Protein AF-A0A813EE06-F1 (afdb_monomer_lite)

Sequence (735 aa):
NKPSAMQKNNIKHMKRGMKKGEGAYGGGKWKQLKKMWKKSETGKRKRLNSRLEKQHQKMLKENGAEAIEELEEELRFAEADTEGVSVFVVHESAGREYFGRQGILKEARFGGAGEPEVSLHFNPGVWSCLLKHTVEVEQVKKTRKLKGFNGVSRVMLQSWLWDCGLKLEPEDPGDDVKVSSQGGDWLLDQHLKVGWELLKFGAGLQESAVQYVPPDLLQAWMHLETEGAHPDADEEFLLRLSAVQENRRKVIVQKLDKAAVVLMPVYCSQHWTLVVVQKVGDEVLVEYRDSLQTASEASWQAAAKALKVLKGWELPRRCNTAVQPPGSALCGAFVLFWMEQVCRKLCLNEPACSMGWPNAALWSARTWTVSKMLKKEQDKQIAEAKALQLKNEAIRKKQKAVDEKNLKKQEQLEKIKGKVEASAKESWLKVPAGKPCLENLSKEGQLDVADKANTGQGSCSRCRWGDVGCLSCSGAKALEYWLKKEGFYDALLISPEDLDASSYLAIWTLVSGDAEEARSYLSKVASLNAGRAADLQDIIARVSRICHRPLAATSCSSRLGRRAIVTLGYALKADGSMTDILVGRLETTLRLAESDPEASIIVTGGIPQNGEVEATVMASWLRDRGIDGNRIFEEPYSRNTVENALFSARVLARLRAEHATVVSSASHVRRGQAVLEIACRQLGPVDISVDGVGCEMDSVNSMQVVDQDELRRIYHDALRAYGMMSLRSPPLFER

Secondary structure (DSSP, 8-state):
-PPPTHHHHHHHHHHHHTTS------HHHHHHHHHHHHHHHHHHHHHHHHHHHHHHHHHTTTS-SHHHHHHHHHHHHHHHTSTT-EEEE--GGGHHHHTT-EEEEEEEEE-TTSPEEEEEE-SS-EEEEEGGGEEE-S----------GGGS-HHHHHHHHHHTT----SS---S------TTT----HHHHHHHHHHHHHHHT--TTTEEE--HHHHHHHHTHHHH-S-TT--HHHHHHHHHHHHHHHHHHHHHHHH-SEEEEEEEETTEEEEEEEEEETTEEEEEEEE-SSS--HHHHHHHHHHHHHHH-----S------PPTT-S-HHHHHHHHHHHHHHHHHT---GGGG-S--HHHHHHHHHHHHHHHHHHHHHHHHHHHHHHHHHHHHHHHHHHHHHHHHHHHHHHTTTTTS------------SS--SSGGGS-HHHHHHHHHHHHSS----TT-TTGGG--TT--HHHHHHHHHHHTT---TTTS-S--SHHHHHHHHHHHHHT-HHHHHHHHHHHHHH-HHHHHHHHHHHHHHHHHHHSPPBSS------S-EEEEEE-----TTSPPPHHHHHHHHHHHHHHHH-TT-EEEEE---EETTEEHHHHHHHHHHTTT--GGGEEEE----SHHHHHHHHHHHHHHHT-SEEEEEEEHHHHHHHHHHHHHHHHHHS-TT-EEEEEEE-HHHHHH--SPPHHHHHHHHHHHHHHTT---TTSPSSS--

InterPro domains:
  IPR003848 Domain of unknown function DUF218 [PF02698] (564-679)
  IPR003848 Domain of unknown function DUF218 [cd06259] (564-679)
  IPR014729 Rossmann-like alpha/beta/alpha sandwich fold [G3DSA:3.40.50.620] (560-685)
  IPR038765 Papain-like cysteine peptidase superfamily [SSF54001] (184-357)
  IPR051599 Cell Envelope Integrity and Synthesis Associated Protein [PTHR30336] (552-688)

Structure (mmCIF, N/CA/C/O backbone):
data_AF-A0A813EE06-F1
#
_entry.id   AF-A0A813EE06-F1
#
loop_
_atom_site.group_PDB
_atom_site.id
_atom_site.type_symbol
_atom_site.label_atom_id
_atom_site.label_alt_id
_atom_site.label_comp_id
_atom_site.label_asym_id
_atom_site.label_entity_id
_atom_site.label_seq_id
_atom_site.pdbx_PDB_ins_code
_atom_site.Cartn_x
_atom_site.Cartn_y
_atom_site.Cartn_z
_atom_site.occupancy
_atom_site.B_iso_or_equiv
_atom_site.auth_seq_id
_atom_site.auth_comp_id
_atom_site.auth_asym_id
_atom_site.auth_atom_id
_atom_site.pdbx_PDB_model_num
ATOM 1 N N . ASN A 1 1 ? 13.717 13.230 -83.267 1.00 34.50 1 ASN A N 1
ATOM 2 C CA . ASN A 1 1 ? 14.136 14.210 -84.304 1.00 34.50 1 ASN A CA 1
ATOM 3 C C . ASN A 1 1 ? 15.328 15.019 -83.808 1.00 34.50 1 ASN A C 1
ATOM 5 O O . ASN A 1 1 ? 15.307 15.438 -82.657 1.00 34.50 1 ASN A O 1
ATOM 9 N N . LYS A 1 2 ? 16.371 15.210 -84.631 1.00 34.06 2 LYS A N 1
ATOM 10 C CA . LYS A 1 2 ? 17.535 16.061 -84.298 1.00 34.06 2 LYS A CA 1
ATOM 11 C C . LYS A 1 2 ? 17.199 17.547 -84.582 1.00 34.06 2 LYS A C 1
ATOM 13 O O . LYS A 1 2 ? 16.501 17.788 -85.565 1.00 34.06 2 LYS A O 1
ATOM 18 N N . PRO A 1 3 ? 17.660 18.533 -83.782 1.00 36.91 3 PRO A N 1
ATOM 19 C CA . PRO A 1 3 ? 17.390 19.955 -84.039 1.00 36.91 3 PRO A CA 1
ATOM 20 C C . PRO A 1 3 ? 18.075 20.501 -85.304 1.00 36.91 3 PRO A C 1
ATOM 22 O O . PRO A 1 3 ? 19.118 19.996 -85.725 1.00 36.91 3 PRO A O 1
ATOM 25 N N . SER A 1 4 ? 17.496 21.552 -85.893 1.00 39.44 4 SER A N 1
ATOM 26 C CA . SER A 1 4 ? 17.930 22.143 -87.167 1.00 39.44 4 SER A CA 1
ATOM 27 C C . SER A 1 4 ? 19.140 23.087 -87.047 1.00 39.44 4 SER A C 1
ATOM 29 O O . SER A 1 4 ? 19.539 23.521 -85.963 1.00 39.44 4 SER A O 1
ATOM 31 N N . ALA A 1 5 ? 19.751 23.413 -88.192 1.00 43.59 5 ALA A N 1
ATOM 32 C CA . ALA A 1 5 ? 21.048 24.091 -88.266 1.00 43.59 5 ALA A CA 1
ATOM 33 C C . ALA A 1 5 ? 21.096 25.498 -87.631 1.00 43.59 5 ALA A C 1
ATOM 35 O O . ALA A 1 5 ? 22.158 25.897 -87.150 1.00 43.59 5 ALA A O 1
ATOM 36 N N . MET A 1 6 ? 19.974 26.230 -87.565 1.00 39.38 6 MET A N 1
ATOM 37 C CA . MET A 1 6 ? 19.933 27.603 -87.027 1.00 39.38 6 MET A CA 1
ATOM 38 C C . MET A 1 6 ? 20.480 27.718 -85.595 1.00 39.38 6 MET A C 1
ATOM 40 O O . MET A 1 6 ? 21.168 28.689 -85.279 1.00 39.38 6 MET A O 1
ATOM 44 N N . GLN A 1 7 ? 20.261 26.714 -84.739 1.00 43.84 7 GLN A N 1
ATOM 45 C CA . GLN A 1 7 ? 20.746 26.753 -83.351 1.00 43.84 7 GLN A CA 1
ATOM 46 C C . GLN A 1 7 ? 22.281 26.697 -83.230 1.00 43.84 7 GLN A C 1
ATOM 48 O O . GLN A 1 7 ? 22.828 27.146 -82.223 1.00 43.84 7 GLN A O 1
ATOM 53 N N . LYS A 1 8 ? 23.007 26.205 -84.248 1.00 44.12 8 LYS A N 1
ATOM 54 C CA . LYS A 1 8 ? 24.479 26.113 -84.208 1.00 44.12 8 LYS A CA 1
ATOM 55 C C . LYS A 1 8 ? 25.184 27.453 -84.464 1.00 44.12 8 LYS A C 1
ATOM 57 O O . LYS A 1 8 ? 26.287 27.653 -83.955 1.00 44.12 8 LYS A O 1
ATOM 62 N N . ASN A 1 9 ? 24.563 28.385 -85.193 1.00 38.78 9 ASN A N 1
ATOM 63 C CA . ASN A 1 9 ? 25.205 29.657 -85.551 1.00 38.78 9 ASN A CA 1
ATOM 64 C C . ASN A 1 9 ? 25.290 30.642 -84.371 1.00 38.78 9 ASN A C 1
ATOM 66 O O . ASN A 1 9 ? 26.348 31.240 -84.162 1.00 38.78 9 ASN A O 1
ATOM 70 N N . ASN A 1 10 ? 24.252 30.736 -83.530 1.00 41.28 10 ASN A N 1
ATOM 71 C CA . ASN A 1 10 ? 24.277 31.606 -82.342 1.00 41.28 10 ASN A CA 1
ATOM 72 C C . ASN A 1 10 ? 25.407 31.234 -81.359 1.00 41.28 10 ASN A C 1
ATOM 74 O O . ASN A 1 10 ? 26.053 32.114 -80.790 1.00 41.28 10 ASN A O 1
ATOM 78 N N . ILE A 1 11 ? 25.718 29.940 -81.222 1.00 43.44 11 ILE A N 1
ATOM 79 C CA . ILE A 1 11 ? 26.798 29.453 -80.346 1.00 43.44 11 ILE A CA 1
ATOM 80 C C . ILE A 1 11 ? 28.184 29.878 -80.873 1.00 43.44 11 ILE A C 1
ATOM 82 O O . ILE A 1 11 ? 29.059 30.240 -80.083 1.00 43.44 11 ILE A O 1
ATOM 86 N N . LYS A 1 12 ? 28.392 29.899 -82.201 1.00 42.06 12 LYS A N 1
ATOM 87 C CA . LYS A 1 12 ? 29.642 30.405 -82.801 1.00 42.06 12 LYS A CA 1
ATOM 88 C C . LYS A 1 12 ? 29.811 31.916 -82.620 1.00 42.06 12 LYS A C 1
ATOM 90 O O . LYS A 1 12 ? 30.933 32.352 -82.367 1.00 42.06 12 LYS A O 1
ATOM 95 N N . HIS A 1 13 ? 28.734 32.703 -82.693 1.00 40.09 13 HIS A N 1
ATOM 96 C CA . HIS A 1 13 ? 28.821 34.151 -82.472 1.00 40.09 13 HIS A CA 1
ATOM 97 C C . HIS A 1 13 ? 29.160 34.501 -81.015 1.00 40.09 13 HIS A C 1
ATOM 99 O O . HIS A 1 13 ? 30.050 35.317 -80.779 1.00 40.09 13 HIS A O 1
ATOM 105 N N . MET A 1 14 ? 28.543 33.828 -80.034 1.00 40.78 14 MET A N 1
ATOM 106 C CA . MET A 1 14 ? 28.834 34.070 -78.612 1.00 40.78 14 MET A CA 1
ATOM 107 C C . MET A 1 14 ? 30.302 33.799 -78.240 1.00 40.78 14 MET A C 1
ATOM 109 O O . MET A 1 14 ? 30.892 34.577 -77.490 1.00 40.78 14 MET A O 1
ATOM 113 N N . LYS A 1 15 ? 30.937 32.758 -78.803 1.00 41.34 15 LYS A N 1
ATOM 114 C CA . LYS A 1 15 ? 32.353 32.450 -78.515 1.00 41.34 15 LYS A CA 1
ATOM 115 C C . LYS A 1 15 ? 33.353 33.503 -79.015 1.00 41.34 15 LYS A C 1
ATOM 117 O O . LYS A 1 15 ? 34.478 33.513 -78.526 1.00 41.34 15 LYS A O 1
ATOM 122 N N . ARG A 1 16 ? 32.982 34.397 -79.944 1.00 37.03 16 ARG A N 1
ATOM 123 C CA . ARG A 1 16 ? 33.863 35.491 -80.405 1.00 37.03 16 ARG A CA 1
ATOM 124 C C . ARG A 1 16 ? 33.815 36.750 -79.530 1.00 37.03 16 ARG A C 1
ATOM 126 O O . ARG A 1 16 ? 34.741 37.548 -79.613 1.00 37.03 16 ARG A O 1
ATOM 133 N N . GLY A 1 17 ? 32.802 36.915 -78.673 1.00 34.44 17 GLY A N 1
ATOM 134 C CA . GLY A 1 17 ? 32.714 38.064 -77.759 1.00 34.44 17 GLY A CA 1
ATOM 135 C C . GLY A 1 17 ? 33.639 37.967 -76.538 1.00 34.44 17 GLY A C 1
ATOM 136 O O . GLY A 1 17 ? 34.144 38.976 -76.061 1.00 34.44 17 GLY A O 1
ATOM 137 N N . MET A 1 18 ? 33.917 36.755 -76.049 1.00 39.44 18 MET A N 1
ATOM 138 C CA . MET A 1 18 ? 34.603 36.515 -74.766 1.00 39.44 18 MET A CA 1
ATOM 139 C C . MET A 1 18 ? 36.141 36.655 -74.822 1.00 39.44 18 MET A C 1
ATOM 141 O O . MET A 1 18 ? 36.851 35.864 -74.205 1.00 39.44 18 MET A O 1
ATOM 145 N N . LYS A 1 19 ? 36.680 37.616 -75.589 1.00 40.81 19 LYS A N 1
ATOM 146 C CA . LYS A 1 19 ? 38.141 37.831 -75.691 1.00 40.81 19 LYS A CA 1
ATOM 147 C C . LYS A 1 19 ? 38.621 39.292 -75.712 1.00 40.81 19 LYS A C 1
ATOM 149 O O . LYS A 1 19 ? 39.781 39.532 -76.036 1.00 40.81 19 LYS A O 1
ATOM 154 N N . LYS A 1 20 ? 37.770 40.258 -75.345 1.00 34.78 20 LYS A N 1
ATOM 155 C CA . LYS A 1 20 ? 38.167 41.645 -75.033 1.00 34.78 20 LYS A CA 1
ATOM 156 C C . LYS A 1 20 ? 37.288 42.233 -73.926 1.00 34.78 20 LYS A C 1
ATOM 158 O O . LYS A 1 20 ? 36.077 42.053 -73.975 1.00 34.78 20 LYS A O 1
ATOM 163 N N . GLY A 1 21 ? 37.908 43.009 -73.036 1.00 30.09 21 GLY A N 1
ATOM 164 C CA . GLY A 1 21 ? 37.235 43.942 -72.130 1.00 30.09 21 GLY A CA 1
ATOM 165 C C . GLY A 1 21 ? 36.715 43.335 -70.828 1.00 30.09 21 GLY A C 1
ATOM 166 O O . GLY A 1 21 ? 35.679 42.676 -70.803 1.00 30.09 21 GLY A O 1
ATOM 167 N N . GLU A 1 22 ? 37.386 43.660 -69.726 1.00 41.09 22 GLU A N 1
ATOM 168 C CA . GLU A 1 22 ? 36.709 43.787 -68.437 1.00 41.09 22 GLU A CA 1
ATOM 169 C C . GLU A 1 22 ? 35.777 45.010 -68.513 1.00 41.09 22 GLU A C 1
ATOM 171 O O . GLU A 1 22 ? 36.157 46.056 -69.038 1.00 41.09 22 GLU A O 1
ATOM 176 N N . GLY A 1 23 ? 34.532 44.879 -68.052 1.00 31.53 23 GLY A N 1
ATOM 177 C CA . GLY A 1 23 ? 33.530 45.940 -68.181 1.00 31.53 23 GLY A CA 1
ATOM 178 C C . GLY A 1 23 ? 32.157 45.482 -67.700 1.00 31.53 23 GLY A C 1
ATOM 179 O O . GLY A 1 23 ? 31.566 44.558 -68.255 1.00 31.53 23 GLY A O 1
ATOM 180 N N . ALA A 1 24 ? 31.659 46.097 -66.629 1.00 42.62 24 ALA A N 1
ATOM 181 C CA . ALA A 1 24 ? 30.498 45.619 -65.884 1.00 42.62 24 ALA A CA 1
ATOM 182 C C . ALA A 1 24 ? 29.191 45.599 -66.704 1.00 42.62 24 ALA A C 1
ATOM 184 O O . ALA A 1 24 ? 28.690 46.650 -67.092 1.00 42.62 24 ALA A O 1
ATOM 185 N N . TYR A 1 25 ? 28.572 44.419 -66.874 1.00 29.69 25 TYR A N 1
ATOM 186 C CA . TYR A 1 25 ? 27.195 44.304 -67.381 1.00 29.69 25 TYR A CA 1
ATOM 187 C C . TYR A 1 25 ? 26.417 43.089 -66.830 1.00 29.69 25 TYR A C 1
ATOM 189 O O . TYR A 1 25 ? 26.799 41.935 -67.007 1.00 29.69 25 TYR A O 1
ATOM 197 N N . GLY A 1 26 ? 25.225 43.344 -66.274 1.00 31.52 26 GLY A N 1
ATOM 198 C CA . GLY A 1 26 ? 24.073 42.448 -66.473 1.00 31.52 26 GLY A CA 1
ATOM 199 C C . GLY A 1 26 ? 23.895 41.207 -65.579 1.00 31.52 26 GLY A C 1
ATOM 200 O O . GLY A 1 26 ? 23.391 40.192 -66.067 1.00 31.52 26 GLY A O 1
ATOM 201 N N . GLY A 1 27 ? 24.175 41.274 -64.271 1.00 32.97 27 GLY A N 1
ATOM 202 C CA . GLY A 1 27 ? 23.990 40.154 -63.319 1.00 32.97 27 GLY A CA 1
ATOM 203 C C . GLY A 1 27 ? 22.576 39.528 -63.213 1.00 32.97 27 GLY A C 1
ATOM 204 O O . GLY A 1 27 ? 22.406 38.503 -62.549 1.00 32.97 27 GLY A O 1
ATOM 205 N N . GLY A 1 28 ? 21.557 40.098 -63.871 1.00 33.69 28 GLY A N 1
ATOM 206 C CA . GLY A 1 28 ? 20.190 39.564 -63.924 1.00 33.69 28 GLY A CA 1
ATOM 207 C C . GLY A 1 28 ? 20.005 38.370 -64.873 1.00 33.69 28 GLY A C 1
ATOM 208 O O . GLY A 1 28 ? 19.467 37.340 -64.460 1.00 33.69 28 GLY A O 1
ATOM 209 N N . LYS A 1 29 ? 20.479 38.459 -66.128 1.00 31.05 29 LYS A N 1
ATOM 210 C CA . LYS A 1 29 ? 20.227 37.416 -67.148 1.00 31.05 29 LYS A CA 1
ATOM 211 C C . LYS A 1 29 ? 20.912 36.087 -66.819 1.00 31.05 29 LYS A C 1
ATOM 213 O O . LYS A 1 29 ? 20.308 35.038 -67.024 1.00 31.05 29 LYS A O 1
ATOM 218 N N . TRP A 1 30 ? 22.113 36.106 -66.232 1.00 30.80 30 TRP A N 1
ATOM 219 C CA . TRP A 1 30 ? 22.770 34.876 -65.758 1.00 30.80 30 TRP A CA 1
ATOM 220 C C . TRP A 1 30 ? 21.998 34.244 -64.587 1.00 30.80 30 TRP A C 1
ATOM 222 O O . TRP A 1 30 ? 21.729 33.045 -64.610 1.00 30.80 30 TRP A O 1
ATOM 232 N N . LYS A 1 31 ? 21.543 35.032 -63.598 1.00 36.59 31 LYS A N 1
ATOM 233 C CA . LYS A 1 31 ? 20.697 34.508 -62.507 1.00 36.59 31 LYS A CA 1
ATOM 234 C C . LYS A 1 31 ? 19.397 33.890 -63.041 1.00 36.59 31 LYS A C 1
ATOM 236 O O . LYS A 1 31 ? 19.021 32.815 -62.583 1.00 36.59 31 LYS A O 1
ATOM 241 N N . GLN A 1 32 ? 18.750 34.502 -64.036 1.00 34.50 32 GLN A N 1
ATOM 242 C CA . GLN A 1 32 ? 17.575 33.921 -64.698 1.00 34.50 32 GLN A CA 1
ATOM 243 C C . GLN A 1 32 ? 17.907 32.627 -65.455 1.00 34.50 32 GLN A C 1
ATOM 245 O O . GLN A 1 32 ? 17.253 31.618 -65.210 1.00 34.50 32 GLN A O 1
ATOM 250 N N . LEU A 1 33 ? 18.941 32.610 -66.305 1.00 31.38 33 LEU A N 1
ATOM 251 C CA . LEU A 1 33 ? 19.357 31.410 -67.045 1.00 31.38 33 LEU A CA 1
ATOM 252 C C . LEU A 1 33 ? 19.697 30.246 -66.108 1.00 31.38 33 LEU A C 1
ATOM 254 O O . LEU A 1 33 ? 19.164 29.157 -66.292 1.00 31.38 33 LEU A O 1
ATOM 258 N N . LYS A 1 34 ? 20.483 30.479 -65.047 1.00 37.34 34 LYS A N 1
ATOM 259 C CA . LYS A 1 34 ? 20.838 29.447 -64.055 1.00 37.34 34 LYS A CA 1
ATOM 260 C C . LYS A 1 34 ? 19.605 28.943 -63.280 1.00 37.34 34 LYS A C 1
ATOM 262 O O . LYS A 1 34 ? 19.514 27.755 -62.979 1.00 37.34 34 LYS A O 1
ATOM 267 N N . LYS A 1 35 ? 18.613 29.812 -63.028 1.00 41.16 35 LYS A N 1
ATOM 268 C CA . LYS A 1 35 ? 17.322 29.460 -62.399 1.00 41.16 35 LYS A CA 1
ATOM 269 C C . LYS A 1 35 ? 16.385 28.697 -63.350 1.00 41.16 35 LYS A C 1
ATOM 271 O O . LYS A 1 35 ? 15.649 27.830 -62.888 1.00 41.16 35 LYS A O 1
ATOM 276 N N . MET A 1 36 ? 16.432 28.959 -64.660 1.00 35.06 36 MET A N 1
ATOM 277 C CA . MET A 1 36 ? 15.725 28.162 -65.675 1.00 35.06 36 MET A CA 1
ATOM 278 C C . MET A 1 36 ? 16.385 26.796 -65.899 1.00 35.06 36 MET A C 1
ATOM 280 O O . MET A 1 36 ? 15.671 25.803 -65.995 1.00 35.06 36 MET A O 1
ATOM 284 N N . TRP A 1 37 ? 17.721 26.725 -65.910 1.00 33.69 37 TRP A N 1
ATOM 285 C CA . TRP A 1 37 ? 18.473 25.469 -66.013 1.00 33.69 37 TRP A CA 1
ATOM 286 C C . TRP A 1 37 ? 18.128 24.539 -64.841 1.00 33.69 37 TRP A C 1
ATOM 288 O O . TRP A 1 37 ? 17.533 23.487 -65.082 1.00 33.69 37 TRP A O 1
ATOM 298 N N . LYS A 1 38 ? 18.288 25.004 -63.587 1.00 40.22 38 LYS A N 1
ATOM 299 C CA . LYS A 1 38 ? 17.882 24.235 -62.394 1.00 40.22 38 LYS A CA 1
ATOM 300 C C . LYS A 1 38 ? 16.385 23.879 -62.384 1.00 40.22 38 LYS A C 1
ATOM 302 O O . LYS A 1 38 ? 16.032 22.794 -61.928 1.00 40.22 38 LYS A O 1
ATOM 307 N N . LYS A 1 39 ? 15.485 24.720 -62.922 1.00 41.38 39 LYS A N 1
ATOM 308 C CA . LYS A 1 39 ? 14.061 24.351 -63.116 1.00 41.38 39 LYS A CA 1
ATOM 309 C C . LYS A 1 39 ? 13.865 23.238 -64.155 1.00 41.38 39 LYS A C 1
ATOM 311 O O . LYS A 1 39 ? 13.007 22.382 -63.966 1.00 41.38 39 LYS A O 1
ATOM 316 N N . SER A 1 40 ? 14.641 23.230 -65.239 1.00 34.22 40 SER A N 1
ATOM 317 C CA . SER A 1 40 ? 14.554 22.195 -66.277 1.00 34.22 40 SER A CA 1
ATOM 318 C C . SER A 1 40 ? 15.139 20.852 -65.826 1.00 34.22 40 SER A C 1
ATOM 320 O O . SER A 1 40 ? 14.618 19.804 -66.200 1.00 34.22 40 SER A O 1
ATOM 322 N N . GLU A 1 41 ? 16.166 20.880 -64.974 1.00 42.84 41 GLU A N 1
ATOM 323 C CA . GLU A 1 41 ? 16.760 19.691 -64.359 1.00 42.84 41 GLU A CA 1
ATOM 324 C C . GLU A 1 41 ? 15.862 19.132 -63.255 1.00 42.84 41 GLU A C 1
ATOM 326 O O . GLU A 1 41 ? 15.519 17.958 -63.308 1.00 42.84 41 GLU A O 1
ATOM 331 N N . THR A 1 42 ? 15.377 19.958 -62.318 1.00 46.88 42 THR A N 1
ATOM 332 C CA . THR A 1 42 ? 14.429 19.504 -61.274 1.00 46.88 42 THR A CA 1
ATOM 333 C C . THR A 1 42 ? 13.112 18.988 -61.861 1.00 46.88 42 THR A C 1
ATOM 335 O O . THR A 1 42 ? 12.566 18.010 -61.360 1.00 46.88 42 THR A O 1
ATOM 338 N N . GLY A 1 43 ? 12.629 19.565 -62.969 1.00 42.72 43 GLY A N 1
ATOM 339 C CA . GLY A 1 43 ? 11.468 19.057 -63.710 1.00 42.72 43 GLY A CA 1
ATOM 340 C C . GLY A 1 43 ? 11.694 17.709 -64.413 1.00 42.72 43 GLY A C 1
ATOM 341 O O . GLY A 1 43 ? 10.726 16.990 -64.663 1.00 42.72 43 GLY A O 1
ATOM 342 N N . LYS A 1 44 ? 12.949 17.344 -64.714 1.00 44.34 44 LYS A N 1
ATOM 343 C CA . LYS A 1 44 ? 13.328 16.006 -65.198 1.00 44.34 44 LYS A CA 1
ATOM 344 C C . LYS A 1 44 ? 13.594 15.042 -64.040 1.00 44.34 44 LYS A C 1
ATOM 346 O O . LYS A 1 44 ? 13.035 13.954 -64.064 1.00 44.34 44 LYS A O 1
ATOM 351 N N . ARG A 1 45 ? 14.349 15.458 -63.013 1.00 50.72 45 ARG A N 1
ATOM 352 C CA . ARG A 1 45 ? 14.623 14.679 -61.789 1.00 50.72 45 ARG A CA 1
ATOM 353 C C . ARG A 1 45 ? 13.324 14.247 -61.106 1.00 50.72 45 ARG A C 1
ATOM 355 O O . ARG A 1 45 ? 13.100 13.055 -60.983 1.00 50.72 45 ARG A O 1
ATOM 362 N N . LYS A 1 46 ? 12.364 15.152 -60.855 1.00 50.53 46 LYS A N 1
ATOM 363 C CA . LYS A 1 46 ? 11.050 14.760 -60.295 1.00 50.53 46 LYS A CA 1
ATOM 364 C C . LYS A 1 46 ? 10.282 13.728 -61.132 1.00 50.53 46 LYS A C 1
ATOM 366 O O . LYS A 1 46 ? 9.510 12.974 -60.563 1.00 50.53 46 LYS A O 1
ATOM 371 N N . ARG A 1 47 ? 10.480 13.677 -62.457 1.00 46.91 47 ARG A N 1
ATOM 372 C CA . ARG A 1 47 ? 9.885 12.646 -63.333 1.00 46.91 47 ARG A CA 1
ATOM 373 C C . ARG A 1 47 ? 10.671 11.330 -63.337 1.00 46.91 47 ARG A C 1
ATOM 375 O O . ARG A 1 47 ? 10.112 10.320 -63.754 1.00 46.91 47 ARG A O 1
ATOM 382 N N . LEU A 1 48 ? 11.941 11.353 -62.930 1.00 45.59 48 LEU A N 1
ATOM 383 C CA . LEU A 1 48 ? 12.784 10.174 -62.752 1.00 45.59 48 LEU A CA 1
ATOM 384 C C . LEU A 1 48 ? 12.500 9.525 -61.391 1.00 45.59 48 LEU A C 1
ATOM 386 O O . LEU A 1 48 ? 12.091 8.369 -61.381 1.00 45.59 48 LEU A O 1
ATOM 390 N N . ASN A 1 49 ? 12.577 10.276 -60.283 1.00 48.91 49 ASN A N 1
ATOM 391 C CA . ASN A 1 49 ? 12.225 9.782 -58.944 1.00 48.91 49 ASN A CA 1
ATOM 392 C C . ASN A 1 49 ? 10.782 9.240 -58.940 1.00 48.91 49 ASN A C 1
ATOM 394 O O . ASN A 1 49 ? 10.590 8.062 -58.668 1.00 48.91 49 ASN A O 1
ATOM 398 N N . SER A 1 50 ? 9.791 9.981 -59.466 1.00 50.22 50 SER A N 1
ATOM 399 C CA . SER A 1 50 ? 8.397 9.493 -59.564 1.00 50.22 50 SER A CA 1
ATOM 400 C C . SER A 1 50 ? 8.164 8.315 -60.525 1.00 50.22 50 SER A C 1
ATOM 402 O O . SER A 1 50 ? 7.020 7.897 -60.731 1.00 50.22 50 SER A O 1
ATOM 404 N N . ARG A 1 51 ? 9.207 7.847 -61.219 1.00 49.66 51 ARG A N 1
ATOM 405 C CA . ARG A 1 51 ? 9.198 6.642 -62.057 1.00 49.66 51 ARG A CA 1
ATOM 406 C C . ARG A 1 51 ? 9.900 5.489 -61.339 1.00 49.66 51 ARG A C 1
ATOM 408 O O . ARG A 1 51 ? 9.355 4.391 -61.352 1.00 49.66 51 ARG A O 1
ATOM 415 N N . LEU A 1 52 ? 11.014 5.762 -60.658 1.00 48.22 52 LEU A N 1
ATOM 416 C CA . LEU A 1 52 ? 11.687 4.828 -59.752 1.00 48.22 52 LEU A CA 1
ATOM 417 C C . LEU A 1 52 ? 10.770 4.447 -58.577 1.00 48.22 52 LEU A C 1
ATOM 419 O O . LEU A 1 52 ? 10.499 3.268 -58.406 1.00 48.22 52 LEU A O 1
ATOM 423 N N . GLU A 1 53 ? 10.145 5.413 -57.894 1.00 50.78 53 GLU A N 1
ATOM 424 C CA . GLU A 1 53 ? 9.103 5.207 -56.865 1.00 50.78 53 GLU A CA 1
ATOM 425 C C . GLU A 1 53 ? 7.989 4.245 -57.328 1.00 50.78 53 GLU A C 1
ATOM 427 O O . GLU A 1 53 ? 7.505 3.409 -56.566 1.00 50.78 53 GLU A O 1
ATOM 432 N N . LYS A 1 54 ? 7.577 4.342 -58.601 1.00 55.59 54 LYS A N 1
ATOM 433 C CA . LYS A 1 54 ? 6.520 3.499 -59.187 1.00 55.59 54 LYS A CA 1
ATOM 434 C C . LYS A 1 54 ? 7.010 2.126 -59.630 1.00 55.59 54 LYS A C 1
ATOM 436 O O . LYS A 1 54 ? 6.209 1.198 -59.681 1.00 55.59 54 LYS A O 1
ATOM 441 N N . GLN A 1 55 ? 8.295 1.989 -59.949 1.00 50.31 55 GLN A N 1
ATOM 442 C CA . GLN A 1 55 ? 8.929 0.687 -60.144 1.00 50.31 55 GLN A CA 1
ATOM 443 C C . GLN A 1 55 ? 9.118 -0.004 -58.787 1.00 50.31 55 GLN A C 1
ATOM 445 O O . GLN A 1 55 ? 8.718 -1.153 -58.650 1.00 50.31 55 GLN A O 1
ATOM 450 N N . HIS A 1 56 ? 9.562 0.724 -57.760 1.00 45.91 56 HIS A N 1
ATOM 451 C CA . HIS A 1 56 ? 9.668 0.267 -56.374 1.00 45.91 56 HIS A CA 1
ATOM 452 C C . HIS A 1 56 ? 8.317 -0.239 -55.832 1.00 45.91 56 HIS A C 1
ATOM 454 O O . HIS A 1 56 ? 8.203 -1.400 -55.452 1.00 45.91 56 HIS A O 1
ATOM 460 N N . GLN A 1 57 ? 7.239 0.555 -55.933 1.00 54.38 57 GLN A N 1
ATOM 461 C CA . GLN A 1 57 ? 5.875 0.129 -55.555 1.00 54.38 57 GLN A CA 1
ATOM 462 C C . GLN A 1 57 ? 5.306 -1.049 -56.371 1.00 54.38 57 GLN A C 1
ATOM 464 O O . GLN A 1 57 ? 4.298 -1.634 -55.962 1.00 54.38 57 GLN A O 1
ATOM 469 N N . LYS A 1 58 ? 5.902 -1.386 -57.522 1.00 51.81 58 LYS A N 1
ATOM 470 C CA . LYS A 1 58 ? 5.541 -2.572 -58.309 1.00 51.81 58 LYS A CA 1
ATOM 471 C C . LYS A 1 58 ? 6.351 -3.794 -57.858 1.00 51.81 58 LYS A C 1
ATOM 473 O O . LYS A 1 58 ? 5.750 -4.808 -57.531 1.00 51.81 58 LYS A O 1
ATOM 478 N N . MET A 1 59 ? 7.674 -3.661 -57.752 1.00 44.97 59 MET A N 1
ATOM 479 C CA . MET A 1 59 ? 8.596 -4.715 -57.300 1.00 44.97 59 MET A CA 1
ATOM 480 C C . MET A 1 59 ? 8.292 -5.176 -55.863 1.00 44.97 59 MET A C 1
ATOM 482 O O . MET A 1 59 ? 8.311 -6.375 -55.592 1.00 44.97 59 MET A O 1
ATOM 486 N N . LEU A 1 60 ? 7.881 -4.251 -54.983 1.00 50.22 60 LEU A N 1
ATOM 487 C CA . LEU A 1 60 ? 7.367 -4.521 -53.628 1.00 50.22 60 LEU A CA 1
ATOM 488 C C . LEU A 1 60 ? 6.173 -5.493 -53.581 1.00 50.22 60 LEU A C 1
ATOM 490 O O . LEU A 1 60 ? 5.868 -6.028 -52.519 1.00 50.22 60 LEU A O 1
ATOM 494 N N . LYS A 1 61 ? 5.469 -5.705 -54.701 1.00 55.84 61 LYS A N 1
ATOM 495 C CA . LYS A 1 61 ? 4.357 -6.663 -54.816 1.00 55.84 61 LYS A CA 1
ATOM 496 C C . LYS A 1 61 ? 4.748 -7.974 -55.497 1.00 55.84 61 LYS A C 1
ATOM 498 O O . LYS A 1 61 ? 3.894 -8.844 -55.629 1.00 55.84 61 LYS A O 1
ATOM 503 N N . GLU A 1 62 ? 5.982 -8.083 -55.983 1.00 48.06 62 GLU A N 1
ATOM 504 C CA . GLU A 1 62 ? 6.399 -9.138 -56.912 1.00 48.06 62 GLU A CA 1
ATOM 505 C C . GLU A 1 62 ? 7.578 -9.972 -56.375 1.00 48.06 62 GLU A C 1
ATOM 507 O O . GLU A 1 62 ? 7.520 -11.191 -56.505 1.00 48.06 62 GLU A O 1
ATOM 512 N N . ASN A 1 63 ? 8.592 -9.373 -55.721 1.00 46.59 63 ASN A N 1
ATOM 513 C CA . ASN A 1 63 ? 9.890 -10.049 -55.502 1.00 46.59 63 ASN A CA 1
ATOM 514 C C . ASN A 1 63 ? 10.391 -10.215 -54.046 1.00 46.59 63 ASN A C 1
ATOM 516 O O . ASN A 1 63 ? 11.409 -10.872 -53.848 1.00 46.59 63 ASN A O 1
ATOM 520 N N . GLY A 1 64 ? 9.722 -9.677 -53.021 1.00 52.03 64 GLY A N 1
ATOM 521 C CA . GLY A 1 64 ? 10.164 -9.843 -51.622 1.00 52.03 64 GLY A CA 1
ATOM 522 C C . GLY A 1 64 ? 11.317 -8.920 -51.187 1.00 52.03 64 GLY A C 1
ATOM 523 O O . GLY A 1 64 ? 11.571 -7.901 -51.823 1.00 52.03 64 GLY A O 1
ATOM 524 N N . ALA A 1 65 ? 11.948 -9.235 -50.047 1.00 42.47 65 ALA A N 1
ATOM 525 C CA . ALA A 1 65 ? 12.702 -8.262 -49.245 1.00 42.47 65 ALA A CA 1
ATOM 526 C C . ALA A 1 65 ? 14.122 -7.931 -49.745 1.00 42.47 65 ALA A C 1
ATOM 528 O O . ALA A 1 65 ? 14.496 -6.764 -49.739 1.00 42.47 65 ALA A O 1
ATOM 529 N N . GLU A 1 66 ? 14.902 -8.914 -50.201 1.00 42.09 66 GLU A N 1
ATOM 530 C CA . GLU A 1 66 ? 16.311 -8.702 -50.596 1.00 42.09 66 GLU A CA 1
ATOM 531 C C . GLU A 1 66 ? 16.432 -7.720 -51.778 1.00 42.09 66 GLU A C 1
ATOM 533 O O . GLU A 1 66 ? 17.287 -6.839 -51.787 1.00 42.09 66 GLU A O 1
ATOM 538 N N . ALA A 1 67 ? 15.485 -7.779 -52.720 1.00 42.53 67 ALA A N 1
ATOM 539 C CA . ALA A 1 67 ? 15.394 -6.858 -53.855 1.00 42.53 67 ALA A CA 1
ATOM 540 C C . ALA A 1 67 ? 14.993 -5.412 -53.475 1.00 42.53 67 ALA A C 1
ATOM 542 O O . ALA A 1 67 ? 14.892 -4.561 -54.360 1.00 42.53 67 ALA A O 1
ATOM 543 N N . ILE A 1 68 ? 14.722 -5.124 -52.196 1.00 46.00 68 ILE A N 1
ATOM 544 C CA . ILE A 1 68 ? 14.455 -3.767 -51.696 1.00 46.00 68 ILE A CA 1
ATOM 545 C C . ILE A 1 68 ? 15.771 -3.062 -51.350 1.00 46.00 68 ILE A C 1
ATOM 547 O O . ILE A 1 68 ? 15.905 -1.876 -51.631 1.00 46.00 68 ILE A O 1
ATOM 551 N N . GLU A 1 69 ? 16.753 -3.768 -50.782 1.00 45.81 69 GLU A N 1
ATOM 552 C CA . GLU A 1 69 ? 17.957 -3.138 -50.224 1.00 45.81 69 GLU A CA 1
ATOM 553 C C . GLU A 1 69 ? 18.888 -2.588 -51.322 1.00 45.81 69 GLU A C 1
ATOM 555 O O . GLU A 1 69 ? 19.276 -1.420 -51.260 1.00 45.81 69 GLU A O 1
ATOM 560 N N . GLU A 1 70 ? 19.123 -3.349 -52.402 1.00 47.25 70 GLU A N 1
ATOM 561 C CA . GLU A 1 70 ? 19.834 -2.853 -53.597 1.00 47.25 70 GLU A CA 1
ATOM 562 C C . GLU A 1 70 ? 19.129 -1.632 -54.225 1.00 47.25 70 GLU A C 1
ATOM 564 O O . GLU A 1 70 ? 19.774 -0.656 -54.615 1.00 47.25 70 GLU A O 1
ATOM 569 N N . LEU A 1 71 ? 17.791 -1.653 -54.297 1.00 45.59 71 LEU A N 1
ATOM 570 C CA . LEU A 1 71 ? 16.996 -0.566 -54.883 1.00 45.59 71 LEU A CA 1
ATOM 571 C C . LEU A 1 71 ? 16.922 0.677 -53.984 1.00 45.59 71 LEU A C 1
ATOM 573 O O . LEU A 1 71 ? 16.820 1.791 -54.505 1.00 45.59 71 LEU A O 1
ATOM 577 N N . GLU A 1 72 ? 16.999 0.524 -52.661 1.00 48.28 72 GLU A N 1
ATOM 578 C CA . GLU A 1 72 ? 17.178 1.648 -51.742 1.00 48.28 72 GLU A CA 1
ATOM 579 C C . GLU A 1 72 ? 18.573 2.268 -51.873 1.00 48.28 72 GLU A C 1
ATOM 581 O O . GLU A 1 72 ? 18.674 3.497 -51.868 1.00 48.28 72 GLU A O 1
ATOM 586 N N . GLU A 1 73 ? 19.640 1.479 -52.050 1.00 50.12 73 GLU A N 1
ATOM 587 C CA . GLU A 1 73 ? 20.970 2.037 -52.335 1.00 50.12 73 GLU A CA 1
ATOM 588 C C . GLU A 1 73 ? 21.013 2.761 -53.695 1.00 50.12 73 GLU A C 1
ATOM 590 O O . GLU A 1 73 ? 21.540 3.876 -53.759 1.00 50.12 73 GLU A O 1
ATOM 595 N N . GLU A 1 74 ? 20.383 2.227 -54.754 1.00 52.94 74 GLU A N 1
ATOM 596 C CA . GLU A 1 74 ? 20.238 2.940 -56.037 1.00 52.94 74 GLU A CA 1
ATOM 597 C C . GLU A 1 74 ? 19.468 4.267 -55.892 1.00 52.94 74 GLU A C 1
ATOM 599 O O . GLU A 1 74 ? 19.883 5.288 -56.457 1.00 52.94 74 GLU A O 1
ATOM 604 N N . LEU A 1 75 ? 18.361 4.290 -55.134 1.00 51.09 75 LEU A N 1
ATOM 605 C CA . LEU A 1 75 ? 17.585 5.517 -54.910 1.00 51.09 75 LEU A CA 1
ATOM 606 C C . LEU A 1 75 ? 18.397 6.555 -54.126 1.00 51.09 75 LEU A C 1
ATOM 608 O O . LEU A 1 75 ? 18.507 7.703 -54.562 1.00 51.09 75 LEU A O 1
ATOM 612 N N . ARG A 1 76 ? 19.016 6.146 -53.010 1.00 52.00 76 ARG A N 1
ATOM 613 C CA . ARG A 1 76 ? 19.859 7.022 -52.183 1.00 52.00 76 ARG A CA 1
ATOM 614 C C . ARG A 1 76 ? 21.062 7.540 -52.974 1.00 52.00 76 ARG A C 1
ATOM 616 O O . ARG A 1 76 ? 21.434 8.697 -52.804 1.00 52.00 76 ARG A O 1
ATOM 623 N N . PHE A 1 77 ? 21.641 6.749 -53.881 1.00 52.88 77 PHE A N 1
ATOM 624 C CA . PHE A 1 77 ? 22.700 7.212 -54.783 1.00 52.88 77 PHE A CA 1
ATOM 625 C C . PHE A 1 77 ? 22.189 8.273 -55.775 1.00 52.88 77 PHE A C 1
ATOM 627 O O . PHE A 1 77 ? 22.818 9.321 -55.944 1.00 52.88 77 PHE A O 1
ATOM 634 N N . ALA A 1 78 ? 21.020 8.054 -56.388 1.00 52.03 78 ALA A N 1
ATOM 635 C CA . ALA A 1 78 ? 20.397 9.013 -57.305 1.00 52.03 78 ALA A CA 1
ATOM 636 C C . ALA A 1 78 ? 19.989 10.340 -56.626 1.00 52.03 78 ALA A C 1
ATOM 638 O O . ALA A 1 78 ? 19.897 11.377 -57.293 1.00 52.03 78 ALA A O 1
ATOM 639 N N . GLU A 1 79 ? 19.763 10.323 -55.310 1.00 50.94 79 GLU A N 1
ATOM 640 C CA . GLU A 1 79 ? 19.490 11.509 -54.492 1.00 50.94 79 GLU A CA 1
ATOM 641 C C . GLU A 1 79 ? 20.784 12.161 -53.960 1.00 50.94 79 GLU A C 1
ATOM 643 O O . GLU A 1 79 ? 20.898 13.390 -53.987 1.00 50.94 79 GLU A O 1
ATOM 648 N N . ALA A 1 80 ? 21.819 11.381 -53.628 1.00 50.53 80 ALA A N 1
ATOM 649 C CA . ALA A 1 80 ? 23.149 11.876 -53.253 1.00 50.53 80 ALA A CA 1
ATOM 650 C C . ALA A 1 80 ? 23.919 12.546 -54.414 1.00 50.53 80 ALA A C 1
ATOM 652 O O . ALA A 1 80 ? 24.731 13.442 -54.177 1.00 50.53 80 ALA A O 1
ATOM 653 N N . ASP A 1 81 ? 23.609 12.207 -55.673 1.00 50.06 81 ASP A N 1
ATOM 654 C CA . ASP A 1 81 ? 24.030 12.941 -56.885 1.00 50.06 81 ASP A CA 1
ATOM 655 C C . ASP A 1 81 ? 23.396 14.360 -56.993 1.00 50.06 81 ASP A C 1
ATOM 657 O O . ASP A 1 81 ? 23.606 15.116 -57.953 1.00 50.06 81 ASP A O 1
ATOM 661 N N . THR A 1 82 ? 22.604 14.790 -56.003 1.00 52.28 82 THR A N 1
ATOM 662 C CA . THR A 1 82 ? 22.108 16.169 -55.908 1.00 52.28 82 THR A CA 1
ATOM 663 C C . THR A 1 82 ? 23.006 17.046 -55.019 1.00 52.28 82 THR A C 1
ATOM 665 O O . THR A 1 82 ? 22.903 17.061 -53.796 1.00 52.28 82 THR A O 1
ATOM 668 N N . GLU A 1 83 ? 23.875 17.851 -55.655 1.00 54.62 83 GLU A N 1
ATOM 669 C CA . GLU A 1 83 ? 24.685 18.885 -54.979 1.00 54.62 83 GLU A CA 1
ATOM 670 C C . GLU A 1 83 ? 23.861 19.699 -53.957 1.00 54.62 83 GLU A C 1
ATOM 672 O O . GLU A 1 83 ? 22.956 20.458 -54.339 1.00 54.62 83 GLU A O 1
ATOM 677 N N . GLY A 1 84 ? 24.256 19.649 -52.680 1.00 58.09 84 GLY A N 1
ATOM 678 C CA . GLY A 1 84 ? 23.755 20.555 -51.641 1.00 58.09 84 GLY A CA 1
ATOM 679 C C . GLY A 1 84 ? 22.831 19.953 -50.579 1.00 58.09 84 GLY A C 1
ATOM 680 O O . GLY A 1 84 ? 22.383 20.708 -49.716 1.00 58.09 84 GLY A O 1
ATOM 681 N N . VAL A 1 85 ? 22.564 18.645 -50.597 1.00 65.19 85 VAL A N 1
ATOM 682 C CA . VAL A 1 85 ? 21.918 17.943 -49.471 1.00 65.19 85 VAL A CA 1
ATOM 683 C C . VAL A 1 85 ? 22.845 17.950 -48.245 1.00 65.19 85 VAL A C 1
ATOM 685 O O . VAL A 1 85 ? 24.069 17.887 -48.385 1.00 65.19 85 VAL A O 1
ATOM 688 N N . SER A 1 86 ? 22.283 18.055 -47.034 1.00 68.25 86 SER A N 1
ATOM 689 C CA . SER A 1 86 ? 23.055 18.035 -45.783 1.00 68.25 86 SER A CA 1
ATOM 690 C C . SER A 1 86 ? 22.825 16.748 -44.995 1.00 68.25 86 SER A C 1
ATOM 692 O O . SER A 1 86 ? 21.699 16.487 -44.571 1.00 68.25 86 SER A O 1
ATOM 694 N N . VAL A 1 87 ? 23.894 15.999 -44.737 1.00 73.12 87 VAL A N 1
ATOM 695 C CA . VAL A 1 87 ? 23.862 14.696 -44.055 1.00 73.12 87 VAL A CA 1
ATOM 696 C C . VAL A 1 87 ? 24.720 14.698 -42.796 1.00 73.12 87 VAL A C 1
ATOM 698 O O . VAL A 1 87 ? 25.678 15.464 -42.679 1.00 73.12 87 VAL A O 1
ATOM 701 N N . PHE A 1 88 ? 24.398 13.810 -41.861 1.00 75.00 88 PHE A N 1
ATOM 702 C CA . PHE A 1 88 ? 25.215 13.512 -40.689 1.00 75.00 88 PHE A CA 1
ATOM 703 C C . PHE A 1 88 ? 26.022 12.231 -40.903 1.00 75.00 88 PHE A C 1
ATOM 705 O O . PHE A 1 88 ? 25.518 11.255 -41.454 1.00 75.00 88 PHE A O 1
ATOM 712 N N . VAL A 1 89 ? 27.269 12.224 -40.430 1.00 76.62 89 VAL A N 1
ATOM 713 C CA . VAL A 1 89 ? 28.146 11.045 -40.486 1.00 76.62 89 VAL A CA 1
ATOM 714 C C . VAL A 1 89 ? 27.856 10.107 -39.315 1.00 76.62 89 VAL A C 1
ATOM 716 O O . VAL A 1 89 ? 28.115 10.471 -38.165 1.00 76.62 89 VAL A O 1
ATOM 719 N N . VAL A 1 90 ? 27.357 8.902 -39.605 1.00 72.81 90 VAL A N 1
ATOM 720 C CA . VAL A 1 90 ? 26.865 7.944 -38.596 1.00 72.81 90 VAL A CA 1
ATOM 721 C C . VAL A 1 90 ? 27.849 6.852 -38.181 1.00 72.81 90 VAL A C 1
ATOM 723 O O . VAL A 1 90 ? 27.620 6.223 -37.151 1.00 72.81 90 VAL A O 1
ATOM 726 N N . HIS A 1 91 ? 28.931 6.618 -38.928 1.00 74.88 91 HIS A N 1
ATOM 727 C CA . HIS A 1 91 ? 29.862 5.517 -38.652 1.00 74.88 91 HIS A CA 1
ATOM 728 C C . HIS A 1 91 ? 31.160 5.991 -37.979 1.00 74.88 91 HIS A C 1
ATOM 730 O O . HIS A 1 91 ? 31.800 6.933 -38.453 1.00 74.88 91 HIS A O 1
ATOM 736 N N . GLU A 1 92 ? 31.580 5.343 -36.883 1.00 73.31 92 GLU A N 1
ATOM 737 C CA . GLU A 1 92 ? 32.723 5.816 -36.079 1.00 73.31 92 GLU A CA 1
ATOM 738 C C . GLU A 1 92 ? 34.080 5.751 -36.811 1.00 73.31 92 GLU A C 1
ATOM 740 O O . GLU A 1 92 ? 35.002 6.468 -36.426 1.00 73.31 92 GLU A O 1
ATOM 745 N N . SER A 1 93 ? 34.215 4.996 -37.912 1.00 69.50 93 SER A N 1
ATOM 746 C CA . SER A 1 93 ? 35.449 4.999 -38.730 1.00 69.50 93 SER A CA 1
ATOM 747 C C . SER A 1 93 ? 35.793 6.371 -39.331 1.00 69.50 93 SER A C 1
ATOM 749 O O . SER A 1 93 ? 36.907 6.578 -39.801 1.00 69.50 93 SER A O 1
ATOM 751 N N . ALA A 1 94 ? 34.854 7.321 -39.294 1.00 68.50 94 ALA A N 1
ATOM 752 C CA . ALA A 1 94 ? 35.071 8.731 -39.600 1.00 68.50 94 ALA A CA 1
ATOM 753 C C . ALA A 1 94 ? 35.979 9.465 -38.595 1.00 68.50 94 ALA A C 1
ATOM 755 O O . ALA A 1 94 ? 36.429 10.581 -38.855 1.00 68.50 94 ALA A O 1
ATOM 756 N N . GLY A 1 95 ? 36.217 8.870 -37.425 1.00 69.19 95 GLY A N 1
ATOM 757 C CA . GLY A 1 95 ? 36.999 9.462 -36.353 1.00 69.19 95 GLY A CA 1
ATOM 758 C C . GLY A 1 95 ? 36.353 10.699 -35.718 1.00 69.19 95 GLY A C 1
ATOM 759 O O . GLY A 1 95 ? 35.287 11.189 -36.105 1.00 69.19 95 GLY A O 1
ATOM 760 N N . ARG A 1 96 ? 37.053 11.235 -34.715 1.00 74.25 96 ARG A N 1
ATOM 761 C CA . ARG A 1 96 ? 36.607 12.360 -33.875 1.00 74.25 96 ARG A CA 1
ATOM 762 C C . ARG A 1 96 ? 36.361 13.669 -34.640 1.00 74.25 96 ARG A C 1
ATOM 764 O O . ARG A 1 96 ? 35.678 14.555 -34.124 1.00 74.25 96 ARG A O 1
ATOM 771 N N . GLU A 1 97 ? 36.926 13.814 -35.835 1.00 71.00 97 GLU A N 1
ATOM 772 C CA . GLU A 1 97 ? 36.818 15.035 -36.638 1.00 71.00 97 GLU A CA 1
ATOM 773 C C . GLU A 1 97 ? 35.530 15.122 -37.459 1.00 71.00 97 GLU A C 1
ATOM 775 O O . GLU A 1 97 ? 35.033 16.230 -37.649 1.00 71.00 97 GLU A O 1
ATOM 780 N N . TYR A 1 98 ? 34.967 13.997 -37.910 1.00 72.81 98 TYR A N 1
ATOM 781 C CA . TYR A 1 98 ? 33.843 13.995 -38.858 1.00 72.81 98 TYR A CA 1
ATOM 782 C C . TYR A 1 98 ? 32.581 13.320 -38.304 1.00 72.81 98 TYR A C 1
ATOM 784 O O . TYR A 1 98 ? 31.476 13.748 -38.640 1.00 72.81 98 TYR A O 1
ATOM 792 N N . PHE A 1 99 ? 32.712 12.338 -37.403 1.00 79.12 99 PHE A N 1
ATOM 793 C CA . PHE A 1 99 ? 31.571 11.645 -36.793 1.00 79.12 99 PHE A CA 1
ATOM 794 C C . PHE A 1 99 ? 30.587 12.613 -36.115 1.00 79.12 99 PHE A C 1
ATOM 796 O O . PHE A 1 99 ? 30.964 13.427 -35.266 1.00 79.12 99 PHE A O 1
ATOM 803 N N . GLY A 1 100 ? 29.307 12.507 -36.473 1.00 72.94 100 GLY A N 1
ATOM 804 C CA . GLY A 1 100 ? 28.238 13.339 -35.923 1.00 72.94 100 GLY A CA 1
ATOM 805 C C . GLY A 1 100 ? 28.250 14.807 -36.349 1.00 72.94 100 GLY A C 1
ATOM 806 O O . GLY A 1 100 ? 27.424 15.579 -35.862 1.00 72.94 100 GLY A O 1
ATOM 807 N N . ARG A 1 101 ? 29.139 15.219 -37.262 1.00 75.94 101 ARG A N 1
ATOM 808 C CA . ARG A 1 101 ? 29.054 16.540 -37.895 1.00 75.94 101 ARG A CA 1
ATOM 809 C C . ARG A 1 101 ? 28.103 16.504 -39.088 1.00 75.94 101 ARG A C 1
ATOM 811 O O . ARG A 1 101 ? 28.031 15.511 -39.809 1.00 75.94 101 ARG A O 1
ATOM 818 N N . GLN A 1 102 ? 27.421 17.625 -39.310 1.00 75.75 102 GLN A N 1
ATOM 819 C CA . GLN A 1 102 ? 26.647 17.878 -40.521 1.00 75.75 102 GLN A CA 1
ATOM 820 C C . GLN A 1 102 ? 27.609 18.294 -41.644 1.00 75.75 102 GLN A C 1
ATOM 822 O O . GLN A 1 102 ? 28.307 19.304 -41.524 1.00 75.75 102 GLN A O 1
ATOM 827 N N . GLY A 1 103 ? 27.668 17.502 -42.712 1.00 74.56 103 GLY A N 1
ATOM 828 C CA . GLY A 1 103 ? 28.413 17.790 -43.937 1.00 74.56 103 GLY A CA 1
ATOM 829 C C . GLY A 1 103 ? 27.466 18.088 -45.097 1.00 74.56 103 GLY A C 1
ATOM 830 O O . GLY A 1 103 ? 26.301 17.693 -45.073 1.00 74.56 103 GLY A O 1
ATOM 831 N N . ILE A 1 104 ? 27.957 18.787 -46.122 1.00 76.81 104 ILE A N 1
ATOM 832 C CA . ILE A 1 104 ? 27.207 19.020 -47.365 1.00 76.81 104 ILE A CA 1
ATOM 833 C C . ILE A 1 104 ? 27.714 18.054 -48.439 1.00 76.81 104 ILE A C 1
ATOM 835 O O . ILE A 1 104 ? 28.910 18.056 -48.743 1.00 76.81 104 ILE A O 1
ATOM 839 N N . LEU A 1 105 ? 26.811 17.268 -49.028 1.00 73.88 105 LEU A N 1
ATOM 840 C CA . LEU A 1 105 ? 27.093 16.403 -50.174 1.00 73.88 105 LEU A CA 1
ATOM 841 C C . LEU A 1 105 ? 27.486 17.243 -51.397 1.00 73.88 105 LEU A C 1
ATOM 843 O O . LEU A 1 105 ? 26.759 18.161 -51.799 1.00 73.88 105 LEU A O 1
ATOM 847 N N . LYS A 1 106 ? 28.649 16.928 -51.981 1.00 70.94 106 LYS A N 1
ATOM 848 C CA . LYS A 1 106 ? 29.136 17.540 -53.229 1.00 70.94 106 LYS A CA 1
ATOM 849 C C . LYS A 1 106 ? 29.132 16.584 -54.415 1.00 70.94 106 LYS A C 1
ATOM 851 O O . LYS A 1 106 ? 28.681 16.972 -55.483 1.00 70.94 106 LYS A O 1
ATOM 856 N N . GLU A 1 107 ? 29.662 15.379 -54.235 1.00 67.69 107 GLU A N 1
ATOM 857 C CA . GLU A 1 107 ? 29.817 14.388 -55.302 1.00 67.69 107 GLU A CA 1
ATOM 858 C C . GLU A 1 107 ? 29.572 12.983 -54.749 1.00 67.69 107 GLU A C 1
ATOM 860 O O . GLU A 1 107 ? 30.089 12.656 -53.678 1.00 67.69 107 GLU A O 1
ATOM 865 N N . ALA A 1 108 ? 28.848 12.159 -55.507 1.00 68.00 108 ALA A N 1
ATOM 866 C CA . ALA A 1 108 ? 28.741 10.717 -55.314 1.00 68.00 108 ALA A CA 1
ATOM 867 C C . ALA A 1 108 ? 29.498 9.997 -56.445 1.00 68.00 108 ALA A C 1
ATOM 869 O O . ALA A 1 108 ? 29.511 10.463 -57.587 1.00 68.00 108 ALA A O 1
ATOM 870 N N . ARG A 1 109 ? 30.177 8.891 -56.134 1.00 69.38 109 ARG A N 1
ATOM 871 C CA . ARG A 1 109 ? 30.985 8.093 -57.070 1.00 69.38 109 ARG A CA 1
ATOM 872 C C . ARG A 1 109 ? 30.942 6.630 -56.639 1.00 69.38 109 ARG A C 1
ATOM 874 O O . ARG A 1 109 ? 30.967 6.363 -55.449 1.00 69.38 109 ARG A O 1
ATOM 881 N N . PHE A 1 110 ? 30.945 5.679 -57.566 1.00 59.28 110 PHE A N 1
ATOM 882 C CA . PHE A 1 110 ? 31.179 4.281 -57.191 1.00 59.28 110 PHE A CA 1
ATOM 883 C C . PHE A 1 110 ? 32.673 4.049 -56.939 1.00 59.28 110 PHE A C 1
ATOM 885 O O . PHE A 1 110 ? 33.512 4.447 -57.753 1.00 59.28 110 PHE A O 1
ATOM 892 N N . GLY A 1 111 ? 32.990 3.448 -55.793 1.00 58.81 111 GLY A N 1
ATOM 893 C CA . GLY A 1 111 ? 34.344 3.093 -55.382 1.00 58.81 111 GLY A CA 1
ATOM 894 C C . GLY A 1 111 ? 34.893 1.889 -56.148 1.00 58.81 111 GLY A C 1
ATOM 895 O O . GLY A 1 111 ? 34.175 1.190 -56.865 1.00 58.81 111 GLY A O 1
ATOM 896 N N . GLY A 1 112 ? 36.183 1.598 -55.964 1.00 50.41 112 GLY A N 1
ATOM 897 C CA . GLY A 1 112 ? 36.877 0.515 -56.683 1.00 50.41 112 GLY A CA 1
ATOM 898 C C . GLY A 1 112 ? 36.350 -0.905 -56.416 1.00 50.41 112 GLY A C 1
ATOM 899 O O . GLY A 1 112 ? 36.702 -1.822 -57.152 1.00 50.41 112 GLY A O 1
ATOM 900 N N . ALA A 1 113 ? 35.512 -1.081 -55.389 1.00 52.91 113 ALA A N 1
ATOM 901 C CA . ALA A 1 113 ? 34.852 -2.339 -55.031 1.00 52.91 113 ALA A CA 1
ATOM 902 C C . ALA A 1 113 ? 33.361 -2.399 -55.434 1.00 52.91 113 ALA A C 1
ATOM 904 O O . ALA A 1 113 ? 32.687 -3.368 -55.108 1.00 52.91 113 ALA A O 1
ATOM 905 N N . GLY A 1 114 ? 32.833 -1.373 -56.113 1.00 56.12 114 GLY A N 1
ATOM 906 C CA . GLY A 1 114 ? 31.422 -1.286 -56.511 1.00 56.12 114 GLY A CA 1
ATOM 907 C C . GLY A 1 114 ? 30.491 -0.622 -55.490 1.00 56.12 114 GLY A C 1
ATOM 908 O O . GLY A 1 114 ? 29.386 -0.247 -55.861 1.00 56.12 114 GLY A O 1
ATOM 909 N N . GLU A 1 115 ? 30.923 -0.400 -54.245 1.00 61.34 115 GLU A N 1
ATOM 910 C CA . GLU A 1 115 ? 30.118 0.329 -53.252 1.00 61.34 115 GLU A CA 1
ATOM 911 C C . GLU A 1 115 ? 30.026 1.843 -53.562 1.00 61.34 115 GLU A C 1
ATOM 913 O O . GLU A 1 115 ? 30.996 2.432 -54.057 1.00 61.34 115 GLU A O 1
ATOM 918 N N . PRO A 1 116 ? 28.900 2.517 -53.256 1.00 67.56 116 PRO A N 1
ATOM 919 C CA . PRO A 1 116 ? 28.756 3.960 -53.447 1.00 67.56 116 PRO A CA 1
ATOM 920 C C . PRO A 1 116 ? 29.530 4.776 -52.392 1.00 67.56 116 PRO A C 1
ATOM 922 O O . PRO A 1 116 ? 29.235 4.737 -51.197 1.00 67.56 116 PRO A O 1
ATOM 925 N N . GLU A 1 117 ? 30.483 5.588 -52.846 1.00 73.62 117 GLU A N 1
ATOM 926 C CA . GLU A 1 117 ? 31.207 6.601 -52.073 1.00 73.62 117 GLU A CA 1
ATOM 927 C C . GLU A 1 117 ? 30.609 8.008 -52.276 1.00 73.62 117 GLU A C 1
ATOM 929 O O . GLU A 1 117 ? 30.126 8.370 -53.350 1.00 73.62 117 GLU A O 1
ATOM 934 N N . VAL A 1 118 ? 30.699 8.850 -51.249 1.00 74.12 118 VAL A N 1
ATOM 935 C CA . VAL A 1 118 ? 30.271 10.251 -51.241 1.00 74.12 118 VAL A CA 1
ATOM 936 C C . VAL A 1 118 ? 31.343 11.160 -50.652 1.00 74.12 118 VAL A C 1
ATOM 938 O O . VAL A 1 118 ? 32.005 10.827 -49.671 1.00 74.12 118 VAL A O 1
ATOM 941 N N . SER A 1 119 ? 31.505 12.346 -51.240 1.00 75.31 119 SER A N 1
ATOM 942 C CA . SER A 1 119 ? 32.417 13.386 -50.758 1.00 75.31 119 SER A CA 1
ATOM 943 C C . SER A 1 119 ? 31.651 14.501 -50.046 1.00 75.31 119 SER A C 1
ATOM 945 O O . SER A 1 119 ? 30.865 15.236 -50.654 1.00 75.31 119 SER A O 1
ATOM 947 N N . LEU A 1 120 ? 31.914 14.628 -48.746 1.00 76.19 120 LEU A N 1
ATOM 948 C CA . LEU A 1 120 ? 31.275 15.562 -47.827 1.00 76.19 120 LEU A CA 1
ATOM 949 C C . LEU A 1 120 ? 32.166 16.775 -47.572 1.00 76.19 120 LEU A C 1
ATOM 951 O O . LEU A 1 120 ? 33.336 16.650 -47.213 1.00 76.19 120 LEU A O 1
ATOM 955 N N . HIS A 1 121 ? 31.592 17.966 -47.709 1.00 77.88 121 HIS A N 1
ATOM 956 C CA . HIS A 1 121 ? 32.261 19.218 -47.388 1.00 77.88 121 HIS A CA 1
ATOM 957 C C . HIS A 1 121 ? 31.853 19.716 -46.000 1.00 77.88 121 HIS A C 1
ATOM 959 O O . HIS A 1 121 ? 30.679 19.993 -45.744 1.00 77.88 121 HIS A O 1
ATOM 965 N N . PHE A 1 122 ? 32.846 19.894 -45.135 1.00 75.31 122 PHE A N 1
ATOM 966 C CA . PHE A 1 122 ? 32.728 20.482 -43.804 1.00 75.31 122 PHE A CA 1
ATOM 967 C C . PHE A 1 122 ? 33.335 21.893 -43.805 1.00 75.31 122 PHE A C 1
ATOM 969 O O . PHE A 1 122 ? 33.885 22.350 -44.808 1.00 75.31 122 PHE A O 1
ATOM 976 N N . ASN A 1 123 ? 33.217 22.627 -42.699 1.00 62.38 123 ASN A N 1
ATOM 977 C CA . ASN A 1 123 ? 33.854 23.937 -42.564 1.00 62.38 123 ASN A CA 1
ATOM 978 C C . ASN A 1 123 ? 34.810 23.952 -41.356 1.00 62.38 123 ASN A C 1
ATOM 980 O O . ASN A 1 123 ? 34.324 24.093 -40.231 1.00 62.38 123 ASN A O 1
ATOM 984 N N . PRO A 1 124 ? 36.137 23.819 -41.554 1.00 55.94 124 PRO A N 1
ATOM 985 C CA . PRO A 1 124 ? 36.843 23.493 -42.803 1.00 55.94 124 PRO A CA 1
ATOM 986 C C . PRO A 1 124 ? 36.873 21.978 -43.102 1.00 55.94 124 PRO A C 1
ATOM 988 O O . PRO A 1 124 ? 36.622 21.162 -42.216 1.00 55.94 124 PRO A O 1
ATOM 991 N N . GLY A 1 125 ? 37.242 21.610 -44.335 1.00 69.62 125 GLY A N 1
ATOM 992 C CA . GLY A 1 125 ? 37.622 20.242 -44.721 1.00 69.62 125 GLY A CA 1
ATOM 993 C C . GLY A 1 125 ? 36.731 19.584 -45.782 1.00 69.62 125 GLY A C 1
ATOM 994 O O . GLY A 1 125 ? 35.576 19.958 -45.980 1.00 69.62 125 GLY A O 1
ATOM 995 N N . VAL A 1 126 ? 37.276 18.572 -46.458 1.00 76.44 126 VAL A N 1
ATOM 996 C CA . VAL A 1 126 ? 36.527 17.626 -47.300 1.00 76.44 126 VAL A CA 1
ATOM 997 C C . VAL A 1 126 ? 36.937 16.221 -46.883 1.00 76.44 126 VAL A C 1
ATOM 999 O O . VAL A 1 126 ? 38.127 15.957 -46.730 1.00 76.44 126 VAL A O 1
ATOM 1002 N N . TRP A 1 127 ? 35.960 15.341 -46.698 1.00 78.00 127 TRP A N 1
ATOM 1003 C CA . TRP A 1 127 ? 36.170 13.945 -46.326 1.00 78.00 127 TRP A CA 1
ATOM 1004 C C . TRP A 1 127 ? 35.254 13.054 -47.168 1.00 78.00 127 TRP A C 1
ATOM 1006 O O . TRP A 1 127 ? 34.104 13.419 -47.423 1.00 78.00 127 TRP A O 1
ATOM 1016 N N . SER A 1 128 ? 35.771 11.912 -47.617 1.00 76.69 128 SER A N 1
ATOM 1017 C CA . SER A 1 128 ? 35.054 10.967 -48.477 1.00 76.69 128 SER A CA 1
ATOM 1018 C C . SER A 1 128 ? 34.796 9.664 -47.727 1.00 76.69 128 SER A C 1
ATOM 1020 O O . SER A 1 128 ? 35.653 9.195 -46.976 1.00 76.69 128 SER A O 1
ATOM 1022 N N . CYS A 1 129 ? 33.604 9.098 -47.898 1.00 73.81 129 CYS A N 1
ATOM 1023 C CA . CYS A 1 129 ? 33.153 7.912 -47.178 1.00 73.81 129 CYS A CA 1
ATOM 1024 C C . CYS A 1 129 ? 32.080 7.147 -47.955 1.00 73.81 129 CYS A C 1
ATOM 1026 O O . CYS A 1 129 ? 31.561 7.639 -48.947 1.00 73.81 129 CYS A O 1
ATOM 1028 N N . LEU A 1 130 ? 31.725 5.951 -47.496 1.00 72.88 130 LEU A N 1
ATOM 1029 C CA . LEU A 1 130 ? 30.643 5.159 -48.082 1.00 72.88 130 LEU A CA 1
ATOM 1030 C C . LEU A 1 130 ? 29.278 5.794 -47.770 1.00 72.88 130 LEU A C 1
ATOM 1032 O O . LEU A 1 130 ? 29.062 6.272 -46.655 1.00 72.88 130 LEU A O 1
ATOM 1036 N N . LEU A 1 131 ? 28.344 5.770 -48.723 1.00 67.19 131 LEU A N 1
ATOM 1037 C CA . LEU A 1 131 ? 27.008 6.371 -48.606 1.00 67.19 131 LEU A CA 1
ATOM 1038 C C . LEU A 1 131 ? 26.247 5.852 -47.373 1.00 67.19 131 LEU A C 1
ATOM 1040 O O . LEU A 1 131 ? 25.665 6.645 -46.631 1.00 67.19 131 LEU A O 1
ATOM 1044 N N . LYS A 1 132 ? 26.363 4.549 -47.080 1.00 67.50 132 LYS A N 1
ATOM 1045 C CA . LYS A 1 132 ? 25.823 3.883 -45.876 1.00 67.50 132 LYS A CA 1
ATOM 1046 C C . LYS A 1 132 ? 26.366 4.414 -44.538 1.00 67.50 132 LYS A C 1
ATOM 1048 O O . LYS A 1 132 ? 25.802 4.131 -43.486 1.00 67.50 132 LYS A O 1
ATOM 1053 N N . HIS A 1 133 ? 27.430 5.221 -44.548 1.00 72.56 133 HIS A N 1
ATOM 1054 C CA . HIS A 1 133 ? 27.942 5.939 -43.373 1.00 72.56 133 HIS A CA 1
ATOM 1055 C C . HIS A 1 133 ? 27.336 7.345 -43.207 1.00 72.56 133 HIS A C 1
ATOM 1057 O O . HIS A 1 133 ? 27.793 8.108 -42.348 1.00 72.56 133 HIS A O 1
ATOM 1063 N N . THR A 1 134 ? 26.312 7.697 -43.991 1.00 71.25 134 THR A N 1
ATOM 1064 C CA . THR A 1 134 ? 25.628 8.997 -43.950 1.00 71.25 134 THR A CA 1
ATOM 1065 C C . THR A 1 134 ? 24.118 8.847 -43.764 1.00 71.25 134 THR A C 1
ATOM 1067 O O . THR A 1 134 ? 23.522 7.889 -44.245 1.00 71.25 134 THR A O 1
ATOM 1070 N N . VAL A 1 135 ? 23.497 9.785 -43.042 1.00 70.62 135 VAL A N 1
ATOM 1071 C CA . VAL A 1 135 ? 22.041 9.833 -42.814 1.00 70.62 135 VAL A CA 1
ATOM 1072 C C . VAL A 1 135 ? 21.532 11.269 -42.951 1.00 70.62 135 VAL A C 1
ATOM 1074 O O . VAL A 1 135 ? 22.105 12.198 -42.373 1.00 70.62 135 VAL A O 1
ATOM 1077 N N . GLU A 1 136 ? 20.443 11.455 -43.696 1.00 64.44 136 GLU A N 1
ATOM 1078 C CA . GLU A 1 136 ? 19.698 12.717 -43.750 1.00 64.44 136 GLU A CA 1
ATOM 1079 C C . GLU A 1 136 ? 18.864 12.930 -42.480 1.00 64.44 136 GLU A C 1
ATOM 1081 O O . GLU A 1 136 ? 18.286 11.998 -41.924 1.00 64.44 136 GLU A O 1
ATOM 1086 N N . VAL A 1 137 ? 18.805 14.177 -42.002 1.00 61.88 137 VAL A N 1
ATOM 1087 C CA . VAL A 1 137 ? 18.055 14.551 -40.794 1.00 61.88 137 VAL A CA 1
ATOM 1088 C C . VAL A 1 137 ? 17.426 15.919 -41.002 1.00 61.88 137 VAL A C 1
ATOM 1090 O O . VAL A 1 137 ? 18.141 16.911 -41.134 1.00 61.88 137 VAL A O 1
ATOM 1093 N N . GLU A 1 138 ? 16.095 15.996 -40.973 1.00 52.41 138 GLU A N 1
ATOM 1094 C CA . GLU A 1 138 ? 15.391 17.270 -41.151 1.00 52.41 138 GLU A CA 1
ATOM 1095 C C . GLU A 1 138 ? 15.646 18.243 -39.985 1.00 52.41 138 GLU A C 1
ATOM 1097 O O . GLU A 1 138 ? 15.959 19.411 -40.216 1.00 52.41 138 GLU A O 1
ATOM 1102 N N . GLN A 1 139 ? 15.529 17.781 -38.728 1.00 56.84 139 GLN A N 1
ATOM 1103 C CA . GLN A 1 139 ? 15.796 18.581 -37.521 1.00 56.84 139 GLN A CA 1
ATOM 1104 C C . GLN A 1 139 ? 16.260 17.727 -36.327 1.00 56.84 139 GLN A C 1
ATOM 1106 O O . GLN A 1 139 ? 15.654 16.707 -36.009 1.00 56.84 139 GLN A O 1
ATOM 1111 N N . VAL A 1 140 ? 17.278 18.202 -35.597 1.00 60.53 140 VAL A N 1
ATOM 1112 C CA . VAL A 1 140 ? 17.710 17.635 -34.302 1.00 60.53 140 VAL A CA 1
ATOM 1113 C C . VAL A 1 140 ? 16.858 18.213 -33.164 1.00 60.53 140 VAL A C 1
ATOM 1115 O O . VAL A 1 140 ? 16.705 19.434 -33.045 1.00 60.53 140 VAL A O 1
ATOM 1118 N N . LYS A 1 141 ? 16.317 17.353 -32.296 1.00 63.56 141 LYS A N 1
ATOM 1119 C CA . LYS A 1 141 ? 15.419 17.725 -31.197 1.00 63.56 141 LYS A CA 1
ATOM 1120 C C . LYS A 1 141 ? 16.230 18.094 -29.949 1.00 63.56 141 LYS A C 1
ATOM 1122 O O . LYS A 1 141 ? 17.202 17.448 -29.557 1.00 63.56 141 LYS A O 1
ATOM 1127 N N . LYS A 1 142 ? 15.827 19.171 -29.271 1.00 59.69 142 LYS A N 1
ATOM 1128 C CA . LYS A 1 142 ? 16.502 19.637 -28.048 1.00 59.69 142 LYS A CA 1
ATOM 1129 C C . LYS A 1 142 ? 16.000 18.840 -26.841 1.00 59.69 142 LYS A C 1
ATOM 1131 O O . LYS A 1 142 ? 14.866 19.035 -26.411 1.00 59.69 142 LYS A O 1
ATOM 1136 N N . THR A 1 143 ? 16.853 17.984 -26.278 1.00 64.19 143 THR A N 1
ATOM 1137 C CA . THR A 1 143 ? 16.565 17.249 -25.034 1.00 64.19 143 THR A CA 1
ATOM 1138 C C . THR A 1 143 ? 16.337 18.186 -23.845 1.00 64.19 143 THR A C 1
ATOM 1140 O O . THR A 1 143 ? 16.862 19.306 -23.783 1.00 64.19 143 THR A O 1
ATOM 1143 N N . ARG A 1 144 ? 15.540 17.726 -22.874 1.00 67.56 144 ARG A N 1
ATOM 1144 C CA . ARG A 1 144 ? 15.199 18.500 -21.674 1.00 67.56 144 ARG A CA 1
ATOM 1145 C C . ARG A 1 144 ? 16.426 18.622 -20.769 1.00 67.56 144 ARG A C 1
ATOM 1147 O O . ARG A 1 144 ? 16.906 17.638 -20.217 1.00 67.56 144 ARG A O 1
ATOM 1154 N N . LYS A 1 145 ? 16.939 19.845 -20.594 1.00 68.06 145 LYS A N 1
ATOM 1155 C CA . LYS A 1 145 ? 18.048 20.123 -19.666 1.00 68.06 145 LYS A CA 1
ATOM 1156 C C . LYS A 1 145 ? 17.520 20.311 -18.244 1.00 68.06 145 LYS A C 1
ATOM 1158 O O . LYS A 1 145 ? 16.804 21.278 -17.984 1.00 68.06 145 LYS A O 1
ATOM 1163 N N . LEU A 1 146 ? 17.932 19.440 -17.324 1.00 68.94 146 LEU A N 1
ATOM 1164 C CA . LEU A 1 146 ? 17.717 19.628 -15.890 1.00 68.94 146 LEU A CA 1
ATOM 1165 C C . LEU A 1 146 ? 18.486 20.878 -15.419 1.00 68.94 146 LEU A C 1
ATOM 1167 O O . LEU A 1 146 ? 19.713 20.903 -15.449 1.00 68.94 146 LEU A O 1
ATOM 1171 N N . LYS A 1 147 ? 17.762 21.929 -15.015 1.00 62.09 147 LYS A N 1
ATOM 1172 C CA . LYS A 1 147 ? 18.339 23.174 -14.458 1.00 62.09 147 LYS A CA 1
ATOM 1173 C C . LYS A 1 147 ? 18.393 23.189 -12.920 1.00 62.09 147 LYS A C 1
ATOM 1175 O O . LYS A 1 147 ? 18.890 24.148 -12.341 1.00 62.09 147 LYS A O 1
ATOM 1180 N N . GLY A 1 148 ? 17.856 22.154 -12.277 1.00 64.19 148 GLY A N 1
ATOM 1181 C CA . GLY A 1 148 ? 17.677 22.028 -10.830 1.00 64.19 148 GLY A CA 1
ATOM 1182 C C . GLY A 1 148 ? 16.352 21.331 -10.505 1.00 64.19 148 GLY A C 1
ATOM 1183 O O . GLY A 1 148 ? 15.469 21.249 -11.362 1.00 64.19 148 GLY A O 1
ATOM 1184 N N . PHE A 1 149 ? 16.201 20.834 -9.276 1.00 67.25 149 PHE A N 1
ATOM 1185 C CA . PHE A 1 149 ? 15.042 20.019 -8.884 1.00 67.25 149 PHE A CA 1
ATOM 1186 C C . PHE A 1 149 ? 13.713 20.781 -8.753 1.00 67.25 149 PHE A C 1
ATOM 1188 O O . PHE A 1 149 ? 12.675 20.146 -8.644 1.00 67.25 149 PHE A O 1
ATOM 1195 N N . ASN A 1 150 ? 13.692 22.114 -8.871 1.00 60.53 150 ASN A N 1
ATOM 1196 C CA . ASN A 1 150 ? 12.453 22.910 -8.852 1.00 60.53 150 ASN A CA 1
ATOM 1197 C C . ASN A 1 150 ? 11.455 22.540 -9.976 1.00 60.53 150 ASN A C 1
ATOM 1199 O O . ASN A 1 150 ? 10.293 22.925 -9.902 1.00 60.53 150 ASN A O 1
ATOM 1203 N N . GLY A 1 151 ? 11.906 21.837 -11.025 1.00 58.91 151 GLY A N 1
ATOM 1204 C CA . GLY A 1 151 ? 11.066 21.290 -12.101 1.00 58.91 151 GLY A CA 1
ATOM 1205 C C . GLY A 1 151 ? 10.890 19.765 -12.061 1.00 58.91 151 GLY A C 1
ATOM 1206 O O . GLY A 1 151 ? 10.452 19.188 -13.052 1.00 58.91 151 GLY A O 1
ATOM 1207 N N . VAL A 1 152 ? 11.275 19.110 -10.962 1.00 67.56 152 VAL A N 1
ATOM 1208 C CA . VAL A 1 152 ? 11.142 17.663 -10.730 1.00 67.56 152 VAL A CA 1
ATOM 1209 C C . VAL A 1 152 ? 10.149 17.470 -9.583 1.00 67.56 152 VAL A C 1
ATOM 1211 O O . VAL A 1 152 ? 10.238 18.154 -8.565 1.00 67.56 152 VAL A O 1
ATOM 1214 N N . SER A 1 153 ? 9.171 16.572 -9.734 1.00 69.06 153 SER A N 1
ATOM 1215 C CA . SER A 1 153 ? 8.190 16.343 -8.666 1.00 69.06 153 SER A CA 1
ATOM 1216 C C . SER A 1 153 ? 8.865 15.725 -7.437 1.00 69.06 153 SER A C 1
ATOM 1218 O O . SER A 1 153 ? 9.835 14.976 -7.563 1.00 69.06 153 SER A O 1
ATOM 1220 N N . ARG A 1 154 ? 8.339 15.998 -6.232 1.00 68.44 154 ARG A N 1
ATOM 1221 C CA . ARG A 1 154 ? 8.888 15.417 -4.992 1.00 68.44 154 ARG A CA 1
ATOM 1222 C C . ARG A 1 154 ? 8.906 13.884 -5.049 1.00 68.44 154 ARG A C 1
ATOM 1224 O O . ARG A 1 154 ? 9.865 13.291 -4.579 1.00 68.44 154 ARG A O 1
ATOM 1231 N N . VAL A 1 155 ? 7.901 13.274 -5.685 1.00 70.00 155 VAL A N 1
ATOM 1232 C CA . VAL A 1 155 ? 7.827 11.824 -5.933 1.00 70.00 155 VAL A CA 1
ATOM 1233 C C . VAL A 1 155 ? 8.951 11.361 -6.866 1.00 70.00 155 VAL A C 1
ATOM 1235 O O . VAL A 1 155 ? 9.676 10.444 -6.507 1.00 70.00 155 VAL A O 1
ATOM 1238 N N . MET A 1 156 ? 9.164 12.017 -8.014 1.00 69.25 156 MET A N 1
ATOM 1239 C CA . MET A 1 156 ? 10.224 11.641 -8.964 1.00 69.25 156 MET A CA 1
ATOM 1240 C C . MET A 1 156 ? 11.620 11.772 -8.342 1.00 69.25 156 MET A C 1
ATOM 1242 O O . MET A 1 156 ? 12.419 10.847 -8.433 1.00 69.25 156 MET A O 1
ATOM 1246 N N . LEU A 1 157 ? 11.891 12.873 -7.636 1.00 72.62 157 LEU A N 1
ATOM 1247 C CA . LEU A 1 157 ? 13.137 13.065 -6.887 1.00 72.62 157 LEU A CA 1
ATOM 1248 C C . LEU A 1 157 ? 13.333 11.987 -5.808 1.00 72.62 157 LEU A C 1
ATOM 1250 O O . LEU A 1 157 ? 14.453 11.553 -5.555 1.00 72.62 157 LEU A O 1
ATOM 1254 N N . GLN A 1 158 ? 12.250 11.546 -5.170 1.00 70.00 158 GLN A N 1
ATOM 1255 C CA . GLN A 1 158 ? 12.302 10.557 -4.100 1.00 70.00 158 GLN A CA 1
ATOM 1256 C C . GLN A 1 158 ? 12.365 9.108 -4.614 1.00 70.00 158 GLN A C 1
ATOM 1258 O O . GLN A 1 158 ? 12.936 8.274 -3.910 1.00 70.00 158 GLN A O 1
ATOM 1263 N N . SER A 1 159 ? 11.886 8.846 -5.839 1.00 69.88 159 SER A N 1
ATOM 1264 C CA . SER A 1 159 ? 12.229 7.658 -6.634 1.00 69.88 159 SER A CA 1
ATOM 1265 C C . SER A 1 159 ? 13.718 7.676 -6.946 1.00 69.88 159 SER A C 1
ATOM 1267 O O . SER A 1 159 ? 14.422 6.790 -6.499 1.00 69.88 159 SER A O 1
ATOM 1269 N N . TRP A 1 160 ? 14.249 8.745 -7.555 1.00 72.88 160 TRP A N 1
ATOM 1270 C CA . TRP A 1 160 ? 15.672 8.829 -7.915 1.00 72.88 160 TRP A CA 1
ATOM 1271 C C . TRP A 1 160 ? 16.607 8.593 -6.727 1.00 72.88 160 TRP A C 1
ATOM 1273 O O . TRP A 1 160 ? 17.616 7.910 -6.873 1.00 72.88 160 TRP A O 1
ATOM 1283 N N . LEU A 1 161 ? 16.267 9.111 -5.542 1.00 69.62 161 LEU A N 1
ATOM 1284 C CA . LEU A 1 161 ? 17.005 8.805 -4.315 1.00 69.62 161 LEU A CA 1
ATOM 1285 C C . LEU A 1 161 ? 16.929 7.304 -3.964 1.00 69.62 161 LEU A C 1
ATOM 1287 O O . LEU A 1 161 ? 17.960 6.680 -3.733 1.00 69.62 161 LEU A O 1
ATOM 1291 N N . TRP A 1 162 ? 15.730 6.716 -3.977 1.00 68.38 162 TRP A N 1
ATOM 1292 C CA . TRP A 1 162 ? 15.502 5.293 -3.692 1.00 68.38 162 TRP A CA 1
ATOM 1293 C C . TRP A 1 162 ? 16.198 4.358 -4.695 1.00 68.38 162 TRP A C 1
ATOM 1295 O O . TRP A 1 162 ? 16.934 3.460 -4.293 1.00 68.38 162 TRP A O 1
ATOM 1305 N N . ASP A 1 163 ? 16.022 4.610 -5.991 1.00 63.97 163 ASP A N 1
ATOM 1306 C CA . ASP A 1 163 ? 16.583 3.838 -7.100 1.00 63.97 163 ASP A CA 1
ATOM 1307 C C . ASP A 1 163 ? 18.119 3.874 -7.090 1.00 63.97 163 ASP A C 1
ATOM 1309 O O . ASP A 1 163 ? 18.772 2.892 -7.433 1.00 63.97 163 ASP A O 1
ATOM 1313 N N . CYS A 1 164 ? 18.719 4.971 -6.613 1.00 62.97 164 CYS A N 1
ATOM 1314 C CA . CYS A 1 164 ? 20.166 5.089 -6.417 1.00 62.97 164 CYS A CA 1
ATOM 1315 C C . CYS A 1 164 ? 20.676 4.488 -5.089 1.00 62.97 164 CYS A C 1
ATOM 1317 O O . CYS A 1 164 ? 21.854 4.646 -4.777 1.00 62.97 164 CYS A O 1
ATOM 1319 N N . GLY A 1 165 ? 19.827 3.793 -4.320 1.00 58.38 165 GLY A N 1
ATOM 1320 C CA . GLY A 1 165 ? 20.185 3.110 -3.066 1.00 58.38 165 GLY A CA 1
ATOM 1321 C C . GLY A 1 165 ? 20.180 3.992 -1.811 1.00 58.38 165 GLY A C 1
ATOM 1322 O O . GLY A 1 165 ? 20.601 3.551 -0.743 1.00 58.38 165 GLY A O 1
ATOM 1323 N N . LEU A 1 166 ? 19.707 5.236 -1.915 1.00 59.56 166 LEU A N 1
ATOM 1324 C CA . LEU A 1 166 ? 19.878 6.263 -0.889 1.00 59.56 166 LEU A CA 1
ATOM 1325 C C . LEU A 1 166 ? 18.710 6.216 0.102 1.00 59.56 166 LEU A C 1
ATOM 1327 O O . LEU A 1 166 ? 17.609 6.735 -0.144 1.00 59.56 166 LEU A O 1
ATOM 1331 N N . LYS A 1 167 ? 18.952 5.580 1.252 1.00 53.75 167 LYS A N 1
ATOM 1332 C CA . LYS A 1 167 ? 18.023 5.619 2.384 1.00 53.75 167 LYS A CA 1
ATOM 1333 C C . LYS A 1 167 ? 18.002 7.027 2.995 1.00 53.75 167 LYS A C 1
ATOM 1335 O O . LYS A 1 167 ? 18.805 7.906 2.682 1.00 53.75 167 LYS A O 1
ATOM 1340 N N . LEU A 1 168 ? 16.993 7.260 3.829 1.00 53.00 168 LEU A N 1
ATOM 1341 C CA . LEU A 1 168 ? 16.756 8.530 4.524 1.00 53.00 168 LEU A CA 1
ATOM 1342 C C . LEU A 1 168 ? 16.302 8.276 5.968 1.00 53.00 168 LEU A C 1
ATOM 1344 O O . LEU A 1 168 ? 15.528 9.051 6.529 1.00 53.00 168 LEU A O 1
ATOM 1348 N N . GLU A 1 169 ? 16.749 7.165 6.552 1.00 50.41 169 GLU A N 1
ATOM 1349 C CA . GLU A 1 169 ? 16.481 6.842 7.949 1.00 50.41 169 GLU A CA 1
ATOM 1350 C C . GLU A 1 169 ? 17.650 7.360 8.804 1.00 50.41 169 GLU A C 1
ATOM 1352 O O . GLU A 1 169 ? 18.806 7.291 8.385 1.00 50.41 169 GLU A O 1
ATOM 1357 N N . PRO A 1 170 ? 17.388 7.969 9.970 1.00 49.34 170 PRO A N 1
ATOM 1358 C CA . PRO A 1 170 ? 18.439 8.578 10.785 1.00 49.34 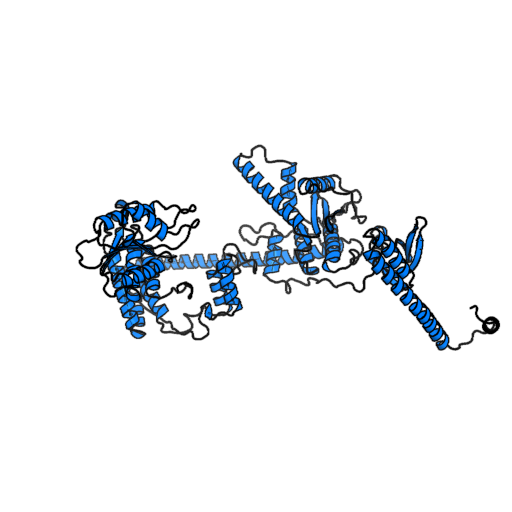170 PRO A CA 1
ATOM 1359 C C . PRO A 1 170 ? 19.292 7.553 11.550 1.00 49.34 170 PRO A C 1
ATOM 1361 O O . PRO A 1 170 ? 20.412 7.899 11.931 1.00 49.34 170 PRO A O 1
ATOM 1364 N N . GLU A 1 171 ? 18.790 6.326 11.740 1.00 46.91 171 GLU A N 1
ATOM 1365 C CA . GLU A 1 171 ? 19.545 5.180 12.268 1.00 46.91 171 GLU A CA 1
ATOM 1366 C C . GLU A 1 171 ? 20.358 4.444 11.181 1.00 46.91 171 GLU A C 1
ATOM 1368 O O . GLU A 1 171 ? 21.473 4.007 11.454 1.00 46.91 171 GLU A O 1
ATOM 1373 N N . ASP A 1 172 ? 19.838 4.353 9.950 1.00 48.78 172 ASP A N 1
ATOM 1374 C CA . ASP A 1 172 ? 20.526 3.801 8.772 1.00 48.78 172 ASP A CA 1
ATOM 1375 C C . ASP A 1 172 ? 20.326 4.725 7.547 1.00 48.78 172 ASP A C 1
ATOM 1377 O O . ASP A 1 172 ? 19.329 4.610 6.819 1.00 48.78 172 ASP A O 1
ATOM 1381 N N . PRO A 1 173 ? 21.266 5.654 7.281 1.00 48.97 173 PRO A N 1
ATOM 1382 C CA . PRO A 1 173 ? 21.187 6.551 6.129 1.00 48.97 173 PRO A CA 1
ATOM 1383 C C . PRO A 1 173 ? 21.460 5.842 4.791 1.00 48.97 173 PRO A C 1
ATOM 1385 O O . PRO A 1 173 ? 21.359 6.482 3.744 1.00 48.97 173 PRO A O 1
ATOM 1388 N N . GLY A 1 174 ? 21.762 4.537 4.799 1.00 54.84 174 GLY A N 1
ATOM 1389 C CA . GLY A 1 174 ? 22.226 3.791 3.636 1.00 54.84 174 GLY A CA 1
ATOM 1390 C C . GLY A 1 174 ? 23.631 4.217 3.214 1.00 54.84 174 GLY A C 1
ATOM 1391 O O . GLY A 1 174 ? 24.365 4.855 3.972 1.00 54.84 174 GLY A O 1
ATOM 1392 N N . ASP A 1 175 ? 24.002 3.882 1.980 1.00 56.44 175 ASP A N 1
ATOM 1393 C CA . ASP A 1 175 ? 25.217 4.426 1.383 1.00 56.44 175 ASP A CA 1
ATOM 1394 C C . ASP A 1 175 ? 25.095 5.947 1.205 1.00 56.44 175 ASP A C 1
ATOM 1396 O O . ASP A 1 175 ? 24.105 6.460 0.674 1.00 56.44 175 ASP A O 1
ATOM 1400 N N . ASP A 1 176 ? 26.133 6.678 1.612 1.00 59.25 176 ASP A N 1
ATOM 1401 C CA . ASP A 1 176 ? 26.220 8.113 1.347 1.00 59.25 176 ASP A CA 1
ATOM 1402 C C . ASP A 1 176 ? 26.403 8.377 -0.161 1.00 59.25 176 ASP A C 1
ATOM 1404 O O . ASP A 1 176 ? 27.107 7.623 -0.845 1.00 59.25 176 ASP A O 1
ATOM 1408 N N . VAL A 1 177 ? 25.822 9.467 -0.682 1.00 63.47 177 VAL A N 1
ATOM 1409 C CA . VAL A 1 177 ? 26.034 9.900 -2.072 1.00 63.47 177 VAL A CA 1
ATOM 1410 C C . VAL A 1 177 ? 27.503 10.256 -2.268 1.00 63.47 177 VAL A C 1
ATOM 1412 O O . VAL A 1 177 ? 27.947 11.380 -2.015 1.00 63.47 177 VAL A O 1
ATOM 1415 N N . LYS A 1 178 ? 28.261 9.297 -2.795 1.00 68.62 178 LYS A N 1
ATOM 1416 C CA . LYS A 1 178 ? 29.628 9.511 -3.263 1.00 68.62 178 LYS A CA 1
ATOM 1417 C C . LYS A 1 178 ? 29.562 10.453 -4.462 1.00 68.62 178 LYS A C 1
ATOM 1419 O O . LYS A 1 178 ? 29.089 10.086 -5.531 1.00 68.62 178 LYS A O 1
ATOM 1424 N N . VAL A 1 179 ? 29.997 11.694 -4.269 1.00 64.75 179 VAL A N 1
ATOM 1425 C CA . VAL A 1 179 ? 30.098 12.694 -5.337 1.00 64.75 179 VAL A CA 1
ATOM 1426 C C . VAL A 1 179 ? 31.444 12.499 -6.032 1.00 64.75 179 VAL A C 1
ATOM 1428 O O . VAL A 1 179 ? 32.479 12.721 -5.408 1.00 64.75 179 VAL A O 1
ATOM 1431 N N . SER A 1 180 ? 31.439 12.094 -7.306 1.00 64.94 180 SER A N 1
ATOM 1432 C CA . SER A 1 180 ? 32.656 12.017 -8.133 1.00 64.94 180 SER A CA 1
ATOM 1433 C C . SER A 1 180 ? 33.398 13.361 -8.197 1.00 64.94 180 SER A C 1
ATOM 1435 O O . SER A 1 180 ? 32.828 14.415 -7.919 1.00 64.94 180 SER A O 1
ATOM 1437 N N . SER A 1 181 ? 34.644 13.394 -8.659 1.00 61.62 181 SER A N 1
ATOM 1438 C CA . SER A 1 181 ? 35.264 14.651 -9.078 1.00 61.62 181 SER A CA 1
ATOM 1439 C C . SER A 1 181 ? 34.587 15.223 -10.329 1.00 61.62 181 SER A C 1
ATOM 1441 O O . SER A 1 181 ? 33.958 14.516 -11.124 1.00 61.62 181 SER A O 1
ATOM 1443 N N . GLN A 1 182 ? 34.765 16.530 -10.530 1.00 56.16 182 GLN A N 1
ATOM 1444 C CA . GLN A 1 182 ? 34.371 17.226 -11.756 1.00 56.16 182 GLN A CA 1
ATOM 1445 C C . GLN A 1 182 ? 35.299 16.884 -12.946 1.00 56.16 182 GLN A C 1
ATOM 1447 O O . GLN A 1 182 ? 34.934 17.132 -14.095 1.00 56.16 182 GLN A O 1
ATOM 1452 N N . GLY A 1 183 ? 36.489 16.323 -12.680 1.00 55.78 183 GLY A N 1
ATOM 1453 C CA . GLY A 1 183 ? 37.475 15.916 -13.691 1.00 55.78 183 GLY A CA 1
ATOM 1454 C C . GLY A 1 183 ? 37.238 14.516 -14.270 1.00 55.78 183 GLY A C 1
ATOM 1455 O O . GLY A 1 183 ? 37.611 14.267 -15.414 1.00 55.78 183 GLY A O 1
ATOM 1456 N N . GLY A 1 184 ? 36.567 13.638 -13.517 1.00 64.12 184 GLY A N 1
ATOM 1457 C CA . GLY A 1 184 ? 36.202 12.286 -13.939 1.00 64.12 184 GLY A CA 1
ATOM 1458 C C . GLY A 1 184 ? 36.871 11.201 -13.100 1.00 64.12 184 GLY A C 1
ATOM 1459 O O . GLY A 1 184 ? 37.885 10.639 -13.508 1.00 64.12 184 GLY A O 1
ATOM 1460 N N . ASP A 1 185 ? 36.255 10.886 -11.962 1.00 69.31 185 ASP A N 1
ATOM 1461 C CA . ASP A 1 185 ? 36.596 9.709 -11.156 1.00 69.31 185 ASP A CA 1
ATOM 1462 C C . ASP A 1 185 ? 35.842 8.464 -11.643 1.00 69.31 185 ASP A C 1
ATOM 1464 O O . ASP A 1 185 ? 34.918 8.548 -12.457 1.00 69.31 185 ASP A O 1
ATOM 1468 N N . TRP A 1 186 ? 36.195 7.315 -11.062 1.00 79.69 186 TRP A N 1
ATOM 1469 C CA . TRP A 1 186 ? 35.464 6.059 -11.194 1.00 79.69 186 TRP A CA 1
ATOM 1470 C C . TRP A 1 186 ? 33.979 6.238 -10.861 1.00 79.69 186 TRP A C 1
ATOM 1472 O O . TRP A 1 186 ? 33.599 6.432 -9.705 1.00 79.69 186 TRP A O 1
ATOM 1482 N N . LEU A 1 187 ? 33.125 6.137 -11.881 1.00 83.94 187 LEU A N 1
ATOM 1483 C CA . LEU A 1 187 ? 31.682 6.077 -11.673 1.00 83.94 187 LEU A CA 1
ATOM 1484 C C . LEU A 1 187 ? 31.307 4.725 -11.052 1.00 83.94 187 LEU A C 1
ATOM 1486 O O . LEU A 1 187 ? 31.721 3.671 -11.532 1.00 83.94 187 LEU A O 1
ATOM 1490 N N . LEU A 1 188 ? 30.507 4.772 -9.989 1.00 83.88 188 LEU A N 1
ATOM 1491 C CA . LEU A 1 188 ? 29.931 3.594 -9.331 1.00 83.88 188 LEU A CA 1
ATOM 1492 C C . LEU A 1 188 ? 28.592 3.201 -9.980 1.00 83.88 188 LEU A C 1
ATOM 1494 O O . LEU A 1 188 ? 28.035 3.966 -10.771 1.00 83.88 188 LEU A O 1
ATOM 1498 N N . ASP A 1 189 ? 28.028 2.057 -9.591 1.00 81.62 189 ASP A N 1
ATOM 1499 C CA . ASP A 1 189 ? 26.685 1.620 -10.002 1.00 81.62 189 ASP A CA 1
ATOM 1500 C C . ASP A 1 189 ? 25.627 2.714 -9.744 1.00 81.62 189 ASP A C 1
ATOM 1502 O O . ASP A 1 189 ? 24.831 3.030 -10.628 1.00 81.62 189 ASP A O 1
ATOM 1506 N N . GLN A 1 190 ? 25.696 3.379 -8.583 1.00 79.12 190 GLN A N 1
ATOM 1507 C CA . GLN A 1 190 ? 24.843 4.508 -8.208 1.00 79.12 190 GLN A CA 1
ATOM 1508 C C . GLN A 1 190 ? 24.877 5.622 -9.266 1.00 79.12 190 GLN A C 1
ATOM 1510 O O . GLN A 1 190 ? 23.840 6.167 -9.635 1.00 79.12 190 GLN A O 1
ATOM 1515 N N . HIS A 1 191 ? 26.055 5.937 -9.816 1.00 84.62 191 HIS A N 1
ATOM 1516 C CA . HIS A 1 191 ? 26.213 6.985 -10.830 1.00 84.62 191 HIS A CA 1
ATOM 1517 C C . HIS A 1 191 ? 25.611 6.579 -12.182 1.00 84.62 191 HIS A C 1
ATOM 1519 O O . HIS A 1 191 ? 25.091 7.432 -12.903 1.00 84.62 191 HIS A O 1
ATOM 1525 N N . LEU A 1 192 ? 25.654 5.287 -12.524 1.00 86.31 192 LEU A N 1
ATOM 1526 C CA . LEU A 1 192 ? 24.993 4.745 -13.713 1.00 86.31 192 LEU A CA 1
ATOM 1527 C C . LEU A 1 192 ? 23.466 4.773 -13.564 1.00 86.31 192 LEU A C 1
ATOM 1529 O O . LEU A 1 192 ? 22.778 5.168 -14.505 1.00 86.31 192 LEU A O 1
ATOM 1533 N N . LYS A 1 193 ? 22.939 4.470 -12.369 1.00 84.81 193 LYS A N 1
ATOM 1534 C CA . LYS A 1 193 ? 21.508 4.609 -12.040 1.00 84.81 193 LYS A CA 1
ATOM 1535 C C . LYS A 1 193 ? 21.047 6.077 -12.111 1.00 84.81 193 LYS A C 1
ATOM 1537 O O . LYS A 1 193 ? 20.093 6.365 -12.830 1.00 84.81 193 LYS A O 1
ATOM 1542 N N . VAL A 1 194 ? 21.786 7.024 -11.510 1.00 83.25 194 VAL A N 1
ATOM 1543 C CA . VAL A 1 194 ? 21.551 8.481 -11.678 1.00 83.25 194 VAL A CA 1
ATOM 1544 C C . VAL A 1 194 ? 21.551 8.879 -13.161 1.00 83.25 194 VAL A C 1
ATOM 1546 O O . VAL A 1 194 ? 20.718 9.673 -13.602 1.00 83.25 194 VAL A O 1
ATOM 1549 N N . GLY A 1 195 ? 22.483 8.335 -13.948 1.00 86.81 195 GLY A N 1
ATOM 1550 C CA . GLY A 1 195 ? 22.575 8.601 -15.380 1.00 86.81 195 GLY A CA 1
ATOM 1551 C C . GLY A 1 195 ? 21.380 8.071 -16.177 1.00 86.81 195 GLY A C 1
ATOM 1552 O O . GLY A 1 195 ? 20.864 8.788 -17.035 1.00 86.81 195 GLY A O 1
ATOM 1553 N N . TRP A 1 196 ? 20.892 6.868 -15.862 1.00 87.94 196 TRP A N 1
ATOM 1554 C CA . TRP A 1 196 ? 19.677 6.291 -16.448 1.00 87.94 196 TRP A CA 1
ATOM 1555 C C . TRP A 1 196 ? 18.423 7.119 -16.133 1.00 87.94 196 TRP A C 1
ATOM 1557 O O . TRP A 1 196 ? 17.644 7.431 -17.035 1.00 87.94 196 TRP A O 1
ATOM 1567 N N . GLU A 1 197 ? 18.260 7.570 -14.889 1.00 84.62 197 GLU A N 1
ATOM 1568 C CA . GLU A 1 197 ? 17.154 8.455 -14.512 1.00 84.62 197 GLU A CA 1
ATOM 1569 C C . GLU A 1 197 ? 17.205 9.806 -15.250 1.00 84.62 197 GLU A C 1
ATOM 1571 O O . GLU A 1 197 ? 16.189 10.292 -15.766 1.00 84.62 197 GLU A O 1
ATOM 1576 N N . LEU A 1 198 ? 18.405 10.378 -15.416 1.00 84.12 198 LEU A N 1
ATOM 1577 C CA . LEU A 1 198 ? 18.599 11.589 -16.217 1.00 84.12 198 LEU A CA 1
ATOM 1578 C C . LEU A 1 198 ? 18.301 11.360 -17.713 1.00 84.12 198 LEU A C 1
ATOM 1580 O O . LEU A 1 198 ? 17.815 12.280 -18.376 1.00 84.12 198 LEU A O 1
ATOM 1584 N N . LEU A 1 199 ? 18.544 10.157 -18.248 1.00 84.88 199 LEU A N 1
ATOM 1585 C CA . LEU A 1 199 ? 18.156 9.776 -19.613 1.00 84.88 199 LEU A CA 1
ATOM 1586 C C . LEU A 1 199 ? 16.634 9.684 -19.767 1.00 84.88 199 LEU A C 1
ATOM 1588 O O . LEU A 1 199 ? 16.095 10.299 -20.693 1.00 84.88 199 LEU A O 1
ATOM 1592 N N . LYS A 1 200 ? 15.934 9.008 -18.841 1.00 82.06 200 LYS A N 1
ATOM 1593 C CA . LYS A 1 200 ? 14.460 8.942 -18.838 1.00 82.06 200 LYS A CA 1
ATOM 1594 C C . LYS A 1 200 ? 13.842 10.343 -18.856 1.00 82.06 200 LYS A C 1
ATOM 1596 O O . LYS A 1 200 ? 13.010 10.628 -19.717 1.00 82.06 200 LYS A O 1
ATOM 1601 N N . PHE A 1 201 ? 14.315 11.252 -18.001 1.00 79.56 201 PHE A N 1
ATOM 1602 C CA . PHE A 1 201 ? 13.851 12.647 -17.959 1.00 79.56 201 PHE A CA 1
ATOM 1603 C C . PHE A 1 201 ? 14.248 13.479 -19.191 1.00 79.56 201 PHE A C 1
ATOM 1605 O O . PHE A 1 201 ? 13.449 14.271 -19.699 1.00 79.56 201 PHE A O 1
ATOM 1612 N N . GLY A 1 202 ? 15.488 13.329 -19.665 1.00 74.75 202 GLY A N 1
ATOM 1613 C CA . GLY A 1 202 ? 16.058 14.145 -20.739 1.00 74.75 202 GLY A CA 1
ATOM 1614 C C . GLY A 1 202 ? 15.487 13.836 -22.124 1.00 74.75 202 GLY A C 1
ATOM 1615 O O . GLY A 1 202 ? 15.285 14.765 -22.915 1.00 74.75 202 GLY A O 1
ATOM 1616 N N . ALA A 1 203 ? 15.220 12.555 -22.400 1.00 69.88 203 ALA A N 1
ATOM 1617 C CA . ALA A 1 203 ? 14.678 12.060 -23.668 1.00 69.88 203 ALA A CA 1
ATOM 1618 C C . ALA A 1 203 ? 13.164 11.767 -23.631 1.00 69.88 203 ALA A C 1
ATOM 1620 O O . ALA A 1 203 ? 12.551 11.690 -24.691 1.00 69.88 203 ALA A O 1
ATOM 1621 N N . GLY A 1 204 ? 12.548 11.644 -22.447 1.00 68.12 204 GLY A N 1
ATOM 1622 C CA . GLY A 1 204 ? 11.123 11.313 -22.307 1.00 68.12 204 GLY A CA 1
ATOM 1623 C C . GLY A 1 204 ? 10.816 9.837 -22.579 1.00 68.12 204 GLY A C 1
ATOM 1624 O O . GLY A 1 204 ? 9.819 9.530 -23.229 1.00 68.12 204 GLY A O 1
ATOM 1625 N N . LEU A 1 205 ? 11.697 8.937 -22.128 1.00 69.75 205 LEU A N 1
ATOM 1626 C CA . LEU A 1 205 ? 11.617 7.501 -22.415 1.00 69.75 205 LEU A CA 1
ATOM 1627 C C . LEU A 1 205 ? 10.328 6.874 -21.864 1.00 69.75 205 LEU A C 1
ATOM 1629 O O . LEU A 1 205 ? 9.998 7.041 -20.691 1.00 69.75 205 LEU A O 1
ATOM 1633 N N . GLN A 1 206 ? 9.654 6.088 -22.703 1.00 65.31 206 GLN A N 1
ATOM 1634 C CA . GLN A 1 206 ? 8.618 5.145 -22.284 1.00 65.31 206 GLN A CA 1
ATOM 1635 C C . GLN A 1 206 ? 9.280 3.798 -21.967 1.00 65.31 206 GLN A C 1
ATOM 1637 O O . GLN A 1 206 ? 10.029 3.270 -22.791 1.00 65.31 206 GLN A O 1
ATOM 1642 N N . GLU A 1 207 ? 8.994 3.214 -20.801 1.00 62.03 207 GLU A N 1
ATOM 1643 C CA . GLU A 1 207 ? 9.655 1.978 -20.338 1.00 62.03 207 GLU A CA 1
ATOM 1644 C C . GLU A 1 207 ? 9.298 0.718 -21.153 1.00 62.03 207 GLU A C 1
ATOM 1646 O O . GLU A 1 207 ? 9.891 -0.344 -20.952 1.00 62.03 207 GLU A O 1
ATOM 1651 N N . SER A 1 208 ? 8.338 0.814 -22.075 1.00 66.81 208 SER A N 1
ATOM 1652 C CA . SER A 1 208 ? 8.033 -0.212 -23.078 1.00 66.81 208 SER A CA 1
ATOM 1653 C C . SER A 1 208 ? 9.042 -0.250 -24.234 1.00 66.81 208 SER A C 1
ATOM 1655 O O . SER A 1 208 ? 9.238 -1.305 -24.830 1.00 66.81 208 SER A O 1
ATOM 1657 N N . ALA A 1 209 ? 9.692 0.874 -24.556 1.00 74.62 209 ALA A N 1
ATOM 1658 C CA . ALA A 1 209 ? 10.601 0.974 -25.699 1.00 74.62 209 ALA A CA 1
ATOM 1659 C C . ALA A 1 209 ? 12.043 0.572 -25.348 1.00 74.62 209 ALA A C 1
ATOM 1661 O O . ALA A 1 209 ? 12.683 -0.158 -26.107 1.00 74.62 209 ALA A O 1
ATOM 1662 N N . VAL A 1 210 ? 12.543 1.037 -24.197 1.00 85.38 210 VAL A N 1
ATOM 1663 C CA . VAL A 1 210 ? 13.916 0.787 -23.731 1.00 85.38 210 VAL A CA 1
ATOM 1664 C C . VAL A 1 210 ? 13.897 0.314 -22.281 1.00 85.38 210 VAL A C 1
ATOM 1666 O O . VAL A 1 210 ? 13.388 1.014 -21.405 1.00 85.38 210 VAL A O 1
ATOM 1669 N N . GLN A 1 211 ? 14.488 -0.852 -22.017 1.00 87.88 211 GLN A N 1
ATOM 1670 C CA . GLN A 1 211 ? 14.719 -1.360 -20.663 1.00 87.88 211 GLN A CA 1
ATOM 1671 C C . GLN A 1 211 ? 16.185 -1.220 -20.246 1.00 87.88 211 GLN A C 1
ATOM 1673 O O . GLN A 1 211 ? 17.102 -1.310 -21.058 1.00 87.88 211 GLN A O 1
ATOM 1678 N N . TYR A 1 212 ? 16.389 -1.041 -18.944 1.00 89.19 212 TYR A N 1
ATOM 1679 C CA . TYR A 1 212 ? 17.694 -1.024 -18.290 1.00 89.19 212 TYR A CA 1
ATOM 1680 C C . TYR A 1 212 ? 17.777 -2.192 -17.307 1.00 89.19 212 TYR A C 1
ATOM 1682 O O . TYR A 1 212 ? 16.862 -2.385 -16.494 1.00 89.19 212 TYR A O 1
ATOM 1690 N N . VAL A 1 213 ? 18.854 -2.971 -17.386 1.00 89.06 213 VAL A N 1
ATOM 1691 C CA . VAL A 1 213 ? 19.199 -4.006 -16.403 1.00 89.06 213 VAL A CA 1
ATOM 1692 C C . VAL A 1 213 ? 20.128 -3.367 -15.364 1.00 89.06 213 VAL A C 1
ATOM 1694 O O . VAL A 1 213 ? 21.222 -2.943 -15.737 1.00 89.06 213 VAL A O 1
ATOM 1697 N N . PRO A 1 214 ? 19.727 -3.262 -14.082 1.00 85.38 214 PRO A N 1
ATOM 1698 C CA . PRO A 1 214 ? 20.590 -2.700 -13.048 1.00 85.38 214 PRO A CA 1
ATOM 1699 C C . PRO A 1 214 ? 21.867 -3.545 -12.878 1.00 85.38 214 PRO A C 1
ATOM 1701 O O . PRO A 1 214 ? 21.769 -4.773 -12.776 1.00 85.38 214 PRO A O 1
ATOM 1704 N N . PRO A 1 215 ? 23.065 -2.933 -12.863 1.00 85.56 215 PRO A N 1
ATOM 1705 C CA . PRO A 1 215 ? 24.323 -3.678 -12.851 1.00 85.56 215 PRO A CA 1
ATOM 1706 C C . PRO A 1 215 ? 24.574 -4.401 -11.525 1.00 85.56 215 PRO A C 1
ATOM 1708 O O . PRO A 1 215 ? 25.202 -5.449 -11.514 1.00 85.56 215 PRO A O 1
ATOM 1711 N N . ASP A 1 216 ? 24.030 -3.890 -10.424 1.00 82.75 216 ASP A N 1
ATOM 1712 C CA . ASP A 1 216 ? 23.983 -4.526 -9.108 1.00 82.75 216 ASP A CA 1
ATOM 1713 C C . ASP A 1 216 ? 23.124 -5.799 -9.103 1.00 82.75 216 ASP A C 1
ATOM 1715 O O . ASP A 1 216 ? 23.549 -6.821 -8.565 1.00 82.75 216 ASP A O 1
ATOM 1719 N N . LEU A 1 217 ? 21.957 -5.781 -9.760 1.00 84.31 217 LEU A N 1
ATOM 1720 C CA . LEU A 1 217 ? 21.124 -6.977 -9.939 1.00 84.31 217 LEU A CA 1
ATOM 1721 C C . LEU A 1 217 ? 21.860 -8.040 -10.767 1.00 84.31 217 LEU A C 1
ATOM 1723 O O . LEU A 1 217 ? 21.847 -9.219 -10.410 1.00 84.31 217 LEU A O 1
ATOM 1727 N N . LEU A 1 218 ? 22.510 -7.618 -11.855 1.00 84.81 218 LEU A N 1
ATOM 1728 C CA . LEU A 1 218 ? 23.284 -8.505 -12.719 1.00 84.81 218 LEU A CA 1
ATOM 1729 C C . LEU A 1 218 ? 24.502 -9.084 -11.984 1.00 84.81 218 LEU A C 1
ATOM 1731 O O . LEU A 1 218 ? 24.696 -10.296 -11.993 1.00 84.81 218 LEU A O 1
ATOM 1735 N N . GLN A 1 219 ? 25.288 -8.247 -11.302 1.00 82.94 219 GLN A N 1
ATOM 1736 C CA . GLN A 1 219 ? 26.489 -8.661 -10.576 1.00 82.94 219 GLN A CA 1
ATOM 1737 C C . GLN A 1 219 ? 26.154 -9.579 -9.391 1.00 82.94 219 GLN A C 1
ATOM 1739 O O . GLN A 1 219 ? 26.829 -10.586 -9.206 1.00 82.94 219 GLN A O 1
ATOM 1744 N N . ALA A 1 220 ? 25.090 -9.300 -8.628 1.00 80.81 220 ALA A N 1
ATOM 1745 C CA . ALA A 1 220 ? 24.660 -10.152 -7.514 1.00 80.81 220 ALA A CA 1
ATOM 1746 C C . ALA A 1 220 ? 24.092 -11.515 -7.963 1.00 80.81 220 ALA A C 1
ATOM 1748 O O . ALA A 1 220 ? 24.072 -12.468 -7.176 1.00 80.81 220 ALA A O 1
ATOM 1749 N N . TRP A 1 221 ? 23.635 -11.629 -9.213 1.00 83.44 221 TRP A N 1
ATOM 1750 C CA . TRP A 1 221 ? 23.354 -12.920 -9.841 1.00 83.44 221 TRP A CA 1
ATOM 1751 C C . TRP A 1 221 ? 24.656 -13.596 -10.306 1.00 83.44 221 TRP A C 1
ATOM 1753 O O . TRP A 1 221 ? 24.991 -14.675 -9.821 1.00 83.44 221 TRP A O 1
ATOM 1763 N N . MET A 1 222 ? 25.455 -12.917 -11.136 1.00 80.06 222 MET A N 1
ATOM 1764 C CA . MET A 1 222 ? 26.682 -13.465 -11.733 1.00 80.06 222 MET A CA 1
ATOM 1765 C C . MET A 1 222 ? 27.737 -13.933 -10.721 1.00 80.06 222 MET A C 1
ATOM 1767 O O . MET A 1 222 ? 28.331 -14.980 -10.940 1.00 80.06 222 MET A O 1
ATOM 1771 N N . HIS A 1 223 ? 27.970 -13.187 -9.638 1.00 75.19 223 HIS A N 1
ATOM 1772 C CA . HIS A 1 223 ? 28.998 -13.476 -8.625 1.00 75.19 223 HIS A CA 1
ATOM 1773 C C . HIS A 1 223 ? 28.774 -14.840 -7.949 1.00 75.19 223 HIS A C 1
ATOM 1775 O O . HIS A 1 223 ? 29.693 -15.644 -7.828 1.00 75.19 223 HIS A O 1
ATOM 1781 N N . LEU A 1 224 ? 27.524 -15.157 -7.604 1.00 68.56 224 LEU A N 1
ATOM 1782 C CA . LEU A 1 224 ? 27.154 -16.446 -7.007 1.00 68.56 224 LEU A CA 1
ATOM 1783 C C . LEU A 1 224 ? 27.065 -17.573 -8.060 1.00 68.56 224 LEU A C 1
ATOM 1785 O O . LEU A 1 224 ? 27.306 -18.729 -7.732 1.00 68.56 224 LEU A O 1
ATOM 1789 N N . GLU A 1 225 ? 26.828 -17.238 -9.334 1.00 68.31 225 GLU A N 1
ATOM 1790 C CA . GLU A 1 225 ? 26.986 -18.143 -10.490 1.00 68.31 225 GLU A CA 1
ATOM 1791 C C . GLU A 1 225 ? 28.464 -18.393 -10.878 1.00 68.31 225 GLU A C 1
ATOM 1793 O O . GLU A 1 225 ? 28.738 -19.230 -11.744 1.00 68.31 225 GLU A O 1
ATOM 1798 N N . THR A 1 226 ? 29.437 -17.662 -10.313 1.00 65.44 226 THR A N 1
ATOM 1799 C CA . THR A 1 226 ? 30.884 -17.854 -10.563 1.00 65.44 226 THR A CA 1
ATOM 1800 C C . THR A 1 226 ? 31.659 -18.393 -9.370 1.00 65.44 226 THR A C 1
ATOM 1802 O O . THR A 1 226 ? 32.574 -19.183 -9.579 1.00 65.44 226 THR A O 1
ATOM 1805 N N . GLU A 1 227 ? 31.318 -17.981 -8.151 1.00 63.00 227 GLU A N 1
ATOM 1806 C CA . GLU A 1 227 ? 32.069 -18.310 -6.929 1.00 63.00 227 GLU A CA 1
ATOM 1807 C C . GLU A 1 227 ? 31.326 -19.306 -6.021 1.00 63.00 227 GLU A C 1
ATOM 1809 O O . GLU A 1 227 ? 31.934 -19.890 -5.128 1.00 63.00 227 GLU A O 1
ATOM 1814 N N . GLY A 1 228 ? 30.042 -19.573 -6.294 1.00 61.69 228 GLY A N 1
ATOM 1815 C CA . GLY A 1 228 ? 29.216 -20.495 -5.514 1.00 61.69 228 GLY A CA 1
ATOM 1816 C C . GLY A 1 228 ? 28.752 -19.914 -4.175 1.00 61.69 228 GLY A C 1
ATOM 1817 O O . GLY A 1 228 ? 28.969 -18.745 -3.865 1.00 61.69 228 GLY A O 1
ATOM 1818 N N . ALA A 1 229 ? 28.066 -20.734 -3.377 1.00 63.25 229 ALA A N 1
ATOM 1819 C CA . ALA A 1 229 ? 27.719 -20.385 -2.001 1.00 63.25 229 ALA A CA 1
ATOM 1820 C C . ALA A 1 229 ? 28.899 -20.647 -1.046 1.00 63.25 229 ALA A C 1
ATOM 1822 O O . ALA A 1 229 ? 29.790 -21.440 -1.349 1.00 63.25 229 ALA A O 1
ATOM 1823 N N . HIS A 1 230 ? 28.891 -19.997 0.122 1.00 64.88 230 HIS A N 1
ATOM 1824 C CA . HIS A 1 230 ? 29.910 -20.206 1.155 1.00 64.88 230 HIS A CA 1
ATOM 1825 C C . HIS A 1 230 ? 29.931 -21.682 1.612 1.00 64.88 230 HIS A C 1
ATOM 1827 O O . HIS A 1 230 ? 28.851 -22.243 1.802 1.00 64.88 230 HIS A O 1
ATOM 1833 N N . PRO A 1 231 ? 31.102 -22.318 1.818 1.00 63.47 231 PRO A N 1
ATOM 1834 C CA . PRO A 1 231 ? 31.179 -23.749 2.138 1.00 63.47 231 PRO A CA 1
ATOM 1835 C C . PRO A 1 231 ? 30.477 -24.133 3.449 1.00 63.47 231 PRO A C 1
ATOM 1837 O O . PRO A 1 231 ? 29.935 -25.228 3.542 1.00 63.47 231 PRO A O 1
ATOM 1840 N N . ASP A 1 232 ? 30.431 -23.224 4.427 1.00 65.06 232 ASP A N 1
ATOM 1841 C CA . ASP A 1 232 ? 29.749 -23.425 5.718 1.00 65.06 232 ASP A CA 1
ATOM 1842 C C . ASP A 1 232 ? 28.251 -23.034 5.706 1.00 65.06 232 ASP A C 1
ATOM 1844 O O . ASP A 1 232 ? 27.658 -22.811 6.761 1.00 65.06 232 ASP A O 1
ATOM 1848 N N . ALA A 1 233 ? 27.634 -22.865 4.530 1.00 65.94 233 ALA A N 1
ATOM 1849 C CA . ALA A 1 233 ? 26.222 -22.500 4.418 1.00 65.94 233 ALA A CA 1
ATOM 1850 C C . ALA A 1 233 ? 25.292 -23.682 4.745 1.00 65.94 233 ALA A C 1
ATOM 1852 O O . ALA A 1 233 ? 25.432 -24.766 4.179 1.00 65.94 233 ALA A O 1
ATOM 1853 N N . ASP A 1 234 ? 24.300 -23.455 5.611 1.00 75.56 234 ASP A N 1
ATOM 1854 C CA . ASP A 1 234 ? 23.295 -24.466 5.938 1.00 75.56 234 ASP A CA 1
ATOM 1855 C C . ASP A 1 234 ? 22.324 -24.745 4.772 1.00 75.56 234 ASP A C 1
ATOM 1857 O O . ASP A 1 234 ? 22.139 -23.937 3.858 1.00 75.56 234 ASP A O 1
ATOM 1861 N N . GLU A 1 235 ? 21.698 -25.924 4.795 1.00 74.00 235 GLU A N 1
ATOM 1862 C CA . GLU A 1 235 ? 20.843 -26.412 3.707 1.00 74.00 235 GLU A CA 1
ATOM 1863 C C . GLU A 1 235 ? 19.593 -25.534 3.492 1.00 74.00 235 GLU A C 1
ATOM 1865 O O . GLU A 1 235 ? 19.143 -25.359 2.356 1.00 74.00 235 GLU A O 1
ATOM 1870 N N . GLU A 1 236 ? 19.075 -24.893 4.549 1.00 72.44 236 GLU A N 1
ATOM 1871 C CA . GLU A 1 236 ? 17.954 -23.958 4.430 1.00 72.44 236 GLU A CA 1
ATOM 1872 C C . GLU A 1 236 ? 18.395 -22.646 3.761 1.00 72.44 236 GLU A C 1
ATOM 1874 O O . GLU A 1 236 ? 17.701 -22.126 2.883 1.00 72.44 236 GLU A O 1
ATOM 1879 N N . PHE A 1 237 ? 19.568 -22.121 4.119 1.00 70.81 237 PHE A N 1
ATOM 1880 C CA . PHE A 1 237 ? 20.181 -20.959 3.486 1.00 70.81 237 PHE A CA 1
ATOM 1881 C C . PHE A 1 237 ? 20.491 -21.224 2.011 1.00 70.81 237 PHE A C 1
ATOM 1883 O O . PHE A 1 237 ? 20.183 -20.374 1.176 1.00 70.81 237 PHE A O 1
ATOM 1890 N N . LEU A 1 238 ? 21.028 -22.397 1.662 1.00 73.62 238 LEU A N 1
ATOM 1891 C CA . LEU A 1 238 ? 21.259 -22.801 0.270 1.00 73.62 238 LEU A CA 1
ATOM 1892 C C . LEU A 1 238 ? 19.947 -22.850 -0.528 1.00 73.62 238 LEU A C 1
ATOM 1894 O O . LEU A 1 238 ? 19.869 -22.292 -1.629 1.00 73.62 238 LEU A O 1
ATOM 1898 N N . LEU A 1 239 ? 18.887 -23.432 0.041 1.00 74.25 239 LEU A N 1
ATOM 1899 C CA . LEU A 1 239 ? 17.576 -23.501 -0.603 1.00 74.25 239 LEU A CA 1
ATOM 1900 C C . LEU A 1 239 ? 16.963 -22.097 -0.777 1.00 74.25 239 LEU A C 1
ATOM 1902 O O . LEU A 1 239 ? 16.569 -21.728 -1.887 1.00 74.25 239 LEU A O 1
ATOM 1906 N N . ARG A 1 240 ? 16.987 -21.256 0.267 1.00 71.81 240 ARG A N 1
ATOM 1907 C CA . ARG A 1 240 ? 16.573 -19.839 0.211 1.00 71.81 240 ARG A CA 1
ATOM 1908 C C . ARG A 1 240 ? 17.385 -19.041 -0.823 1.00 71.81 240 ARG A C 1
ATOM 1910 O O . ARG A 1 240 ? 16.810 -18.256 -1.578 1.00 71.81 240 ARG A O 1
ATOM 1917 N N . LEU A 1 241 ? 18.702 -19.249 -0.902 1.00 72.25 241 LEU A N 1
ATOM 1918 C CA . LEU A 1 241 ? 19.599 -18.560 -1.835 1.00 72.25 241 LEU A CA 1
ATOM 1919 C C . LEU A 1 241 ? 19.332 -18.975 -3.287 1.00 72.25 241 LEU A C 1
ATOM 1921 O O . LEU A 1 241 ? 19.277 -18.104 -4.155 1.00 72.25 241 LEU A O 1
ATOM 1925 N N . SER A 1 242 ? 19.082 -20.260 -3.558 1.00 74.06 242 SER A N 1
ATOM 1926 C CA . SER A 1 242 ? 18.693 -20.724 -4.899 1.00 74.06 242 SER A CA 1
ATOM 1927 C C . SER A 1 242 ? 17.362 -20.113 -5.364 1.00 74.06 242 SER A C 1
ATOM 1929 O O . SER A 1 242 ? 17.266 -19.633 -6.495 1.00 74.06 242 SER A O 1
ATOM 1931 N N . ALA A 1 243 ? 16.367 -20.007 -4.473 1.00 72.88 243 ALA A N 1
ATOM 1932 C CA . ALA A 1 243 ? 15.104 -19.327 -4.758 1.00 72.88 243 ALA A CA 1
ATOM 1933 C C . ALA A 1 243 ? 15.301 -17.822 -5.035 1.00 72.88 243 ALA A C 1
ATOM 1935 O O . ALA A 1 243 ? 14.698 -17.273 -5.961 1.00 72.88 243 ALA A O 1
ATOM 1936 N N . VAL A 1 244 ? 16.185 -17.149 -4.287 1.00 74.56 244 VAL A N 1
ATOM 1937 C CA . VAL A 1 244 ? 16.576 -15.754 -4.560 1.00 74.56 244 VAL A CA 1
ATOM 1938 C C . VAL A 1 244 ? 17.268 -15.624 -5.920 1.00 74.56 244 VAL A C 1
ATOM 1940 O O . VAL A 1 244 ? 16.979 -14.670 -6.645 1.00 74.56 244 VAL A O 1
ATOM 1943 N N . GLN A 1 245 ? 18.132 -16.568 -6.307 1.00 77.94 245 GLN A N 1
ATOM 1944 C CA . GLN A 1 245 ? 18.813 -16.512 -7.601 1.00 77.94 245 GLN A CA 1
ATOM 1945 C C . GLN A 1 245 ? 17.882 -16.740 -8.785 1.00 77.94 245 GLN A C 1
ATOM 1947 O O . GLN A 1 245 ? 17.914 -15.955 -9.732 1.00 77.94 245 GLN A O 1
ATOM 1952 N N . GLU A 1 246 ? 16.986 -17.723 -8.719 1.00 81.06 246 GLU A N 1
ATOM 1953 C CA . GLU A 1 246 ? 16.003 -17.921 -9.786 1.00 81.06 246 GLU A CA 1
ATOM 1954 C C . GLU A 1 246 ? 15.029 -16.731 -9.886 1.00 81.06 246 GLU A C 1
ATOM 1956 O O . GLU A 1 246 ? 14.624 -16.350 -10.984 1.00 81.06 246 GLU A O 1
ATOM 1961 N N . ASN A 1 247 ? 14.711 -16.057 -8.775 1.00 78.94 247 ASN A N 1
ATOM 1962 C CA . ASN A 1 247 ? 13.944 -14.809 -8.809 1.00 78.94 247 ASN A CA 1
ATOM 1963 C C . ASN A 1 247 ? 14.724 -13.650 -9.463 1.00 78.94 247 ASN A C 1
ATOM 1965 O O . ASN A 1 247 ? 14.154 -12.924 -10.280 1.00 78.94 247 ASN A O 1
ATOM 1969 N N . ARG A 1 248 ? 16.030 -13.495 -9.187 1.00 83.25 248 ARG A N 1
ATOM 1970 C CA . ARG A 1 248 ? 16.894 -12.518 -9.888 1.00 83.25 248 ARG A CA 1
ATOM 1971 C C . ARG A 1 248 ? 16.953 -12.813 -11.388 1.00 83.25 248 ARG A C 1
ATOM 1973 O O . ARG A 1 248 ? 16.702 -11.917 -12.195 1.00 83.25 248 ARG A O 1
ATOM 1980 N N . ARG A 1 249 ? 17.196 -14.075 -11.756 1.00 85.12 249 ARG A N 1
ATOM 1981 C CA . ARG A 1 249 ? 17.210 -14.566 -13.140 1.00 85.12 249 ARG A CA 1
ATOM 1982 C C . ARG A 1 249 ? 15.891 -14.268 -13.857 1.00 85.12 249 ARG A C 1
ATOM 1984 O O . ARG A 1 249 ? 15.925 -13.670 -14.930 1.00 85.12 249 ARG A O 1
ATOM 1991 N N . LYS A 1 250 ? 14.738 -14.574 -13.248 1.00 84.25 250 LYS A N 1
ATOM 1992 C CA . LYS A 1 250 ? 13.401 -14.241 -13.780 1.00 84.25 250 LYS A CA 1
ATOM 1993 C C . LYS A 1 250 ? 13.226 -12.746 -14.057 1.00 84.25 250 LYS A C 1
ATOM 1995 O O . LYS A 1 250 ? 12.747 -12.395 -15.132 1.00 84.25 250 LYS A O 1
ATOM 2000 N N . VAL A 1 251 ? 13.645 -11.861 -13.147 1.00 84.00 251 VAL A N 1
ATOM 2001 C CA . VAL A 1 251 ? 13.545 -10.399 -13.344 1.00 84.00 251 VAL A CA 1
ATOM 2002 C C . VAL A 1 251 ? 14.445 -9.912 -14.486 1.00 84.00 251 VAL A C 1
ATOM 2004 O O . VAL A 1 251 ? 14.018 -9.077 -15.287 1.00 84.00 251 VAL A O 1
ATOM 2007 N N . ILE A 1 252 ? 15.668 -10.441 -14.610 1.00 85.44 252 ILE A N 1
ATOM 2008 C CA . ILE A 1 252 ? 16.573 -10.104 -15.722 1.00 85.44 252 ILE A CA 1
ATOM 2009 C C . ILE A 1 252 ? 15.993 -10.612 -17.053 1.00 85.44 252 ILE A C 1
ATOM 2011 O O . ILE A 1 252 ? 15.909 -9.849 -18.014 1.00 85.44 252 ILE A O 1
ATOM 2015 N N . VAL A 1 253 ? 15.517 -11.861 -17.102 1.00 87.69 253 VAL A N 1
ATOM 2016 C CA . VAL A 1 253 ? 14.863 -12.465 -18.276 1.00 87.69 253 VAL A CA 1
ATOM 2017 C C . VAL A 1 253 ? 13.623 -11.668 -18.697 1.00 87.69 253 VAL A C 1
ATOM 2019 O O . VAL A 1 253 ? 13.507 -11.306 -19.864 1.00 87.69 253 VAL A O 1
ATOM 2022 N N . GLN A 1 254 ? 12.754 -11.285 -17.758 1.00 86.69 254 GLN A N 1
ATOM 2023 C CA . GLN A 1 254 ? 11.571 -10.466 -18.038 1.00 86.69 254 GLN A CA 1
ATOM 2024 C C . GLN A 1 254 ? 11.940 -9.088 -18.619 1.00 86.69 254 GLN A C 1
ATOM 2026 O O . GLN A 1 254 ? 11.263 -8.599 -19.524 1.00 86.69 254 GLN A O 1
ATOM 2031 N N . LYS A 1 255 ? 13.031 -8.467 -18.146 1.00 85.25 255 LYS A N 1
ATOM 2032 C CA . LYS A 1 255 ? 13.571 -7.221 -18.721 1.00 85.25 255 LYS A CA 1
ATOM 2033 C C . LYS A 1 255 ? 14.155 -7.420 -20.121 1.00 85.25 255 LYS A C 1
ATOM 2035 O O . LYS A 1 255 ? 13.976 -6.541 -20.961 1.00 85.25 255 LYS A O 1
ATOM 2040 N N . LEU A 1 256 ? 14.800 -8.561 -20.376 1.00 85.62 256 LEU A N 1
ATOM 2041 C CA . LEU A 1 256 ? 15.282 -8.958 -21.704 1.00 85.62 256 LEU A CA 1
ATOM 2042 C C . LEU A 1 256 ? 14.133 -9.263 -22.679 1.00 85.62 256 LEU A C 1
ATOM 2044 O O . LEU A 1 256 ? 14.293 -9.091 -23.885 1.00 85.62 256 LEU A O 1
ATOM 2048 N N . ASP A 1 257 ? 12.968 -9.684 -22.183 1.00 84.25 257 ASP A N 1
ATOM 2049 C CA . ASP A 1 257 ? 11.796 -9.977 -23.011 1.00 84.25 257 ASP A CA 1
ATOM 2050 C C . ASP A 1 257 ? 10.947 -8.743 -23.334 1.00 84.25 257 ASP A C 1
ATOM 2052 O O . ASP A 1 257 ? 10.618 -8.536 -24.502 1.00 84.25 257 ASP A O 1
ATOM 2056 N N . LYS A 1 258 ? 10.647 -7.905 -22.332 1.00 80.00 258 LYS A N 1
ATOM 2057 C CA . LYS A 1 258 ? 9.608 -6.857 -22.381 1.00 80.00 258 LYS A CA 1
ATOM 2058 C C . LYS A 1 258 ? 9.817 -5.731 -23.408 1.00 80.00 258 LYS A C 1
ATOM 2060 O O . LYS A 1 258 ? 8.832 -5.095 -23.774 1.00 80.00 258 LYS A O 1
ATOM 2065 N N . ALA A 1 259 ? 11.048 -5.436 -23.826 1.00 74.88 259 ALA A N 1
ATOM 2066 C CA . ALA A 1 259 ? 11.354 -4.262 -24.651 1.00 74.88 259 ALA A CA 1
ATOM 2067 C C . ALA A 1 259 ? 12.032 -4.603 -25.983 1.00 74.88 259 ALA A C 1
ATOM 2069 O O . ALA A 1 259 ? 12.734 -5.607 -26.110 1.00 74.88 259 ALA A O 1
ATOM 2070 N N . ALA A 1 260 ? 11.853 -3.702 -26.954 1.00 81.94 260 ALA A N 1
ATOM 2071 C CA . ALA A 1 260 ? 12.540 -3.751 -28.241 1.00 81.94 260 ALA A CA 1
ATOM 2072 C C . ALA A 1 260 ? 14.052 -3.524 -28.095 1.00 81.94 260 ALA A C 1
ATOM 2074 O O . ALA A 1 260 ? 14.828 -4.116 -28.840 1.00 81.94 260 ALA A O 1
ATOM 2075 N N . VAL A 1 261 ? 14.487 -2.700 -27.130 1.00 88.25 261 VAL A N 1
ATOM 2076 C CA . VAL A 1 261 ? 15.912 -2.495 -26.835 1.00 88.25 261 VAL A CA 1
ATOM 2077 C C . VAL A 1 261 ? 16.202 -2.591 -25.344 1.00 88.25 261 VAL A C 1
ATOM 2079 O O . VAL A 1 261 ? 15.447 -2.088 -24.509 1.00 88.25 261 VAL A O 1
ATOM 2082 N N . VAL A 1 262 ? 17.326 -3.223 -25.007 1.00 90.81 262 VAL A N 1
ATOM 2083 C CA . VAL A 1 262 ? 17.770 -3.439 -23.629 1.00 90.81 262 VAL A CA 1
ATOM 2084 C C . VAL A 1 262 ? 19.215 -2.983 -23.465 1.00 90.81 262 VAL A C 1
ATOM 2086 O O . VAL A 1 262 ? 20.097 -3.363 -24.234 1.00 90.81 262 VAL A O 1
ATOM 2089 N N . LEU A 1 263 ? 19.444 -2.159 -22.445 1.00 92.88 263 LEU A N 1
ATOM 2090 C CA . LEU A 1 263 ? 20.746 -1.648 -22.035 1.00 92.88 263 LEU A CA 1
ATOM 2091 C C . LEU A 1 263 ? 21.205 -2.414 -20.791 1.00 92.88 263 LEU A C 1
ATOM 2093 O O . LEU A 1 263 ? 20.540 -2.371 -19.752 1.00 92.88 263 LEU A O 1
ATOM 2097 N N . MET A 1 264 ? 22.339 -3.104 -20.896 1.00 93.56 264 MET A N 1
ATOM 2098 C CA . MET A 1 264 ? 22.903 -3.921 -19.823 1.00 93.56 264 MET A CA 1
ATOM 2099 C C . MET A 1 264 ? 24.373 -3.534 -19.592 1.00 93.56 264 MET A C 1
ATOM 2101 O O . MET A 1 264 ? 25.261 -4.036 -20.286 1.00 93.56 264 MET A O 1
ATOM 2105 N N . PRO A 1 265 ? 24.657 -2.617 -18.647 1.00 93.81 265 PRO A N 1
ATOM 2106 C CA . PRO A 1 265 ? 26.018 -2.350 -18.202 1.00 93.81 265 PRO A CA 1
ATOM 2107 C C . PRO A 1 265 ? 26.577 -3.570 -17.466 1.00 93.81 265 PRO A C 1
ATOM 2109 O O . PRO A 1 265 ? 25.911 -4.126 -16.593 1.00 93.81 265 PRO A O 1
ATOM 2112 N N . VAL A 1 266 ? 27.810 -3.960 -17.783 1.00 90.94 266 VAL A N 1
ATOM 2113 C CA . VAL A 1 266 ? 28.506 -5.079 -17.136 1.00 90.94 266 VAL A CA 1
ATOM 2114 C C . VAL A 1 266 ? 29.775 -4.554 -16.471 1.00 90.94 266 VAL A C 1
ATOM 2116 O O . VAL A 1 266 ? 30.623 -3.944 -17.131 1.00 90.94 266 VAL A O 1
ATOM 2119 N N . TYR A 1 267 ? 29.892 -4.795 -15.163 1.00 90.12 267 TYR A N 1
ATOM 2120 C CA . TYR A 1 267 ? 31.080 -4.496 -14.366 1.00 90.12 267 TYR A CA 1
ATOM 2121 C C . TYR A 1 267 ? 31.894 -5.767 -14.139 1.00 90.12 267 TYR A C 1
ATOM 2123 O O . TYR A 1 267 ? 31.369 -6.768 -13.654 1.00 90.12 267 TYR A O 1
ATOM 2131 N N . CYS A 1 268 ? 33.178 -5.737 -14.486 1.00 85.69 268 CYS A N 1
ATOM 2132 C CA . CYS A 1 268 ? 34.105 -6.840 -14.239 1.00 85.69 268 CYS A CA 1
ATOM 2133 C C . CYS A 1 268 ? 35.542 -6.306 -14.209 1.00 85.69 268 CYS A C 1
ATOM 2135 O O . CYS A 1 268 ? 35.872 -5.418 -14.994 1.00 85.69 268 CYS A O 1
ATOM 2137 N N . SER A 1 269 ? 36.384 -6.827 -13.309 1.00 83.75 269 SER A N 1
ATOM 2138 C CA . SER A 1 269 ? 37.806 -6.462 -13.160 1.00 83.75 269 SER A CA 1
ATOM 2139 C C . SER A 1 269 ? 38.085 -4.949 -13.152 1.00 83.75 269 SER A C 1
ATOM 2141 O O . SER A 1 269 ? 38.945 -4.462 -13.879 1.00 83.75 269 SER A O 1
ATOM 2143 N N . GLN A 1 270 ? 37.344 -4.207 -12.319 1.00 83.94 270 GLN A N 1
ATOM 2144 C CA . GLN A 1 270 ? 37.421 -2.739 -12.202 1.00 83.94 270 GLN A CA 1
ATOM 2145 C C . GLN A 1 270 ? 37.158 -1.987 -13.519 1.00 83.94 270 GLN A C 1
ATOM 2147 O O . GLN A 1 270 ? 37.705 -0.914 -13.750 1.00 83.94 270 GLN A O 1
ATOM 2152 N N . HIS A 1 271 ? 36.305 -2.524 -14.395 1.00 89.44 271 HIS A N 1
ATOM 2153 C CA . HIS A 1 271 ? 35.970 -1.895 -15.670 1.00 89.44 271 HIS A CA 1
ATOM 2154 C C . HIS A 1 271 ? 34.476 -1.976 -15.994 1.00 89.44 271 HIS A C 1
ATOM 2156 O O . HIS A 1 271 ? 33.815 -2.970 -15.690 1.00 89.44 271 HIS A O 1
ATOM 2162 N N . TRP A 1 272 ? 33.961 -0.920 -16.628 1.00 91.56 272 TRP A N 1
ATOM 2163 C CA . TRP A 1 272 ? 32.576 -0.795 -17.080 1.00 91.56 272 TRP A CA 1
ATOM 2164 C C . TRP A 1 272 ? 32.473 -0.964 -18.592 1.00 91.56 272 TRP A C 1
ATOM 2166 O O . TRP A 1 272 ? 33.074 -0.217 -19.364 1.00 91.56 272 TRP A O 1
ATOM 2176 N N . THR A 1 273 ? 31.631 -1.904 -19.004 1.00 93.25 273 THR A N 1
ATOM 2177 C CA . THR A 1 273 ? 31.318 -2.202 -20.407 1.00 93.25 273 THR A CA 1
ATOM 2178 C C . THR A 1 273 ? 29.807 -2.145 -20.620 1.00 93.25 273 THR A C 1
ATOM 2180 O O . THR A 1 273 ? 29.043 -2.152 -19.651 1.00 93.25 273 THR A O 1
ATOM 2183 N N . LEU A 1 274 ? 29.353 -2.046 -21.869 1.00 94.69 274 LEU A N 1
ATOM 2184 C CA . LEU A 1 274 ? 27.930 -1.985 -22.203 1.00 94.69 274 LEU A CA 1
ATOM 2185 C C . LEU A 1 274 ? 27.576 -3.050 -23.237 1.00 94.69 274 LEU A C 1
ATOM 2187 O O . LEU A 1 274 ? 28.103 -3.043 -24.348 1.00 94.69 274 LEU A O 1
ATOM 2191 N N . VAL A 1 275 ? 26.621 -3.906 -22.886 1.00 94.06 275 VAL A N 1
ATOM 2192 C CA . VAL A 1 275 ? 25.875 -4.715 -23.848 1.00 94.06 275 VAL A CA 1
ATOM 2193 C C . VAL A 1 275 ? 24.610 -3.952 -24.244 1.00 94.06 275 VAL A C 1
ATOM 2195 O O . VAL A 1 275 ? 23.881 -3.448 -23.383 1.00 94.06 275 VAL A O 1
ATOM 2198 N N . VAL A 1 276 ? 24.336 -3.884 -25.547 1.00 92.56 276 VAL A N 1
ATOM 2199 C CA . VAL A 1 276 ? 23.068 -3.387 -26.099 1.00 92.56 276 VAL A CA 1
ATOM 2200 C C . VAL A 1 276 ? 22.411 -4.521 -26.872 1.00 92.56 276 VAL A C 1
ATOM 2202 O O . VAL A 1 276 ? 23.004 -5.043 -27.809 1.00 92.56 276 VAL A O 1
ATOM 2205 N N . VAL A 1 277 ? 21.185 -4.887 -26.509 1.00 91.00 277 VAL A N 1
ATOM 2206 C CA . VAL A 1 277 ? 20.370 -5.856 -27.257 1.00 91.00 277 VAL A CA 1
ATOM 2207 C C . VAL A 1 277 ? 19.282 -5.082 -27.995 1.00 91.00 277 VAL A C 1
ATOM 2209 O O . VAL A 1 277 ? 18.550 -4.327 -27.361 1.00 91.00 277 VAL A O 1
ATOM 2212 N N . GLN A 1 278 ? 19.166 -5.260 -29.309 1.00 89.44 278 GLN A N 1
ATOM 2213 C CA . GLN A 1 278 ? 18.131 -4.692 -30.178 1.00 89.44 278 GLN A CA 1
ATOM 2214 C C . GLN A 1 278 ? 17.348 -5.840 -30.833 1.00 89.44 278 GLN A C 1
ATOM 2216 O O . GLN A 1 278 ? 17.947 -6.703 -31.465 1.00 89.44 278 GLN A O 1
ATOM 2221 N N . LYS A 1 279 ? 16.020 -5.848 -30.700 1.00 85.25 279 LYS A N 1
ATOM 2222 C CA . LYS A 1 279 ? 15.124 -6.800 -31.371 1.00 85.25 279 LYS A CA 1
ATOM 2223 C C . LYS A 1 279 ? 14.498 -6.150 -32.597 1.00 85.25 279 LYS A C 1
ATOM 2225 O O . LYS A 1 279 ? 13.953 -5.049 -32.487 1.00 85.25 279 LYS A O 1
ATOM 2230 N N . VAL A 1 280 ? 14.555 -6.824 -33.740 1.00 79.69 280 VAL A N 1
ATOM 2231 C CA . VAL A 1 280 ? 14.013 -6.341 -35.015 1.00 79.69 280 VAL A CA 1
ATOM 2232 C C . VAL A 1 280 ? 13.236 -7.486 -35.660 1.00 79.69 280 VAL A C 1
ATOM 2234 O O . VAL A 1 280 ? 13.814 -8.382 -36.264 1.00 79.69 280 VAL A O 1
ATOM 2237 N N . GLY A 1 281 ? 11.913 -7.490 -35.473 1.00 77.81 281 GLY A N 1
ATOM 2238 C CA . GLY A 1 281 ? 11.102 -8.672 -35.772 1.00 77.81 281 GLY A CA 1
ATOM 2239 C C . GLY A 1 281 ? 11.518 -9.846 -34.883 1.00 77.81 281 GLY A C 1
ATOM 2240 O O . GLY A 1 281 ? 11.611 -9.684 -33.664 1.00 77.81 281 GLY A O 1
ATOM 2241 N N . ASP A 1 282 ? 11.795 -10.991 -35.503 1.00 73.62 282 ASP A N 1
ATOM 2242 C CA . ASP A 1 282 ? 12.276 -12.201 -34.827 1.00 73.62 282 ASP A CA 1
ATOM 2243 C C . ASP A 1 282 ? 13.805 -12.210 -34.601 1.00 73.62 282 ASP A C 1
ATOM 2245 O O . ASP A 1 282 ? 14.315 -13.042 -33.847 1.00 73.62 282 ASP A O 1
ATOM 2249 N N . GLU A 1 283 ? 14.555 -11.280 -35.209 1.00 82.00 283 GLU A N 1
ATOM 2250 C CA . GLU A 1 283 ? 16.013 -11.203 -35.066 1.00 82.00 283 GLU A CA 1
ATOM 2251 C C . GLU A 1 283 ? 16.456 -10.413 -33.825 1.00 82.00 283 GLU A C 1
ATOM 2253 O O . GLU A 1 283 ? 15.841 -9.420 -33.418 1.00 82.00 283 GLU A O 1
ATOM 2258 N N . VAL A 1 284 ? 17.579 -10.838 -33.234 1.00 85.94 284 VAL A N 1
ATOM 2259 C CA . VAL A 1 284 ? 18.172 -10.229 -32.035 1.00 85.94 284 VAL A CA 1
ATOM 2260 C C . VAL A 1 284 ? 19.614 -9.808 -32.318 1.00 85.94 284 VAL A C 1
ATOM 2262 O O . VAL A 1 284 ? 20.538 -10.618 -32.283 1.00 85.94 284 VAL A O 1
ATOM 2265 N N . LEU A 1 285 ? 19.813 -8.513 -32.553 1.00 88.69 285 LEU A N 1
ATOM 2266 C CA . LEU A 1 285 ? 21.126 -7.895 -32.707 1.00 88.69 285 LEU A CA 1
ATOM 2267 C C . LEU A 1 285 ? 21.724 -7.576 -31.329 1.00 88.69 285 LEU A C 1
ATOM 2269 O O . LEU A 1 285 ? 21.131 -6.838 -30.539 1.00 88.69 285 LEU A O 1
ATOM 2273 N N . VAL A 1 286 ? 22.927 -8.078 -31.055 1.00 90.69 286 VAL A N 1
ATOM 2274 C CA . VAL A 1 286 ? 23.676 -7.800 -29.820 1.00 90.69 286 VAL A CA 1
ATOM 2275 C C . VAL A 1 286 ? 24.927 -6.986 -30.153 1.00 90.69 286 VAL A C 1
ATOM 2277 O O . VAL A 1 286 ? 25.740 -7.408 -30.965 1.00 90.69 286 VAL A O 1
ATOM 2280 N N . GLU A 1 287 ? 25.117 -5.837 -29.504 1.00 91.62 287 GLU A N 1
ATOM 2281 C CA . GLU A 1 287 ? 26.351 -5.043 -29.569 1.00 91.62 287 GLU A CA 1
ATOM 2282 C C . GLU A 1 287 ? 27.132 -5.150 -28.247 1.00 91.62 287 GLU A C 1
ATOM 2284 O O . GLU A 1 287 ? 26.553 -4.990 -27.169 1.00 91.62 287 GLU A O 1
ATOM 2289 N N . TYR A 1 288 ? 28.456 -5.326 -28.319 1.00 93.88 288 TYR A N 1
ATOM 2290 C CA . TYR A 1 288 ? 29.373 -5.205 -27.177 1.00 93.88 288 TYR A CA 1
ATOM 2291 C C . TYR A 1 288 ? 30.218 -3.934 -27.299 1.00 93.88 288 TYR A C 1
ATOM 2293 O O . TYR A 1 288 ? 30.940 -3.761 -28.285 1.00 93.88 288 TYR A O 1
ATOM 2301 N N . ARG A 1 289 ? 30.167 -3.052 -26.294 1.00 92.38 289 ARG A N 1
ATOM 2302 C CA . ARG A 1 289 ? 30.930 -1.796 -26.268 1.00 92.38 289 ARG A CA 1
ATOM 2303 C C . ARG A 1 289 ? 31.873 -1.724 -25.064 1.00 92.38 289 ARG A C 1
ATOM 2305 O O . ARG A 1 289 ? 31.456 -1.881 -23.916 1.00 92.38 289 ARG A O 1
ATOM 2312 N N . ASP A 1 290 ? 33.143 -1.448 -25.343 1.00 92.94 290 ASP A N 1
ATOM 2313 C CA . ASP A 1 290 ? 34.258 -1.435 -24.390 1.00 92.94 290 ASP A CA 1
ATOM 2314 C C . ASP A 1 290 ? 35.174 -0.235 -24.685 1.00 92.94 290 ASP A C 1
ATOM 2316 O O . ASP A 1 290 ? 35.659 -0.073 -25.806 1.00 92.94 290 ASP A O 1
ATOM 2320 N N . SER A 1 291 ? 35.386 0.642 -23.702 1.00 90.19 291 SER A N 1
ATOM 2321 C CA . SER A 1 291 ? 36.143 1.887 -23.881 1.00 90.19 291 SER A CA 1
ATOM 2322 C C . SER A 1 291 ? 37.660 1.735 -23.732 1.00 90.19 291 SER A C 1
ATOM 2324 O O . SER A 1 291 ? 38.375 2.708 -23.970 1.00 90.19 291 SER A O 1
ATOM 2326 N N . LEU A 1 292 ? 38.187 0.567 -23.353 1.00 89.12 292 LEU A N 1
ATOM 2327 C CA . LEU A 1 292 ? 39.636 0.357 -23.262 1.00 89.12 292 LEU A CA 1
ATOM 2328 C C . LEU A 1 292 ? 40.284 0.251 -24.650 1.00 89.12 292 LEU A C 1
ATOM 2330 O O . LEU A 1 292 ? 39.677 -0.225 -25.609 1.00 89.12 292 LEU A O 1
ATOM 2334 N N . GLN A 1 293 ? 41.552 0.668 -24.750 1.00 85.50 293 GLN A N 1
ATOM 2335 C CA . GLN A 1 293 ? 42.345 0.566 -25.985 1.00 85.50 293 GLN A CA 1
ATOM 2336 C C . GLN A 1 293 ? 42.487 -0.900 -26.427 1.00 85.50 293 GLN A C 1
ATOM 2338 O O . GLN A 1 293 ? 42.072 -1.263 -27.532 1.00 85.50 293 GLN A O 1
ATOM 2343 N N . THR A 1 294 ? 42.969 -1.748 -25.518 1.00 85.69 294 THR A N 1
ATOM 2344 C CA . THR A 1 294 ? 42.869 -3.211 -25.593 1.00 85.69 294 THR A CA 1
ATOM 2345 C C . THR A 1 294 ? 41.594 -3.629 -24.870 1.00 85.69 294 THR A C 1
ATOM 2347 O O . THR A 1 294 ? 41.439 -3.297 -23.698 1.00 85.69 294 THR A O 1
ATOM 2350 N N . ALA A 1 295 ? 40.677 -4.323 -25.549 1.00 85.50 295 ALA A N 1
ATOM 2351 C CA . ALA A 1 295 ? 39.423 -4.763 -24.936 1.00 85.50 295 ALA A CA 1
ATOM 2352 C C . ALA A 1 295 ? 39.676 -5.749 -23.779 1.00 85.50 295 ALA A C 1
ATOM 2354 O O . ALA A 1 295 ? 40.589 -6.575 -23.846 1.00 85.50 295 ALA A O 1
ATOM 2355 N N . SER A 1 296 ? 38.861 -5.671 -22.728 1.00 87.94 296 SER A N 1
ATOM 2356 C CA . SER A 1 296 ? 38.973 -6.546 -21.560 1.00 87.94 296 SER A CA 1
ATOM 2357 C C . SER A 1 296 ? 38.381 -7.922 -21.862 1.00 87.94 296 SER A C 1
ATOM 2359 O O . SER A 1 296 ? 37.161 -8.086 -21.933 1.00 87.94 296 SER A O 1
ATOM 2361 N N . GLU A 1 297 ? 39.246 -8.929 -22.005 1.00 88.19 297 GLU A N 1
ATOM 2362 C CA . GLU A 1 297 ? 38.822 -10.319 -22.214 1.00 88.19 297 GLU A CA 1
ATOM 2363 C C . GLU A 1 297 ? 37.976 -10.829 -21.037 1.00 88.19 297 GLU A C 1
ATOM 2365 O O . GLU A 1 297 ? 36.950 -11.462 -21.258 1.00 88.19 297 GLU A O 1
ATOM 2370 N N . ALA A 1 298 ? 38.335 -10.480 -19.795 1.00 86.94 298 ALA A N 1
ATOM 2371 C CA . ALA A 1 298 ? 37.563 -10.844 -18.606 1.00 86.94 298 ALA A CA 1
ATOM 2372 C C . ALA A 1 298 ? 36.150 -10.231 -18.622 1.00 86.94 298 ALA A C 1
ATOM 2374 O O . ALA A 1 298 ? 35.169 -10.930 -18.371 1.00 86.94 298 ALA A O 1
ATOM 2375 N N . SER A 1 299 ? 36.025 -8.947 -18.981 1.00 87.88 299 SER A N 1
ATOM 2376 C CA . SER A 1 299 ? 34.721 -8.273 -19.066 1.00 87.88 299 SER A CA 1
ATOM 2377 C C . SER A 1 299 ? 33.868 -8.822 -20.216 1.00 87.88 299 SER A C 1
ATOM 2379 O O . SER A 1 299 ? 32.662 -9.001 -20.044 1.00 87.88 299 SER A O 1
ATOM 2381 N N . TRP A 1 300 ? 34.486 -9.168 -21.352 1.00 92.19 300 TRP A N 1
ATOM 2382 C CA . TRP A 1 300 ? 33.798 -9.817 -22.471 1.00 92.19 300 TRP A CA 1
ATOM 2383 C C . TRP A 1 300 ? 33.332 -11.236 -22.113 1.00 92.19 300 TRP A C 1
ATOM 2385 O O . TRP A 1 300 ? 32.171 -11.563 -22.343 1.00 92.19 300 TRP A O 1
ATOM 2395 N N . GLN A 1 301 ? 34.181 -12.059 -21.487 1.00 89.19 301 GLN A N 1
ATOM 2396 C CA . GLN A 1 301 ? 33.822 -13.414 -21.046 1.00 89.19 301 GLN A CA 1
ATOM 2397 C C . GLN A 1 301 ? 32.708 -13.399 -19.992 1.00 89.19 301 GLN A C 1
ATOM 2399 O O . GLN A 1 301 ? 31.782 -14.208 -20.067 1.00 89.19 301 GLN A O 1
ATOM 2404 N N . ALA A 1 302 ? 32.745 -12.447 -19.055 1.00 87.88 302 ALA A N 1
ATOM 2405 C CA . ALA A 1 302 ? 31.685 -12.239 -18.074 1.00 87.88 302 ALA A CA 1
ATOM 2406 C C . ALA A 1 302 ? 30.343 -11.905 -18.759 1.00 87.88 302 ALA A C 1
ATOM 2408 O O . ALA A 1 302 ? 29.335 -12.574 -18.514 1.00 87.88 302 ALA A O 1
ATOM 2409 N N . ALA A 1 303 ? 30.334 -10.929 -19.673 1.00 89.44 303 ALA A N 1
ATOM 2410 C CA . ALA A 1 303 ? 29.145 -10.549 -20.435 1.00 89.44 303 ALA A CA 1
ATOM 2411 C C . ALA A 1 303 ? 28.620 -11.691 -21.334 1.00 89.44 303 ALA A C 1
ATOM 2413 O O . ALA A 1 303 ? 27.409 -11.913 -21.412 1.00 89.44 303 ALA A O 1
ATOM 2414 N N . ALA A 1 304 ? 29.517 -12.458 -21.965 1.00 90.62 304 ALA A N 1
ATOM 2415 C CA . ALA A 1 304 ? 29.173 -13.603 -22.805 1.00 90.62 304 ALA A CA 1
ATOM 2416 C C . ALA A 1 304 ? 28.559 -14.754 -21.989 1.00 90.62 304 ALA A C 1
ATOM 2418 O O . ALA A 1 304 ? 27.531 -15.302 -22.391 1.00 90.62 304 ALA A O 1
ATOM 2419 N N . LYS A 1 305 ? 29.124 -15.088 -20.814 1.00 88.75 305 LYS A N 1
ATOM 2420 C CA . LYS A 1 305 ? 28.536 -16.081 -19.894 1.00 88.75 305 LYS A CA 1
ATOM 2421 C C . LYS A 1 305 ? 27.126 -15.658 -19.476 1.00 88.75 305 LYS A C 1
ATOM 2423 O O . LYS A 1 305 ? 26.216 -16.482 -19.524 1.00 88.75 305 LYS A O 1
ATOM 2428 N N . ALA A 1 306 ? 26.936 -14.387 -19.114 1.00 88.38 306 ALA A N 1
ATOM 2429 C CA . ALA A 1 306 ? 25.635 -13.869 -18.700 1.00 88.38 306 ALA A CA 1
ATOM 2430 C C . ALA A 1 306 ? 24.567 -14.051 -19.792 1.00 88.38 306 ALA A C 1
ATOM 2432 O O . ALA A 1 306 ? 23.543 -14.684 -19.540 1.00 88.38 306 ALA A O 1
ATOM 2433 N N . LEU A 1 307 ? 24.813 -13.575 -21.019 1.00 89.62 307 LEU A N 1
ATOM 2434 C CA . LEU A 1 307 ? 23.857 -13.724 -22.127 1.00 89.62 307 LEU A CA 1
ATOM 2435 C C . LEU A 1 307 ? 23.577 -15.191 -22.477 1.00 89.62 307 LEU A C 1
ATOM 2437 O O . LEU A 1 307 ? 22.416 -15.567 -22.664 1.00 89.62 307 LEU A O 1
ATOM 2441 N N . LYS A 1 308 ? 24.618 -16.032 -22.502 1.00 89.06 308 LYS A N 1
ATOM 2442 C CA . LYS A 1 308 ? 24.489 -17.453 -22.835 1.00 89.06 308 LYS A CA 1
ATOM 2443 C C . LYS A 1 308 ? 23.644 -18.220 -21.813 1.00 89.06 308 LYS A C 1
ATOM 2445 O O . LYS A 1 308 ? 22.840 -19.053 -22.215 1.00 89.06 308 LYS A O 1
ATOM 2450 N N . VAL A 1 309 ? 23.755 -17.909 -20.519 1.00 87.19 309 VAL A N 1
ATOM 2451 C CA . VAL A 1 309 ? 22.936 -18.540 -19.461 1.00 87.19 309 VAL A CA 1
ATOM 2452 C C . VAL A 1 309 ? 21.522 -17.937 -19.365 1.00 87.19 309 VAL A C 1
ATOM 2454 O O . VAL A 1 309 ? 20.567 -18.654 -19.064 1.00 87.19 309 VAL A O 1
ATOM 2457 N N . LEU A 1 310 ? 21.350 -16.640 -19.650 1.00 87.62 310 LEU A N 1
ATOM 2458 C CA . LEU A 1 310 ? 20.042 -15.970 -19.577 1.00 87.62 310 LEU A CA 1
ATOM 2459 C C . LEU A 1 310 ? 19.136 -16.272 -20.781 1.00 87.62 310 LEU A C 1
ATOM 2461 O O . LEU A 1 310 ? 17.924 -16.416 -20.607 1.00 87.62 310 LEU A O 1
ATOM 2465 N N . LYS A 1 311 ? 19.700 -16.324 -21.996 1.00 86.44 311 LYS A N 1
ATOM 2466 C CA . LYS A 1 311 ? 18.944 -16.429 -23.261 1.00 86.44 311 LYS A CA 1
ATOM 2467 C C . LYS A 1 311 ? 19.575 -17.319 -24.339 1.00 86.44 311 LYS A C 1
ATOM 2469 O O . LYS A 1 311 ? 18.963 -17.495 -25.386 1.00 86.44 311 LYS A O 1
ATOM 2474 N N . GLY A 1 312 ? 20.770 -17.869 -24.120 1.00 85.19 312 GLY A N 1
ATOM 2475 C CA . GLY A 1 312 ? 21.491 -18.646 -25.138 1.00 85.19 312 GLY A CA 1
ATOM 2476 C C . GLY A 1 312 ? 22.127 -17.806 -26.253 1.00 85.19 312 GLY A C 1
ATOM 2477 O O . GLY A 1 312 ? 22.707 -18.376 -27.171 1.00 85.19 312 GLY A O 1
ATOM 2478 N N . TRP A 1 313 ? 22.041 -16.473 -26.183 1.00 89.25 313 TRP A N 1
ATOM 2479 C CA . TRP A 1 313 ? 22.584 -15.571 -27.202 1.00 89.25 313 TRP A CA 1
ATOM 2480 C C . TRP A 1 313 ? 24.111 -15.482 -27.140 1.00 89.25 313 TRP A C 1
ATOM 2482 O O . TRP A 1 313 ? 24.703 -15.463 -26.057 1.00 89.25 313 TRP A O 1
ATOM 2492 N N . GLU A 1 314 ? 24.742 -15.377 -28.308 1.00 88.94 314 GLU A N 1
ATOM 2493 C CA . GLU A 1 314 ? 26.182 -15.149 -28.429 1.00 88.94 314 GLU A CA 1
ATOM 2494 C C . GLU A 1 314 ? 26.521 -13.650 -28.388 1.00 88.94 314 GLU A C 1
ATOM 2496 O O . GLU A 1 314 ? 25.713 -12.797 -28.758 1.00 88.94 314 GLU A O 1
ATOM 2501 N N . LEU A 1 315 ? 27.727 -13.323 -27.917 1.00 91.38 315 LEU A N 1
ATOM 2502 C CA . LEU A 1 315 ? 28.210 -11.949 -27.783 1.00 91.38 315 LEU A CA 1
ATOM 2503 C C . LEU A 1 315 ? 29.334 -11.691 -28.798 1.00 91.38 315 LEU A C 1
ATOM 2505 O O . LEU A 1 315 ? 30.406 -12.286 -28.652 1.00 91.38 315 LEU A O 1
ATOM 2509 N N . PRO A 1 316 ? 29.165 -10.801 -29.794 1.00 91.00 316 PRO A N 1
ATOM 2510 C CA . PRO A 1 316 ? 30.258 -10.452 -30.696 1.00 91.00 316 PRO A CA 1
ATOM 2511 C C . PRO A 1 316 ? 31.417 -9.752 -29.971 1.00 91.00 316 PRO A C 1
ATOM 2513 O O . PRO A 1 316 ? 31.326 -9.332 -28.813 1.00 91.00 316 PRO A O 1
ATOM 2516 N N . ARG A 1 317 ? 32.550 -9.623 -30.668 1.00 89.50 317 ARG A N 1
ATOM 2517 C CA . ARG A 1 317 ? 33.695 -8.820 -30.209 1.00 89.50 317 ARG A CA 1
ATOM 2518 C C . ARG A 1 317 ? 33.400 -7.313 -30.342 1.00 89.50 317 ARG A C 1
ATOM 2520 O O . ARG A 1 317 ? 32.411 -6.921 -30.953 1.00 89.50 317 ARG A O 1
ATOM 2527 N N . ARG A 1 318 ? 34.248 -6.475 -29.726 1.00 88.88 318 ARG A N 1
ATOM 2528 C CA . ARG A 1 318 ? 34.051 -5.018 -29.540 1.00 88.88 318 ARG A CA 1
ATOM 2529 C C . ARG A 1 318 ? 33.562 -4.302 -30.809 1.00 88.88 318 ARG A C 1
ATOM 2531 O O . ARG A 1 318 ? 34.296 -4.218 -31.789 1.00 88.88 318 ARG A O 1
ATOM 2538 N N . CYS A 1 319 ? 32.365 -3.720 -30.736 1.00 85.25 319 CYS A N 1
ATOM 2539 C CA . CYS A 1 319 ? 31.685 -3.052 -31.849 1.00 85.25 319 CYS A CA 1
ATOM 2540 C C . CYS A 1 319 ? 32.005 -1.546 -31.972 1.00 85.25 319 CYS A C 1
ATOM 2542 O O . CYS A 1 319 ? 31.608 -0.920 -32.950 1.00 85.25 319 CYS A O 1
ATOM 2544 N N . ASN A 1 320 ? 32.690 -0.944 -30.992 1.00 86.44 320 ASN A N 1
ATOM 2545 C CA . ASN A 1 320 ? 33.085 0.471 -31.002 1.00 86.44 320 ASN A CA 1
ATOM 2546 C C . ASN A 1 320 ? 34.572 0.676 -31.342 1.00 86.44 320 ASN A C 1
ATOM 2548 O O . ASN A 1 320 ? 35.435 -0.158 -31.056 1.00 86.44 320 ASN A O 1
ATOM 2552 N N . THR A 1 321 ? 34.864 1.859 -31.879 1.00 83.50 321 THR A N 1
ATOM 2553 C CA . THR A 1 321 ? 36.215 2.387 -32.126 1.00 83.50 321 THR A CA 1
ATOM 2554 C C . THR A 1 321 ? 36.587 3.497 -31.138 1.00 83.50 321 THR A C 1
ATOM 2556 O O . THR A 1 321 ? 37.767 3.712 -30.862 1.00 83.50 321 THR A O 1
ATOM 2559 N N . ALA A 1 322 ? 35.595 4.196 -30.574 1.00 84.00 322 ALA A N 1
ATOM 2560 C CA . ALA A 1 322 ? 35.819 5.246 -29.594 1.00 84.00 322 ALA A CA 1
ATOM 2561 C C . ALA A 1 322 ? 36.340 4.668 -28.267 1.00 84.00 322 ALA A C 1
ATOM 2563 O O . ALA A 1 322 ? 35.626 3.939 -27.577 1.00 84.00 322 ALA A O 1
ATOM 2564 N N . VAL A 1 323 ? 37.577 5.024 -27.909 1.00 87.12 323 VAL A N 1
ATOM 2565 C CA . VAL A 1 323 ? 38.281 4.572 -26.697 1.00 87.12 323 VAL A CA 1
ATOM 2566 C C . VAL A 1 323 ? 38.633 5.736 -25.768 1.00 87.12 323 VAL A C 1
ATOM 2568 O O . VAL A 1 323 ? 38.761 6.887 -26.193 1.00 87.12 323 VAL A O 1
ATOM 2571 N N . GLN A 1 324 ? 38.801 5.429 -24.484 1.00 86.06 324 GLN A N 1
ATOM 2572 C CA . GLN A 1 324 ? 39.204 6.373 -23.446 1.00 86.06 324 GLN A CA 1
ATOM 2573 C C . GLN A 1 324 ? 40.732 6.580 -23.420 1.00 86.06 324 GLN A C 1
ATOM 2575 O O . GLN A 1 324 ? 41.484 5.709 -23.869 1.00 86.06 324 GLN A O 1
ATOM 2580 N N . PRO A 1 325 ? 41.226 7.703 -22.862 1.00 84.38 325 PRO A N 1
ATOM 2581 C CA . PRO A 1 325 ? 42.649 7.878 -22.579 1.00 84.38 325 PRO A CA 1
ATOM 2582 C C . PRO A 1 325 ? 43.196 6.751 -21.679 1.00 84.38 325 PRO A C 1
ATOM 2584 O O . PRO A 1 325 ? 42.506 6.345 -20.734 1.00 84.38 325 PRO A O 1
ATOM 2587 N N . PRO A 1 326 ? 44.419 6.247 -21.922 1.00 81.38 326 PRO A N 1
ATOM 2588 C CA . PRO A 1 326 ? 44.992 5.165 -21.127 1.00 81.38 326 PRO A CA 1
ATOM 2589 C C . PRO A 1 326 ? 45.155 5.602 -19.664 1.00 81.38 326 PRO A C 1
ATOM 2591 O O . PRO A 1 326 ? 45.500 6.748 -19.386 1.00 81.38 326 PRO A O 1
ATOM 2594 N N . GLY A 1 327 ? 44.853 4.700 -18.726 1.00 76.94 327 GLY A N 1
ATOM 2595 C CA . GLY A 1 327 ? 44.883 4.983 -17.285 1.00 76.94 327 GLY A CA 1
ATOM 2596 C C . GLY A 1 327 ? 43.760 5.890 -16.754 1.00 76.94 327 GLY A C 1
ATOM 2597 O O . GLY A 1 327 ? 43.752 6.189 -15.564 1.00 76.94 327 GLY A O 1
ATOM 2598 N N . SER A 1 328 ? 42.806 6.333 -17.586 1.00 82.44 328 SER A N 1
ATOM 2599 C CA . SER A 1 328 ? 41.691 7.181 -17.130 1.00 82.44 328 SER A CA 1
ATOM 2600 C C . SER A 1 328 ? 40.500 6.376 -16.588 1.00 82.44 328 SER A C 1
ATOM 2602 O O . SER A 1 328 ? 40.116 5.355 -17.154 1.00 82.44 328 SER A O 1
ATOM 2604 N N . ALA A 1 329 ? 39.861 6.878 -15.528 1.00 82.75 329 ALA A N 1
ATOM 2605 C CA . ALA A 1 329 ? 38.720 6.252 -14.845 1.00 82.75 329 ALA A CA 1
ATOM 2606 C C . ALA A 1 329 ? 37.356 6.469 -15.552 1.00 82.75 329 ALA A C 1
ATOM 2608 O O . ALA A 1 329 ? 36.295 6.450 -14.929 1.00 82.75 329 ALA A O 1
ATOM 2609 N N . LEU A 1 330 ? 37.367 6.732 -16.864 1.00 86.94 330 LEU A N 1
ATOM 2610 C CA . LEU A 1 330 ? 36.243 7.342 -17.591 1.00 86.94 330 LEU A CA 1
ATOM 2611 C C . LEU A 1 330 ? 35.233 6.345 -18.192 1.00 86.94 330 LEU A C 1
ATOM 2613 O O . LEU A 1 330 ? 34.254 6.775 -18.804 1.00 86.94 330 LEU A O 1
ATOM 2617 N N . CYS A 1 331 ? 35.431 5.037 -18.018 1.00 87.75 331 CYS A N 1
ATOM 2618 C CA . CYS A 1 331 ? 34.643 3.977 -18.663 1.00 87.75 331 CYS A CA 1
ATOM 2619 C C . CYS A 1 331 ? 33.127 4.104 -18.431 1.00 87.75 331 CYS A C 1
ATOM 2621 O O . CYS A 1 331 ? 32.356 4.120 -19.391 1.00 87.75 331 CYS A O 1
ATOM 2623 N N . GLY A 1 332 ? 32.686 4.329 -17.189 1.00 86.81 332 GLY A N 1
ATOM 2624 C CA . GLY A 1 332 ? 31.266 4.544 -16.882 1.00 86.81 332 GLY A CA 1
ATOM 2625 C C . GLY A 1 332 ? 30.659 5.776 -17.577 1.00 86.81 332 GLY A C 1
ATOM 2626 O O . GLY A 1 332 ? 29.477 5.778 -17.917 1.00 86.81 332 GLY A O 1
ATOM 2627 N N . ALA A 1 333 ? 31.456 6.813 -17.857 1.00 88.19 333 ALA A N 1
ATOM 2628 C CA . ALA A 1 333 ? 30.999 7.995 -18.591 1.00 88.19 333 ALA A CA 1
ATOM 2629 C C . ALA A 1 333 ? 30.911 7.748 -20.112 1.00 88.19 333 ALA A C 1
ATOM 2631 O O . ALA A 1 333 ? 30.058 8.345 -20.771 1.00 88.19 333 ALA A O 1
ATOM 2632 N N . PHE A 1 334 ? 31.727 6.840 -20.668 1.00 90.12 334 PHE A N 1
ATOM 2633 C CA . PHE A 1 334 ? 31.536 6.314 -22.028 1.00 90.12 334 PHE A CA 1
ATOM 2634 C C . PHE A 1 334 ? 30.267 5.455 -22.120 1.00 90.12 334 PHE A C 1
ATOM 2636 O O . PHE A 1 334 ? 29.468 5.662 -23.033 1.00 90.12 334 PHE A O 1
ATOM 2643 N N . VAL A 1 335 ? 30.021 4.578 -21.137 1.00 91.31 335 VAL A N 1
ATOM 2644 C CA . VAL A 1 335 ? 28.783 3.782 -21.039 1.00 91.31 335 VAL A CA 1
ATOM 2645 C C . VAL A 1 335 ? 27.542 4.683 -21.036 1.00 91.31 335 VAL A C 1
ATOM 2647 O O . VAL A 1 335 ? 26.664 4.499 -21.878 1.00 91.31 335 VAL A O 1
ATOM 2650 N N . LEU A 1 336 ? 27.495 5.723 -20.192 1.00 90.25 336 LEU A N 1
ATOM 2651 C CA . LEU A 1 336 ? 26.383 6.689 -20.190 1.00 90.25 336 LEU A CA 1
ATOM 2652 C C . LEU A 1 336 ? 26.243 7.468 -21.509 1.00 90.25 336 LEU A C 1
ATOM 2654 O O . LEU A 1 336 ? 25.122 7.759 -21.932 1.00 90.25 336 LEU A O 1
ATOM 2658 N N . PHE A 1 337 ? 27.349 7.779 -22.194 1.00 90.19 337 PHE A N 1
ATOM 2659 C CA . PHE A 1 337 ? 27.298 8.424 -23.509 1.00 90.19 337 PHE A CA 1
ATOM 2660 C C . PHE A 1 337 ? 26.671 7.501 -24.563 1.00 90.19 337 PHE A C 1
ATOM 2662 O O . PHE A 1 337 ? 25.777 7.930 -25.293 1.00 90.19 337 PHE A O 1
ATOM 2669 N N . TRP A 1 338 ? 27.083 6.232 -24.625 1.00 90.75 338 TRP A N 1
ATOM 2670 C CA . TRP A 1 338 ? 26.499 5.243 -25.536 1.00 90.75 338 TRP A CA 1
ATOM 2671 C C . TRP A 1 338 ? 25.026 4.956 -25.215 1.00 90.75 338 TRP A C 1
ATOM 2673 O O . TRP A 1 338 ? 24.213 4.863 -26.134 1.00 90.75 338 TRP A O 1
ATOM 2683 N N . MET A 1 339 ? 24.648 4.919 -23.933 1.00 90.69 339 MET A N 1
ATOM 2684 C CA . MET A 1 339 ? 23.241 4.849 -23.525 1.00 90.69 339 MET A CA 1
ATOM 2685 C C . MET A 1 339 ? 22.440 6.066 -24.030 1.00 90.69 339 MET A C 1
ATOM 2687 O O . MET A 1 339 ? 21.334 5.877 -24.537 1.00 90.69 339 MET A O 1
ATOM 2691 N N . GLU A 1 340 ? 22.987 7.295 -23.991 1.00 87.56 340 GLU A N 1
ATOM 2692 C CA . GLU A 1 340 ? 22.327 8.470 -24.599 1.00 87.56 340 GLU A CA 1
ATOM 2693 C C . GLU A 1 340 ? 22.145 8.305 -26.115 1.00 87.56 340 GLU A C 1
ATOM 2695 O O . GLU A 1 340 ? 21.059 8.580 -26.625 1.00 87.56 340 GLU A O 1
ATOM 2700 N N . GLN A 1 341 ? 23.168 7.832 -26.835 1.00 86.25 341 GLN A N 1
ATOM 2701 C CA . GLN A 1 341 ? 23.087 7.611 -28.285 1.00 86.25 341 GLN A CA 1
ATOM 2702 C C . GLN A 1 341 ? 21.975 6.622 -28.667 1.00 86.25 341 GLN A C 1
ATOM 2704 O O . GLN A 1 341 ? 21.184 6.905 -29.569 1.00 86.25 341 GLN A O 1
ATOM 2709 N N . VAL A 1 342 ? 21.884 5.483 -27.970 1.00 86.56 342 VAL A N 1
ATOM 2710 C CA . VAL A 1 342 ? 20.852 4.460 -28.219 1.00 86.56 342 VAL A CA 1
ATOM 2711 C C . VAL A 1 342 ? 19.457 5.004 -27.889 1.00 86.56 342 VAL A C 1
ATOM 2713 O O . VAL A 1 342 ? 18.538 4.879 -28.696 1.00 86.56 342 VAL A O 1
ATOM 2716 N N . CYS A 1 343 ? 19.301 5.698 -26.758 1.00 83.56 343 CYS A N 1
ATOM 2717 C CA . CYS A 1 343 ? 18.034 6.331 -26.378 1.00 83.56 343 CYS A CA 1
ATOM 2718 C C . CYS A 1 343 ? 17.563 7.381 -27.405 1.00 83.56 343 CYS A C 1
ATOM 2720 O O . CYS A 1 343 ? 16.370 7.469 -27.702 1.00 83.56 343 CYS A O 1
ATOM 2722 N N . ARG A 1 344 ? 18.488 8.158 -27.987 1.00 79.25 344 ARG A N 1
ATOM 2723 C CA . ARG A 1 344 ? 18.188 9.133 -29.053 1.00 79.25 344 ARG A CA 1
ATOM 2724 C C . ARG A 1 344 ? 17.757 8.467 -30.358 1.00 79.25 344 ARG A C 1
ATOM 2726 O O . ARG A 1 344 ? 16.757 8.905 -30.930 1.00 79.25 344 ARG A O 1
ATOM 2733 N N . LYS A 1 345 ? 18.459 7.399 -30.770 1.00 78.88 345 LYS A N 1
ATOM 2734 C CA . LYS A 1 345 ? 18.126 6.583 -31.955 1.00 78.88 345 LYS A CA 1
ATOM 2735 C C . LYS A 1 345 ? 16.659 6.166 -31.943 1.00 78.88 345 LYS A C 1
ATOM 2737 O O . LYS A 1 345 ? 15.949 6.369 -32.919 1.00 78.88 345 LYS A O 1
ATOM 2742 N N . LEU A 1 346 ? 16.202 5.650 -30.806 1.00 73.94 346 LEU A N 1
ATOM 2743 C CA . LEU A 1 346 ? 14.897 5.006 -30.682 1.00 73.94 346 LEU A CA 1
ATOM 2744 C C . LEU A 1 346 ? 13.761 5.990 -30.385 1.00 73.94 346 LEU A C 1
ATOM 2746 O O . LEU A 1 346 ? 12.683 5.874 -30.956 1.00 73.94 346 LEU A O 1
ATOM 2750 N N . CYS A 1 347 ? 13.979 6.956 -29.487 1.00 68.69 347 CYS A N 1
ATOM 2751 C CA . CYS A 1 347 ? 12.882 7.764 -28.940 1.00 68.69 347 CYS A CA 1
ATOM 2752 C C . CYS A 1 347 ? 12.796 9.185 -29.513 1.00 68.69 347 CYS A C 1
ATOM 2754 O O . CYS A 1 347 ? 11.743 9.814 -29.416 1.00 68.69 347 CYS A O 1
ATOM 2756 N N . LEU A 1 348 ? 13.864 9.699 -30.135 1.00 67.56 348 LEU A N 1
ATOM 2757 C CA . LEU A 1 348 ? 13.822 10.976 -30.859 1.00 67.56 348 LEU A CA 1
ATOM 2758 C C . LEU A 1 348 ? 13.766 10.795 -32.383 1.00 67.56 348 LEU A C 1
ATOM 2760 O O . LEU A 1 348 ? 13.434 11.760 -33.074 1.00 67.56 348 LEU A O 1
ATOM 2764 N N . ASN A 1 349 ? 14.028 9.584 -32.890 1.00 68.69 349 ASN A N 1
ATOM 2765 C CA . ASN A 1 349 ? 14.291 9.293 -34.304 1.00 68.69 349 ASN A CA 1
ATOM 2766 C C . ASN A 1 349 ? 15.436 10.163 -34.868 1.00 68.69 349 ASN A C 1
ATOM 2768 O O . ASN A 1 349 ? 15.340 10.732 -35.953 1.00 68.69 349 ASN A O 1
ATOM 2772 N N . GLU A 1 350 ? 16.497 10.329 -34.072 1.00 71.50 350 GLU A N 1
ATOM 2773 C CA . GLU A 1 350 ? 17.753 10.981 -34.463 1.00 71.50 350 GLU A CA 1
ATOM 2774 C C . GLU A 1 350 ? 18.808 9.916 -34.779 1.00 71.50 350 GLU A C 1
ATOM 2776 O O . GLU A 1 350 ? 18.841 8.900 -34.090 1.00 71.50 350 GLU A O 1
ATOM 2781 N N . PRO A 1 351 ? 19.754 10.125 -35.708 1.00 66.31 351 PRO A N 1
ATOM 2782 C CA . PRO A 1 351 ? 20.898 9.229 -35.797 1.00 66.31 351 PRO A CA 1
ATOM 2783 C C . PRO A 1 351 ? 21.704 9.255 -34.490 1.00 66.31 351 PRO A C 1
ATOM 2785 O O . PRO A 1 351 ? 21.913 10.312 -33.891 1.00 66.31 351 PRO A O 1
ATOM 2788 N N . ALA A 1 352 ? 22.230 8.097 -34.083 1.00 64.06 352 ALA A N 1
ATOM 2789 C CA . ALA A 1 352 ? 23.028 7.925 -32.861 1.00 64.06 352 ALA A CA 1
ATOM 2790 C C . ALA A 1 352 ? 24.231 8.892 -32.759 1.00 64.06 352 ALA A C 1
ATOM 2792 O O . ALA A 1 352 ? 24.708 9.201 -31.667 1.00 64.06 352 ALA A O 1
ATOM 2793 N N . CYS A 1 353 ? 24.708 9.412 -33.891 1.00 62.94 353 CYS A N 1
ATOM 2794 C CA . CYS A 1 353 ? 25.782 10.392 -33.969 1.00 62.94 353 CYS A CA 1
ATOM 2795 C C . CYS A 1 353 ? 25.362 11.844 -33.648 1.00 62.94 353 CYS A C 1
ATOM 2797 O O . CYS A 1 353 ? 26.228 12.713 -33.664 1.00 62.94 353 CYS A O 1
ATOM 2799 N N . SER A 1 354 ? 24.087 12.156 -33.358 1.00 65.94 354 SER A N 1
ATOM 2800 C CA . SER A 1 354 ? 23.608 13.545 -33.152 1.00 65.94 354 SER A CA 1
ATOM 2801 C C . SER A 1 354 ? 24.299 14.297 -31.999 1.00 65.94 354 SER A C 1
ATOM 2803 O O . SER A 1 354 ? 24.259 15.526 -31.935 1.00 65.94 354 SER A O 1
ATOM 2805 N N . MET A 1 355 ? 24.979 13.563 -31.113 1.00 70.62 355 MET A N 1
ATOM 2806 C CA . MET A 1 355 ? 25.793 14.077 -30.004 1.00 70.62 355 MET A CA 1
ATOM 2807 C C . MET A 1 355 ? 27.281 14.288 -30.339 1.00 70.62 355 MET A C 1
ATOM 2809 O O . MET A 1 355 ? 28.030 14.763 -29.483 1.00 70.62 355 MET A O 1
ATOM 2813 N N . GLY A 1 356 ? 27.725 13.952 -31.554 1.00 73.50 356 GLY A N 1
ATOM 2814 C CA . GLY A 1 356 ? 29.142 13.921 -31.919 1.00 73.50 356 GLY A CA 1
ATOM 2815 C C . GLY A 1 356 ? 29.904 12.751 -31.287 1.00 73.50 356 GLY A C 1
ATOM 2816 O O . GLY A 1 356 ? 29.314 11.820 -30.733 1.00 73.50 356 GLY A O 1
ATOM 2817 N N . TRP A 1 357 ? 31.235 12.794 -31.396 1.00 78.38 357 TRP A N 1
ATOM 2818 C CA . TRP A 1 357 ? 32.137 11.753 -30.885 1.00 78.38 357 TRP A CA 1
ATOM 2819 C C . TRP A 1 357 ? 31.979 11.534 -29.368 1.00 78.38 357 TRP A C 1
ATOM 2821 O O . TRP A 1 357 ? 31.890 12.530 -28.640 1.00 78.38 357 TRP A O 1
ATOM 2831 N N . PRO A 1 358 ? 32.012 10.278 -28.871 1.00 81.44 358 PRO A N 1
ATOM 2832 C CA . PRO A 1 358 ? 31.914 9.972 -27.446 1.00 81.44 358 PRO A CA 1
ATOM 2833 C C . PRO A 1 358 ? 32.835 10.821 -26.565 1.00 81.44 358 PRO A C 1
ATOM 2835 O O . PRO A 1 358 ? 34.059 10.836 -26.714 1.00 81.44 358 PRO A O 1
ATOM 2838 N N . ASN A 1 359 ? 32.215 11.569 -25.652 1.00 81.19 359 ASN A N 1
ATOM 2839 C CA . ASN A 1 359 ? 32.873 12.575 -24.827 1.00 81.19 359 ASN A CA 1
ATOM 2840 C C . ASN A 1 359 ? 32.498 12.391 -23.352 1.00 81.19 359 ASN A C 1
ATOM 2842 O O . ASN A 1 359 ? 31.481 12.911 -22.885 1.00 81.19 359 ASN A O 1
ATOM 2846 N N . ALA A 1 360 ? 33.357 11.683 -22.618 1.00 80.69 360 ALA A N 1
ATOM 2847 C CA . ALA A 1 360 ? 33.183 11.410 -21.194 1.00 80.69 360 ALA A CA 1
ATOM 2848 C C . ALA A 1 360 ? 32.976 12.680 -20.351 1.00 80.69 360 ALA A C 1
ATOM 2850 O O . ALA A 1 360 ? 32.113 12.684 -19.478 1.00 80.69 360 ALA A O 1
ATOM 2851 N N . ALA A 1 361 ? 33.680 13.783 -20.644 1.00 81.31 361 ALA A N 1
ATOM 2852 C CA . ALA A 1 361 ? 33.602 15.015 -19.851 1.00 81.31 361 ALA A CA 1
ATOM 2853 C C . ALA A 1 361 ? 32.183 15.614 -19.799 1.00 81.31 361 ALA A C 1
ATOM 2855 O O . ALA A 1 361 ? 31.809 16.238 -18.806 1.00 81.31 361 ALA A O 1
ATOM 2856 N N . LEU A 1 362 ? 31.363 15.382 -20.833 1.00 82.62 362 LEU A N 1
ATOM 2857 C CA . LEU A 1 362 ? 29.955 15.777 -20.834 1.00 82.62 362 LEU A CA 1
ATOM 2858 C C . LEU A 1 362 ? 29.151 15.020 -19.769 1.00 82.62 362 LEU A C 1
ATOM 2860 O O . LEU A 1 362 ? 28.321 15.625 -19.092 1.00 82.62 362 LEU A O 1
ATOM 2864 N N . TRP A 1 363 ? 29.384 13.715 -19.628 1.00 85.38 363 TRP A N 1
ATOM 2865 C CA . TRP A 1 363 ? 28.679 12.885 -18.656 1.00 85.38 363 TRP A CA 1
ATOM 2866 C C . TRP A 1 363 ? 29.273 12.996 -17.254 1.00 85.38 363 TRP A C 1
ATOM 2868 O O . TRP A 1 363 ? 28.489 13.173 -16.329 1.00 85.38 363 TRP A O 1
ATOM 2878 N N . SER A 1 364 ? 30.599 13.062 -17.093 1.00 83.06 364 SER A N 1
ATOM 2879 C CA . SER A 1 364 ? 31.245 13.341 -15.800 1.00 83.06 364 SER A CA 1
ATOM 2880 C C . SER A 1 364 ? 30.772 14.668 -15.191 1.00 83.06 364 SER A C 1
ATOM 2882 O O . SER A 1 364 ? 30.452 14.730 -14.008 1.00 83.06 364 SER A O 1
ATOM 2884 N N . ALA A 1 365 ? 30.636 15.733 -15.993 1.00 83.12 365 ALA A N 1
ATOM 2885 C CA . ALA A 1 365 ? 30.111 17.010 -15.502 1.00 83.12 365 ALA A CA 1
ATOM 2886 C C . ALA A 1 365 ? 28.612 16.947 -15.140 1.00 83.12 365 ALA A C 1
ATOM 2888 O O . ALA A 1 365 ? 28.177 17.613 -14.195 1.00 83.12 365 ALA A O 1
ATOM 2889 N N . ARG A 1 366 ? 27.811 16.148 -15.865 1.00 84.06 366 ARG A N 1
ATOM 2890 C CA . ARG A 1 366 ? 26.386 15.924 -15.557 1.00 84.06 366 ARG A CA 1
ATOM 2891 C C . ARG A 1 366 ? 26.213 15.117 -14.272 1.00 84.06 366 ARG A C 1
ATOM 2893 O O . ARG A 1 366 ? 25.500 15.584 -13.387 1.00 84.06 366 ARG A O 1
ATOM 2900 N N . THR A 1 367 ? 26.860 13.954 -14.152 1.00 82.19 367 THR A N 1
ATOM 2901 C CA . THR A 1 367 ? 26.782 13.108 -12.951 1.00 82.19 367 THR A CA 1
ATOM 2902 C C . THR A 1 367 ? 27.294 13.866 -11.736 1.00 82.19 367 THR A C 1
ATOM 2904 O O . THR A 1 367 ? 26.575 13.929 -10.749 1.00 82.19 367 THR A O 1
ATOM 2907 N N . TRP A 1 368 ? 28.433 14.562 -11.834 1.00 81.88 368 TRP A N 1
ATOM 2908 C CA . TRP A 1 368 ? 28.934 15.423 -10.760 1.00 81.88 368 TRP A CA 1
ATOM 2909 C C . TRP A 1 368 ? 27.896 16.438 -10.274 1.00 81.88 368 TRP A C 1
ATOM 2911 O O . TRP A 1 368 ? 27.625 16.548 -9.076 1.00 81.88 368 TRP A O 1
ATOM 2921 N N . THR A 1 369 ? 27.293 17.173 -11.214 1.00 83.06 369 THR A N 1
ATOM 2922 C CA . THR A 1 369 ? 26.298 18.205 -10.902 1.00 83.06 369 THR A CA 1
ATOM 2923 C C . THR A 1 369 ? 25.080 17.597 -10.206 1.00 83.06 369 THR A C 1
ATOM 2925 O O . THR A 1 369 ? 24.618 18.145 -9.206 1.00 83.06 369 THR A O 1
ATOM 2928 N N . VAL A 1 370 ? 24.578 16.458 -10.696 1.00 80.56 370 VAL A N 1
ATOM 2929 C CA . VAL A 1 370 ? 23.399 15.792 -10.124 1.00 80.56 370 VAL A CA 1
ATOM 2930 C C . VAL A 1 370 ? 23.721 15.140 -8.779 1.00 80.56 370 VAL A C 1
ATOM 2932 O O . VAL A 1 370 ? 23.010 15.423 -7.821 1.00 80.56 370 VAL A O 1
ATOM 2935 N N . SER A 1 371 ? 24.813 14.379 -8.640 1.00 80.38 371 SER A N 1
ATOM 2936 C CA . SER A 1 371 ? 25.246 13.798 -7.357 1.00 80.38 371 SER A CA 1
ATOM 2937 C C . SER A 1 371 ? 25.450 14.877 -6.289 1.00 80.38 371 SER A C 1
ATOM 2939 O O . SER A 1 371 ? 24.989 14.721 -5.163 1.00 80.38 371 SER A O 1
ATOM 2941 N N . LYS A 1 372 ? 26.043 16.029 -6.635 1.00 82.19 372 LYS A N 1
ATOM 2942 C CA . LYS A 1 372 ? 26.195 17.162 -5.706 1.00 82.19 372 LYS A CA 1
ATOM 2943 C C . LYS A 1 372 ? 24.855 17.788 -5.291 1.00 82.19 372 LYS A C 1
ATOM 2945 O O . LYS A 1 372 ? 24.722 18.242 -4.155 1.00 82.19 372 LYS A O 1
ATOM 2950 N N . MET A 1 373 ? 23.860 17.820 -6.183 1.00 80.25 373 MET A N 1
ATOM 2951 C CA . MET A 1 373 ? 22.500 18.259 -5.843 1.00 80.25 373 MET A CA 1
ATOM 2952 C C . MET A 1 373 ? 21.757 17.220 -4.987 1.00 80.25 373 MET A C 1
ATOM 2954 O O . MET A 1 373 ? 21.094 17.609 -4.028 1.00 80.25 373 MET A O 1
ATOM 2958 N N . LEU A 1 374 ? 21.889 15.924 -5.296 1.00 78.12 374 LEU A N 1
ATOM 2959 C CA . LEU A 1 374 ? 21.291 14.820 -4.535 1.00 78.12 374 LEU A CA 1
ATOM 2960 C C . LEU A 1 374 ? 21.861 14.754 -3.115 1.00 78.12 374 LEU A C 1
ATOM 2962 O O . LEU A 1 374 ? 21.082 14.760 -2.169 1.00 78.12 374 LEU A O 1
ATOM 2966 N N . LYS A 1 375 ? 23.191 14.803 -2.955 1.00 79.62 375 LYS A N 1
ATOM 2967 C CA . LYS A 1 375 ? 23.869 14.844 -1.648 1.00 79.62 375 LYS A CA 1
ATOM 2968 C C . LYS A 1 375 ? 23.352 15.994 -0.781 1.00 79.62 375 LYS A C 1
ATOM 2970 O O . LYS A 1 375 ? 22.913 15.769 0.340 1.00 79.62 375 LYS A O 1
ATOM 2975 N N . LYS A 1 376 ? 23.289 17.214 -1.331 1.00 82.69 376 LYS A N 1
ATOM 2976 C CA . LYS A 1 376 ? 22.767 18.390 -0.611 1.00 82.69 376 LYS A CA 1
ATOM 2977 C C . LYS A 1 376 ? 21.311 18.215 -0.150 1.00 82.69 376 LYS A C 1
ATOM 2979 O O . LYS A 1 376 ? 20.941 18.734 0.902 1.00 82.69 376 LYS A O 1
ATOM 2984 N N . GLU A 1 377 ? 20.480 17.525 -0.928 1.00 77.88 377 GLU A N 1
ATOM 2985 C CA . GLU A 1 377 ? 19.086 17.253 -0.562 1.00 77.88 377 GLU A CA 1
ATOM 2986 C C . GLU A 1 377 ? 18.956 16.075 0.425 1.00 77.88 377 GLU A C 1
ATOM 2988 O O . GLU A 1 377 ? 18.111 16.136 1.316 1.00 77.88 377 GLU A O 1
ATOM 2993 N N . GLN A 1 378 ? 19.826 15.060 0.340 1.00 77.25 378 GLN A N 1
ATOM 2994 C CA . GLN A 1 378 ? 19.951 13.981 1.330 1.00 77.25 378 GLN A CA 1
ATOM 2995 C C . GLN A 1 378 ? 20.368 14.549 2.695 1.00 77.25 378 GLN A C 1
ATOM 2997 O O . GLN A 1 378 ? 19.672 14.329 3.683 1.00 77.25 378 GLN A O 1
ATOM 3002 N N . ASP A 1 379 ? 21.430 15.363 2.744 1.00 80.25 379 ASP A N 1
ATOM 3003 C CA . ASP A 1 379 ? 21.906 16.040 3.959 1.00 80.25 379 ASP A CA 1
ATOM 3004 C C . ASP A 1 379 ? 20.802 16.902 4.595 1.00 80.25 379 ASP A C 1
ATOM 3006 O O . ASP A 1 379 ? 20.599 16.881 5.811 1.00 80.25 379 ASP A O 1
ATOM 3010 N N . LYS A 1 380 ? 20.034 17.621 3.764 1.00 82.94 380 LYS A N 1
ATOM 3011 C CA . LYS A 1 380 ? 18.870 18.406 4.193 1.00 82.94 380 LYS A CA 1
ATOM 3012 C C . LYS A 1 380 ? 17.757 17.527 4.770 1.00 82.94 380 LYS A C 1
ATOM 3014 O O . LYS A 1 380 ? 17.259 17.841 5.848 1.00 82.94 380 LYS A O 1
ATOM 3019 N N . GLN A 1 381 ? 17.374 16.431 4.113 1.00 76.19 381 GLN A N 1
ATOM 3020 C CA . GLN A 1 381 ? 16.319 15.548 4.628 1.00 76.19 381 GLN A CA 1
ATOM 3021 C C . GLN A 1 381 ? 16.761 14.779 5.887 1.00 76.19 381 GLN A C 1
ATOM 3023 O O . GLN A 1 381 ? 15.955 14.612 6.799 1.00 76.19 381 GLN A O 1
ATOM 3028 N N . ILE A 1 382 ? 18.044 14.421 6.016 1.00 77.19 382 ILE A N 1
ATOM 3029 C CA . ILE A 1 382 ? 18.620 13.873 7.257 1.00 77.19 382 ILE A CA 1
ATOM 3030 C C . ILE A 1 382 ? 18.597 14.920 8.384 1.00 77.19 382 ILE A C 1
ATOM 3032 O O . ILE A 1 382 ? 18.257 14.589 9.522 1.00 77.19 382 ILE A O 1
ATOM 3036 N N . ALA A 1 383 ? 18.906 16.190 8.098 1.00 80.69 383 ALA A N 1
ATOM 3037 C CA . ALA A 1 383 ? 18.812 17.272 9.081 1.00 80.69 383 ALA A CA 1
ATOM 3038 C C . ALA A 1 383 ? 17.357 17.545 9.517 1.00 80.69 383 ALA A C 1
ATOM 3040 O O . ALA A 1 383 ? 17.095 17.693 10.712 1.00 80.69 383 ALA A O 1
ATOM 3041 N N . GLU A 1 384 ? 16.402 17.550 8.581 1.00 81.06 384 GLU A N 1
ATOM 3042 C CA . GLU A 1 384 ? 14.963 17.651 8.870 1.00 81.06 384 GLU A CA 1
ATOM 3043 C C . GLU A 1 384 ? 14.476 16.462 9.725 1.00 81.06 384 GLU A C 1
ATOM 3045 O O . GLU A 1 384 ? 13.771 16.672 10.716 1.00 81.06 384 GLU A O 1
ATOM 3050 N N . ALA A 1 385 ? 14.904 15.233 9.412 1.00 77.06 385 ALA A N 1
ATOM 3051 C CA . ALA A 1 385 ? 14.574 14.027 10.174 1.00 77.06 385 ALA A CA 1
ATOM 3052 C C . ALA A 1 385 ? 15.140 14.063 11.603 1.00 77.06 385 ALA A C 1
ATOM 3054 O O . ALA A 1 385 ? 14.394 13.855 12.561 1.00 77.06 385 ALA A O 1
ATOM 3055 N N . LYS A 1 386 ? 16.422 14.413 11.777 1.00 81.38 386 LYS A N 1
ATOM 3056 C CA . LYS A 1 386 ? 17.054 14.553 13.104 1.00 81.38 386 LYS A CA 1
ATOM 3057 C C . LYS A 1 386 ? 16.418 15.681 13.924 1.00 81.38 386 LYS A C 1
ATOM 3059 O O . LYS A 1 386 ? 16.175 15.515 15.118 1.00 81.38 386 LYS A O 1
ATOM 3064 N N . ALA A 1 387 ? 16.055 16.801 13.295 1.00 81.81 387 ALA A N 1
ATOM 3065 C CA . ALA A 1 387 ? 15.310 17.874 13.956 1.00 81.81 387 ALA A CA 1
ATOM 3066 C C . ALA A 1 387 ? 13.890 17.439 14.372 1.00 81.81 387 ALA A C 1
ATOM 3068 O O . ALA A 1 387 ? 13.399 17.868 15.419 1.00 81.81 387 ALA A O 1
ATOM 3069 N N . LEU A 1 388 ? 13.230 16.577 13.590 1.00 80.00 388 LEU A N 1
ATOM 3070 C CA . LEU A 1 388 ? 11.938 15.988 13.945 1.00 80.00 388 LEU A CA 1
ATOM 3071 C C . LEU A 1 388 ? 12.069 14.954 15.075 1.00 80.00 388 LEU A C 1
ATOM 3073 O O . LEU A 1 388 ? 11.251 14.972 15.991 1.00 80.00 388 LEU A O 1
ATOM 3077 N N . GLN A 1 389 ? 13.111 14.118 15.080 1.00 79.62 389 GLN A N 1
ATOM 3078 C CA . GLN A 1 389 ? 13.402 13.208 16.193 1.00 79.62 389 GLN A CA 1
ATOM 3079 C C . GLN A 1 389 ? 13.662 13.966 17.495 1.00 79.62 389 GLN A C 1
ATOM 3081 O O . GLN A 1 389 ? 13.018 13.671 18.496 1.00 79.62 389 GLN A O 1
ATOM 3086 N N . LEU A 1 390 ? 14.512 14.998 17.484 1.00 83.06 390 LEU A N 1
ATOM 3087 C CA . LEU A 1 390 ? 14.770 15.834 18.664 1.00 83.06 390 LEU A CA 1
ATOM 3088 C C . LEU A 1 390 ? 13.496 16.530 19.173 1.00 83.06 390 LEU A C 1
ATOM 3090 O O . LEU A 1 390 ? 13.283 16.619 20.383 1.00 83.06 390 LEU A O 1
ATOM 3094 N N . LYS A 1 391 ? 12.604 16.970 18.272 1.00 81.31 391 LYS A N 1
ATOM 3095 C CA . LYS A 1 391 ? 11.270 17.473 18.645 1.00 81.31 391 LYS A CA 1
ATOM 3096 C C . LYS A 1 391 ? 10.400 16.378 19.260 1.00 81.31 391 LYS A C 1
ATOM 3098 O O . LYS A 1 391 ? 9.804 16.619 20.304 1.00 81.31 391 LYS A O 1
ATOM 3103 N N . ASN A 1 392 ? 10.353 15.186 18.670 1.00 75.94 392 ASN A N 1
ATOM 3104 C CA . ASN A 1 392 ? 9.571 14.057 19.175 1.00 75.94 392 ASN A CA 1
ATOM 3105 C C . ASN A 1 392 ? 10.096 13.554 20.528 1.00 75.94 392 ASN A C 1
ATOM 3107 O O . ASN A 1 392 ? 9.299 13.241 21.406 1.00 75.94 392 ASN A O 1
ATOM 3111 N N . GLU A 1 393 ? 11.410 13.550 20.754 1.00 80.81 393 GLU A N 1
ATOM 3112 C CA . GLU A 1 393 ? 12.008 13.295 22.064 1.00 80.81 393 GLU A CA 1
ATOM 3113 C C . GLU A 1 393 ? 11.672 14.383 23.080 1.00 80.81 393 GLU A C 1
ATOM 3115 O O . GLU A 1 393 ? 11.328 14.064 24.215 1.00 80.81 393 GLU A O 1
ATOM 3120 N N . ALA A 1 394 ? 11.765 15.661 22.703 1.00 84.06 394 ALA A N 1
ATOM 3121 C CA . ALA A 1 394 ? 11.401 16.765 23.585 1.00 84.06 394 ALA A CA 1
ATOM 3122 C C . ALA A 1 394 ? 9.907 16.717 23.945 1.00 84.06 394 ALA A C 1
ATOM 3124 O O . ALA A 1 394 ? 9.551 16.964 25.096 1.00 84.06 394 ALA A O 1
ATOM 3125 N N . ILE A 1 395 ? 9.045 16.334 22.998 1.00 78.38 395 ILE A N 1
ATOM 3126 C CA . ILE A 1 395 ? 7.627 16.044 23.234 1.00 78.38 395 ILE A CA 1
ATOM 3127 C C . ILE A 1 395 ? 7.485 14.831 24.157 1.00 78.38 395 ILE A C 1
ATOM 3129 O O . ILE A 1 395 ? 6.781 14.941 25.145 1.00 78.38 395 ILE A O 1
ATOM 3133 N N . ARG A 1 396 ? 8.195 13.718 23.936 1.00 75.50 396 ARG A N 1
ATOM 3134 C CA . ARG A 1 396 ? 8.119 12.506 24.780 1.00 75.50 396 ARG A CA 1
ATOM 3135 C C . ARG A 1 396 ? 8.657 12.727 26.200 1.00 75.50 396 ARG A C 1
ATOM 3137 O O . ARG A 1 396 ? 8.125 12.151 27.142 1.00 75.50 396 ARG A O 1
ATOM 3144 N N . LYS A 1 397 ? 9.672 13.581 26.374 1.00 82.69 397 LYS A N 1
ATOM 3145 C CA . LYS A 1 397 ? 10.209 14.025 27.675 1.00 82.69 397 LYS A CA 1
ATOM 3146 C C . LYS A 1 397 ? 9.234 14.975 28.381 1.00 82.69 397 LYS A C 1
ATOM 3148 O O . LYS A 1 397 ? 8.983 14.799 29.569 1.00 82.69 397 LYS A O 1
ATOM 3153 N N . LYS A 1 398 ? 8.622 15.923 27.657 1.00 80.50 398 LYS A N 1
ATOM 3154 C CA . LYS A 1 398 ? 7.527 16.762 28.181 1.00 80.50 398 LYS A CA 1
ATOM 3155 C C . LYS A 1 398 ? 6.301 15.932 28.549 1.00 80.50 398 LYS A C 1
ATOM 3157 O O . LYS A 1 398 ? 5.744 16.169 29.610 1.00 80.50 398 LYS A O 1
ATOM 3162 N N . GLN A 1 399 ? 5.930 14.958 27.720 1.00 71.25 399 GLN A N 1
ATOM 3163 C CA . GLN A 1 399 ? 4.820 14.045 27.960 1.00 71.25 399 GLN A CA 1
ATOM 3164 C C . GLN A 1 399 ? 5.104 13.229 29.214 1.00 71.25 399 GLN A C 1
ATOM 3166 O O . GLN A 1 399 ? 4.362 13.395 30.159 1.00 71.25 399 GLN A O 1
ATOM 3171 N N . LYS A 1 400 ? 6.252 12.544 29.336 1.00 77.12 400 LYS A N 1
ATOM 3172 C CA . LYS A 1 400 ? 6.640 11.871 30.593 1.00 77.12 400 LYS A CA 1
ATOM 3173 C C . LYS A 1 400 ? 6.603 12.786 31.824 1.00 77.12 400 LYS A C 1
ATOM 3175 O O . LYS A 1 400 ? 6.131 12.364 32.869 1.00 77.12 400 LYS A O 1
ATOM 3180 N N . ALA A 1 401 ? 7.058 14.036 31.723 1.00 77.62 401 ALA A N 1
ATOM 3181 C CA . ALA A 1 401 ? 7.002 14.990 32.837 1.00 77.62 401 ALA A CA 1
ATOM 3182 C C . ALA A 1 401 ? 5.578 15.512 33.136 1.00 77.62 401 ALA A C 1
ATOM 3184 O O . ALA A 1 401 ? 5.299 15.942 34.256 1.00 77.62 401 ALA A O 1
ATOM 3185 N N . VAL A 1 402 ? 4.680 15.492 32.148 1.00 73.56 402 VAL A N 1
ATOM 3186 C CA . VAL A 1 402 ? 3.238 15.719 32.305 1.00 73.56 402 VAL A CA 1
ATOM 3187 C C . VAL A 1 402 ? 2.565 14.470 32.870 1.00 73.56 402 VAL A C 1
ATOM 3189 O O . VAL A 1 402 ? 1.742 14.617 33.757 1.00 73.56 402 VAL A O 1
ATOM 3192 N N . ASP A 1 403 ? 2.963 13.270 32.459 1.00 71.56 403 ASP A N 1
ATOM 3193 C CA . ASP A 1 403 ? 2.442 11.982 32.915 1.00 71.56 403 ASP A CA 1
ATOM 3194 C C . ASP A 1 403 ? 2.848 11.715 34.369 1.00 71.56 403 ASP A C 1
ATOM 3196 O O . ASP A 1 403 ? 2.002 11.349 35.165 1.00 71.56 403 ASP A O 1
ATOM 3200 N N . GLU A 1 404 ? 4.092 11.993 34.779 1.00 77.88 404 GLU A N 1
ATOM 3201 C CA . GLU A 1 404 ? 4.514 11.935 36.189 1.00 77.88 404 GLU A CA 1
ATOM 3202 C C . GLU A 1 404 ? 3.783 12.966 37.059 1.00 77.88 404 GLU A C 1
ATOM 3204 O O . GLU A 1 404 ? 3.443 12.689 38.212 1.00 77.88 404 GLU A O 1
ATOM 3209 N N . LYS A 1 405 ? 3.535 14.170 36.523 1.00 74.50 405 LYS A N 1
ATOM 3210 C CA . LYS A 1 405 ? 2.722 15.182 37.207 1.00 74.50 405 LYS A CA 1
ATOM 3211 C C . LYS A 1 405 ? 1.261 14.760 37.278 1.00 74.50 405 LYS A C 1
ATOM 3213 O O . LYS A 1 405 ? 0.653 14.962 38.318 1.00 74.50 405 LYS A O 1
ATOM 3218 N N . ASN A 1 406 ? 0.719 14.167 36.221 1.00 66.12 406 ASN A N 1
ATOM 3219 C CA . ASN A 1 406 ? -0.647 13.665 36.154 1.00 66.12 406 ASN A CA 1
ATOM 3220 C C . ASN A 1 406 ? -0.827 12.425 37.026 1.00 66.12 406 ASN A C 1
ATOM 3222 O O . ASN A 1 406 ? -1.878 12.313 37.630 1.00 66.12 406 ASN A O 1
ATOM 3226 N N . LEU A 1 407 ? 0.190 11.573 37.179 1.00 71.50 407 LEU A N 1
ATOM 3227 C CA . LEU A 1 407 ? 0.196 10.418 38.074 1.00 71.50 407 LEU A CA 1
ATOM 3228 C C . LEU A 1 407 ? 0.191 10.875 39.534 1.00 71.50 407 LEU A C 1
ATOM 3230 O O . LEU A 1 407 ? -0.722 10.528 40.268 1.00 71.50 407 LEU A O 1
ATOM 3234 N N . LYS A 1 408 ? 1.106 11.767 39.936 1.00 75.50 408 LYS A N 1
ATOM 3235 C CA . LYS A 1 408 ? 1.087 12.376 41.284 1.00 75.50 408 LYS A CA 1
ATOM 3236 C C . LYS A 1 408 ? -0.194 13.172 4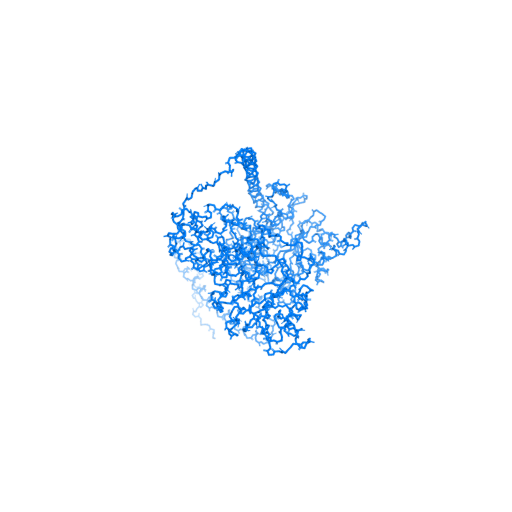1.540 1.00 75.50 408 LYS A C 1
ATOM 3238 O O . LYS A 1 408 ? -0.720 13.193 42.651 1.00 75.50 408 LYS A O 1
ATOM 3243 N N . LYS A 1 409 ? -0.729 13.814 40.498 1.00 63.78 409 LYS A N 1
ATOM 3244 C CA . LYS A 1 409 ? -2.020 14.504 40.540 1.00 63.78 409 LYS A CA 1
ATOM 3245 C C . LYS A 1 409 ? -3.200 13.528 40.512 1.00 63.78 409 LYS A C 1
ATOM 3247 O O . LYS A 1 409 ? -4.232 13.923 41.021 1.00 63.78 409 LYS A O 1
ATOM 3252 N N . GLN A 1 410 ? -3.065 12.291 40.020 1.00 56.66 410 GLN A N 1
ATOM 3253 C CA . GLN A 1 410 ? -4.036 11.188 40.114 1.00 56.66 410 GLN A CA 1
ATOM 3254 C C . GLN A 1 410 ? -3.994 10.533 41.491 1.00 56.66 410 GLN A C 1
ATOM 3256 O O . GLN A 1 410 ? -5.044 10.346 42.072 1.00 56.66 410 GLN A O 1
ATOM 3261 N N . GLU A 1 411 ? -2.828 10.308 42.092 1.00 65.75 411 GLU A N 1
ATOM 3262 C CA . GLU A 1 411 ? -2.710 9.868 43.492 1.00 65.75 411 GLU A CA 1
ATOM 3263 C C . GLU A 1 411 ? -3.339 10.889 44.464 1.00 65.75 411 GLU A C 1
ATOM 3265 O O . GLU A 1 411 ? -3.834 10.533 45.538 1.00 65.75 411 GLU A O 1
ATOM 3270 N N . GLN A 1 412 ? -3.340 12.173 44.084 1.00 55.97 412 GLN A N 1
ATOM 3271 C CA . GLN A 1 412 ? -4.105 13.233 44.747 1.00 55.97 412 GLN A CA 1
ATOM 3272 C C . GLN A 1 412 ? -5.574 13.289 44.291 1.00 55.97 412 GLN A C 1
ATOM 3274 O O . GLN A 1 412 ? -6.442 13.530 45.126 1.00 55.97 412 GLN A O 1
ATOM 3279 N N . LEU A 1 413 ? -5.882 13.058 43.009 1.00 42.47 413 LEU A N 1
ATOM 3280 C CA . LEU A 1 413 ? -7.253 13.094 42.494 1.00 42.47 413 LEU A CA 1
ATOM 3281 C C . LEU A 1 413 ? -8.069 11.885 42.916 1.00 42.47 413 LEU A C 1
ATOM 3283 O O . LEU A 1 413 ? -9.227 12.089 43.187 1.00 42.47 413 LEU A O 1
ATOM 3287 N N . GLU A 1 414 ? -7.550 10.670 43.037 1.00 47.16 414 GLU A N 1
ATOM 3288 C CA . GLU A 1 414 ? -8.304 9.502 43.517 1.00 47.16 414 GLU A CA 1
ATOM 3289 C C . GLU A 1 414 ? -8.715 9.681 44.985 1.00 47.16 414 GLU A C 1
ATOM 3291 O O . GLU A 1 414 ? -9.825 9.327 45.376 1.00 47.16 414 GLU A O 1
ATOM 3296 N N . LYS A 1 415 ? -7.892 10.388 45.773 1.00 46.94 415 LYS A N 1
ATOM 3297 C CA . LYS A 1 415 ? -8.233 10.848 47.131 1.00 46.94 415 LYS A CA 1
ATOM 3298 C C . LYS A 1 415 ? -9.302 11.956 47.173 1.00 46.94 415 LYS A C 1
ATOM 3300 O O . LYS A 1 415 ? -9.725 12.331 48.263 1.00 46.94 415 LYS A O 1
ATOM 3305 N N . ILE A 1 416 ? -9.736 12.488 46.024 1.00 41.75 416 ILE A N 1
ATOM 3306 C CA . ILE A 1 416 ? -10.691 13.612 45.901 1.00 41.75 416 ILE A CA 1
ATOM 3307 C C . ILE A 1 416 ? -11.922 13.230 45.040 1.00 41.75 416 ILE A C 1
ATOM 3309 O O . ILE A 1 416 ? -13.051 13.532 45.417 1.00 41.75 416 ILE A O 1
ATOM 3313 N N . LYS A 1 417 ? -11.726 12.463 43.960 1.00 35.66 417 LYS A N 1
ATOM 3314 C CA . LYS A 1 417 ? -12.697 11.817 43.055 1.00 35.66 417 LYS A CA 1
ATOM 3315 C C . LYS A 1 417 ? -13.429 10.622 43.683 1.00 35.66 417 LYS A C 1
ATOM 3317 O O . LYS A 1 417 ? -14.251 9.995 43.028 1.00 35.66 417 LYS A O 1
ATOM 3322 N N . GLY A 1 418 ? -13.280 10.418 44.995 1.00 34.16 418 GLY A N 1
ATOM 3323 C CA . GLY A 1 418 ? -14.376 9.885 45.813 1.00 34.16 418 GLY A CA 1
ATOM 3324 C C . GLY A 1 418 ? -15.655 10.743 45.735 1.00 34.16 418 GLY A C 1
ATOM 3325 O O . GLY A 1 418 ? -16.706 10.329 46.220 1.00 34.16 418 GLY A O 1
ATOM 3326 N N . LYS A 1 419 ? -15.589 11.930 45.112 1.00 29.62 419 LYS A N 1
ATOM 3327 C CA . LYS A 1 419 ? -16.736 12.679 44.605 1.00 29.62 419 LYS A CA 1
ATOM 3328 C C . LYS A 1 419 ? -16.526 13.081 43.145 1.00 29.62 419 LYS A C 1
ATOM 3330 O O . LYS A 1 419 ? -15.699 13.951 42.901 1.00 29.62 419 LYS A O 1
ATOM 3335 N N . VAL A 1 420 ? -17.366 12.502 42.280 1.00 25.77 420 VAL A N 1
ATOM 3336 C CA . VAL A 1 420 ? -18.097 13.169 41.182 1.00 25.77 420 VAL A CA 1
ATOM 3337 C C . VAL A 1 420 ? -17.231 13.773 40.059 1.00 25.77 420 VAL A C 1
ATOM 3339 O O . VAL A 1 420 ? -16.166 14.352 40.257 1.00 25.77 420 VAL A O 1
ATOM 3342 N N . GLU A 1 421 ? -17.689 13.582 38.830 1.00 30.42 421 GLU A N 1
ATOM 3343 C CA . GLU A 1 421 ? -17.082 14.120 37.605 1.00 30.42 421 GLU A CA 1
ATOM 3344 C C . GLU A 1 421 ? -17.524 15.615 37.459 1.00 30.42 421 GLU A C 1
ATOM 3346 O O . GLU A 1 421 ? -17.786 16.277 38.460 1.00 30.42 421 GLU A O 1
ATOM 3351 N N . ALA A 1 422 ? -17.539 16.352 36.349 1.00 27.53 422 ALA A N 1
ATOM 3352 C CA . ALA A 1 422 ? -17.453 16.096 34.917 1.00 27.53 422 ALA A CA 1
ATOM 3353 C C . ALA A 1 422 ? -17.182 17.445 34.201 1.00 27.53 422 ALA A C 1
ATOM 3355 O O . ALA A 1 422 ? -16.901 18.452 34.854 1.00 27.53 422 ALA A O 1
ATOM 3356 N N . SER A 1 423 ? -17.464 17.504 32.891 1.00 28.67 423 SER A N 1
ATOM 3357 C CA . SER A 1 423 ? -17.689 18.741 32.111 1.00 28.67 423 SER A CA 1
ATOM 3358 C C . SER A 1 423 ? -16.433 19.582 31.771 1.00 28.67 423 SER A C 1
ATOM 3360 O O . SER A 1 423 ? -15.459 19.608 32.513 1.00 28.67 423 SER A O 1
ATOM 3362 N N . ALA A 1 424 ? -16.391 20.320 30.651 1.00 26.50 424 ALA A N 1
ATOM 3363 C CA . ALA A 1 424 ? -17.414 20.528 29.615 1.00 26.50 424 ALA A CA 1
ATOM 3364 C C . ALA A 1 424 ? -16.800 20.806 28.221 1.00 26.50 424 ALA A C 1
ATOM 3366 O O . ALA A 1 424 ? -15.730 21.399 28.158 1.00 26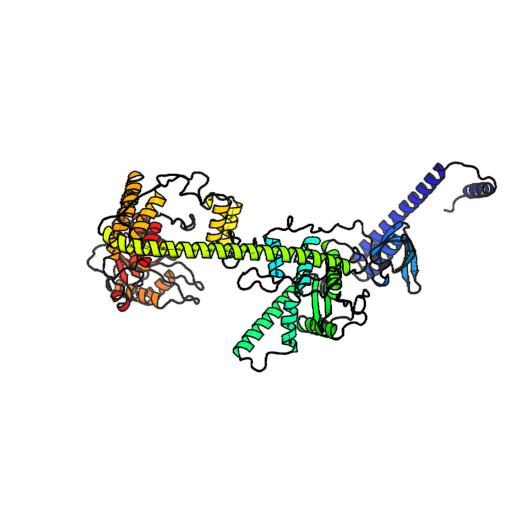.50 424 ALA A O 1
ATOM 3367 N N . LYS A 1 425 ? -17.536 20.406 27.160 1.00 26.30 425 LYS A N 1
ATOM 3368 C CA . LYS A 1 425 ? -18.023 21.163 25.963 1.00 26.30 425 LYS A CA 1
ATOM 3369 C C . LYS A 1 425 ? -17.078 22.192 25.267 1.00 26.30 425 LYS A C 1
ATOM 3371 O O . LYS A 1 425 ? -16.271 22.837 25.911 1.00 26.30 425 LYS A O 1
ATOM 3376 N N . GLU A 1 426 ? -17.151 22.442 23.947 1.00 24.59 426 GLU A N 1
ATOM 3377 C CA . GLU A 1 426 ? -18.320 22.525 23.029 1.00 24.59 426 GLU A CA 1
ATOM 3378 C C . GLU A 1 426 ? -18.061 21.999 21.572 1.00 24.59 426 GLU A C 1
ATOM 3380 O O . GLU A 1 426 ? -16.926 22.060 21.107 1.00 24.59 426 GLU A O 1
ATOM 3385 N N . SER A 1 427 ? -19.104 21.477 20.865 1.00 24.17 427 SER A N 1
ATOM 3386 C CA . SER A 1 427 ? -19.239 21.127 19.396 1.00 24.17 427 SER A CA 1
ATOM 3387 C C . SER A 1 427 ? -20.610 20.482 19.039 1.00 24.17 427 SER A C 1
ATOM 3389 O O . SER A 1 427 ? -20.977 19.606 19.815 1.00 24.17 427 SER A O 1
ATOM 3391 N N . TRP A 1 428 ? -21.449 20.727 17.987 1.00 22.67 428 TRP A N 1
ATOM 3392 C CA . TRP A 1 428 ? -21.512 21.536 16.723 1.00 22.67 428 TRP A CA 1
ATOM 3393 C C . TRP A 1 428 ? -20.993 20.617 15.572 1.00 22.67 428 TRP A C 1
ATOM 3395 O O . TRP A 1 428 ? -19.803 20.345 15.600 1.00 22.67 428 TRP A O 1
ATOM 3405 N N . LEU A 1 429 ? -21.717 20.016 14.591 1.00 30.36 429 LEU A N 1
ATOM 3406 C CA . LEU A 1 429 ? -23.019 20.170 13.856 1.00 30.36 429 LEU A CA 1
ATOM 3407 C C . LEU A 1 429 ? -23.216 21.403 12.966 1.00 30.36 429 LEU A C 1
ATOM 3409 O O . LEU A 1 429 ? -24.192 22.148 13.065 1.00 30.36 429 LEU A O 1
ATOM 3413 N N . LYS A 1 430 ? -22.392 21.492 11.940 1.00 30.86 430 LYS A N 1
ATOM 3414 C CA . LYS A 1 430 ? -22.989 21.576 10.611 1.00 30.86 430 LYS A CA 1
ATOM 3415 C C . LYS A 1 430 ? -22.011 21.020 9.620 1.00 30.86 430 LYS A C 1
ATOM 3417 O O . LYS A 1 430 ? -20.832 21.327 9.685 1.00 30.86 430 LYS A O 1
ATOM 3422 N N . VAL A 1 431 ? -22.536 20.285 8.653 1.00 30.77 431 VAL A N 1
ATOM 3423 C CA . VAL A 1 431 ? -21.913 20.272 7.337 1.00 30.77 431 VAL A CA 1
ATOM 3424 C C . VAL A 1 431 ? -23.011 20.084 6.282 1.00 30.77 431 VAL A C 1
ATOM 3426 O O . VAL A 1 431 ? -23.602 19.004 6.193 1.00 30.77 431 VAL A O 1
ATOM 3429 N N . PRO A 1 432 ? -23.368 21.174 5.571 1.00 40.88 432 PRO A N 1
ATOM 3430 C CA . PRO A 1 432 ? -24.055 21.167 4.275 1.00 40.88 432 PRO A CA 1
ATOM 3431 C C . PRO A 1 432 ? -23.168 20.535 3.180 1.00 40.88 432 PRO A C 1
ATOM 3433 O O . PRO A 1 432 ? -22.371 19.646 3.472 1.00 40.88 432 PRO A O 1
ATOM 3436 N N . ALA A 1 433 ? -23.271 20.987 1.923 1.00 34.72 433 ALA A N 1
ATOM 3437 C CA . ALA A 1 433 ? -22.247 20.692 0.918 1.00 34.72 433 ALA A CA 1
ATOM 3438 C C . ALA A 1 433 ? -20.860 21.048 1.487 1.00 34.72 433 ALA A C 1
ATOM 3440 O O . ALA A 1 433 ? -20.664 22.173 1.952 1.00 34.72 433 ALA A O 1
ATOM 3441 N N . GLY A 1 434 ? -19.949 20.071 1.522 1.00 41.66 434 GLY A N 1
ATOM 3442 C CA . GLY A 1 434 ? -18.714 20.172 2.306 1.00 41.66 434 GLY A CA 1
ATOM 3443 C C . GLY A 1 434 ? -18.617 19.263 3.548 1.00 41.66 434 GLY A C 1
ATOM 3444 O O . GLY A 1 434 ? -17.876 19.615 4.459 1.00 41.66 434 GLY A O 1
ATOM 3445 N N . LYS A 1 435 ? -19.318 18.113 3.636 1.00 43.31 435 LYS A N 1
ATOM 3446 C CA . LYS A 1 435 ? -19.099 17.126 4.731 1.00 43.31 435 LYS A CA 1
ATOM 3447 C C . LYS A 1 435 ? -17.845 16.258 4.508 1.00 43.31 435 LYS A C 1
ATOM 3449 O O . LYS A 1 435 ? -17.641 15.859 3.366 1.00 43.31 435 LYS A O 1
ATOM 3454 N N . PRO A 1 436 ? -17.090 15.848 5.556 1.00 50.03 436 PRO A N 1
ATOM 3455 C CA . PRO A 1 436 ? -16.023 14.838 5.471 1.00 50.03 436 PRO A CA 1
ATOM 3456 C C . PRO A 1 436 ? -16.539 13.425 5.127 1.00 50.03 436 PRO A C 1
ATOM 3458 O O . PRO A 1 436 ? -16.477 12.506 5.942 1.00 50.03 436 PRO A O 1
ATOM 3461 N N . CYS A 1 437 ? -17.073 13.235 3.925 1.00 46.94 437 CYS A N 1
ATOM 3462 C CA . CYS A 1 437 ? -17.551 11.952 3.421 1.00 46.94 437 CYS A CA 1
ATOM 3463 C C . CYS A 1 437 ? -17.256 11.804 1.921 1.00 46.94 437 CYS A C 1
ATOM 3465 O O . CYS A 1 437 ? -17.037 12.792 1.215 1.00 46.94 437 CYS A O 1
ATOM 3467 N N . LEU A 1 438 ? -17.222 10.558 1.443 1.00 45.94 438 LEU A N 1
ATOM 3468 C CA . LEU A 1 438 ? -16.817 10.204 0.078 1.00 45.94 438 LEU A CA 1
ATOM 3469 C C . LEU A 1 438 ? -17.663 10.932 -0.983 1.00 45.94 438 LEU A C 1
ATOM 3471 O O . LEU A 1 438 ? -17.145 11.393 -1.994 1.00 45.94 438 LEU A O 1
ATOM 3475 N N . GLU A 1 439 ? -18.951 11.121 -0.715 1.00 51.28 439 GLU A N 1
ATOM 3476 C CA . GLU A 1 439 ? -19.935 11.722 -1.617 1.00 51.28 439 GLU A CA 1
ATOM 3477 C C . GLU A 1 439 ? -19.716 13.224 -1.869 1.00 51.28 439 GLU A C 1
ATOM 3479 O O . GLU A 1 439 ? -20.207 13.741 -2.871 1.00 51.28 439 GLU A O 1
ATOM 3484 N N . ASN A 1 440 ? -18.983 13.926 -0.991 1.00 52.91 440 ASN A N 1
ATOM 3485 C CA . ASN A 1 440 ? -18.625 15.341 -1.176 1.00 52.91 440 ASN A CA 1
ATOM 3486 C C . ASN A 1 440 ? -17.231 15.548 -1.788 1.00 52.91 440 ASN A C 1
ATOM 3488 O O . ASN A 1 440 ? -16.913 16.681 -2.146 1.00 52.91 440 ASN A O 1
ATOM 3492 N N . LEU A 1 441 ? -16.409 14.498 -1.905 1.00 54.09 441 LEU A N 1
ATOM 3493 C CA . LEU A 1 441 ? -15.126 14.598 -2.600 1.00 54.09 441 LEU A CA 1
ATOM 3494 C C . LEU A 1 441 ? -15.325 14.929 -4.083 1.00 54.09 441 LEU A C 1
ATOM 3496 O O . LEU A 1 441 ? -16.334 14.567 -4.694 1.00 54.09 441 LEU A O 1
ATOM 3500 N N . SER A 1 442 ? -14.314 15.552 -4.689 1.00 65.94 442 SER A N 1
ATOM 3501 C CA . SER A 1 442 ? -14.217 15.635 -6.150 1.00 65.94 442 SER A CA 1
ATOM 3502 C C . SER A 1 442 ? -14.354 14.252 -6.814 1.00 65.94 442 SER A C 1
ATOM 3504 O O . SER A 1 442 ? -13.992 13.225 -6.236 1.00 65.94 442 SER A O 1
ATOM 3506 N N . LYS A 1 443 ? -14.834 14.197 -8.068 1.00 61.72 443 LYS A N 1
ATOM 3507 C CA . LYS A 1 443 ? -14.949 12.921 -8.808 1.00 61.72 443 LYS A CA 1
ATOM 3508 C C . LYS A 1 443 ? -13.611 12.182 -8.944 1.00 61.72 443 LYS A C 1
ATOM 3510 O O . LYS A 1 443 ? -13.611 10.956 -8.990 1.00 61.72 443 LYS A O 1
ATOM 3515 N N . GLU A 1 444 ? -12.492 12.907 -8.974 1.00 61.16 444 GLU A N 1
ATOM 3516 C CA . GLU A 1 444 ? -11.154 12.312 -8.906 1.00 61.16 444 GLU A CA 1
ATOM 3517 C C . GLU A 1 444 ? -10.920 11.636 -7.550 1.00 61.16 444 GLU A C 1
ATOM 3519 O O . GLU A 1 444 ? -10.571 10.461 -7.522 1.00 61.16 444 GLU A O 1
ATOM 3524 N N . GLY A 1 445 ? -11.193 12.323 -6.433 1.00 62.78 445 GLY A N 1
ATOM 3525 C CA . GLY A 1 445 ? -11.098 11.742 -5.091 1.00 62.78 445 GLY A CA 1
ATOM 3526 C C . GLY A 1 445 ? -12.034 10.549 -4.865 1.00 62.78 445 GLY A C 1
ATOM 3527 O O . GLY A 1 445 ? -11.652 9.595 -4.193 1.00 62.78 445 GLY A O 1
ATOM 3528 N N . GLN A 1 446 ? -13.227 10.551 -5.466 1.00 59.88 446 GLN A N 1
ATOM 3529 C CA . GLN A 1 446 ? -14.164 9.422 -5.405 1.00 59.88 446 GLN A CA 1
ATOM 3530 C C . GLN A 1 446 ? -13.629 8.176 -6.119 1.00 59.88 446 GLN A C 1
ATOM 3532 O O . GLN A 1 446 ? -13.624 7.089 -5.538 1.00 59.88 446 GLN A O 1
ATOM 3537 N N . LEU A 1 447 ? -13.151 8.333 -7.358 1.00 60.38 447 LEU A N 1
ATOM 3538 C CA . LEU A 1 447 ? -12.566 7.239 -8.138 1.00 60.38 447 LEU A CA 1
ATOM 3539 C C . LEU A 1 447 ? -11.278 6.717 -7.488 1.00 60.38 447 LEU A C 1
ATOM 3541 O O . LEU A 1 447 ? -11.113 5.511 -7.334 1.00 60.38 447 LEU A O 1
ATOM 3545 N N . ASP A 1 448 ? -10.408 7.622 -7.042 1.00 59.81 448 ASP A N 1
ATOM 3546 C CA . ASP A 1 448 ? -9.131 7.303 -6.402 1.00 59.81 448 ASP A CA 1
ATOM 3547 C C . ASP A 1 448 ? -9.309 6.531 -5.082 1.00 59.81 448 ASP A C 1
ATOM 3549 O O . ASP A 1 448 ? -8.577 5.580 -4.823 1.00 59.81 448 ASP A O 1
ATOM 3553 N N . VAL A 1 449 ? -10.311 6.861 -4.258 1.00 62.06 449 VAL A N 1
ATOM 3554 C CA . VAL A 1 449 ? -10.613 6.089 -3.037 1.00 62.06 449 VAL A CA 1
ATOM 3555 C C . VAL A 1 449 ? -11.161 4.693 -3.357 1.00 62.06 449 VAL A C 1
ATOM 3557 O O . VAL A 1 449 ? -10.810 3.738 -2.660 1.00 62.06 449 VAL A O 1
ATOM 3560 N N . ALA A 1 450 ? -11.988 4.558 -4.399 1.00 56.94 450 ALA A N 1
ATOM 3561 C CA . ALA A 1 450 ? -12.577 3.280 -4.801 1.00 56.94 450 ALA A CA 1
ATOM 3562 C C . ALA A 1 450 ? -11.539 2.318 -5.409 1.00 56.94 450 ALA A C 1
ATOM 3564 O O . ALA A 1 450 ? -11.460 1.156 -5.010 1.00 56.94 450 ALA A O 1
ATOM 3565 N N . ASP A 1 451 ? -10.693 2.803 -6.319 1.00 58.91 451 ASP A N 1
ATOM 3566 C CA . ASP A 1 451 ? -9.679 1.980 -6.989 1.00 58.91 451 ASP A CA 1
ATOM 3567 C C . ASP A 1 451 ? -8.637 1.447 -5.984 1.00 58.91 451 ASP A C 1
ATOM 3569 O O . ASP A 1 451 ? -8.269 0.270 -5.990 1.00 58.91 451 ASP A O 1
ATOM 3573 N N . LYS A 1 452 ? -8.268 2.279 -5.000 1.00 62.38 452 LYS A N 1
ATOM 3574 C CA . LYS A 1 452 ? -7.377 1.929 -3.876 1.00 62.38 452 LYS A CA 1
ATOM 3575 C C . LYS A 1 452 ? -8.006 0.995 -2.837 1.00 62.38 452 LYS A C 1
ATOM 3577 O O . LYS A 1 452 ? -7.285 0.448 -1.998 1.00 62.38 452 LYS A O 1
ATOM 3582 N N . ALA A 1 453 ? -9.328 0.821 -2.850 1.00 54.66 453 ALA A N 1
ATOM 3583 C CA . ALA A 1 453 ? -10.009 -0.187 -2.040 1.00 54.66 453 ALA A CA 1
ATOM 3584 C C . ALA A 1 453 ? -9.959 -1.575 -2.704 1.00 54.66 453 ALA A C 1
ATOM 3586 O O . ALA A 1 453 ? -9.775 -2.564 -2.000 1.00 54.66 453 ALA A O 1
ATOM 3587 N N . ASN A 1 454 ? -10.047 -1.635 -4.038 1.00 53.38 454 ASN A N 1
ATOM 3588 C CA . ASN A 1 454 ? -10.024 -2.887 -4.803 1.00 53.38 454 ASN A CA 1
ATOM 3589 C C . ASN A 1 454 ? -8.606 -3.418 -5.078 1.00 53.38 454 ASN A C 1
ATOM 3591 O O . ASN A 1 454 ? -8.392 -4.626 -5.067 1.00 53.38 454 ASN A O 1
ATOM 3595 N N . THR A 1 455 ? -7.634 -2.537 -5.337 1.00 54.97 455 THR A N 1
ATOM 3596 C CA . THR A 1 455 ? -6.274 -2.931 -5.770 1.00 54.97 455 THR A CA 1
ATOM 3597 C C . THR A 1 455 ? -5.266 -3.097 -4.629 1.00 54.97 455 THR A C 1
ATOM 3599 O O . THR A 1 455 ? -4.210 -3.696 -4.822 1.00 54.97 455 THR A O 1
ATOM 3602 N N . GLY A 1 456 ? -5.540 -2.534 -3.445 1.00 51.56 456 GLY A N 1
ATOM 3603 C CA . GLY A 1 456 ? -4.603 -2.518 -2.310 1.00 51.56 456 GLY A CA 1
ATOM 3604 C C . GLY A 1 456 ? -3.341 -1.662 -2.516 1.00 51.56 456 GLY A C 1
ATOM 3605 O O . GLY A 1 456 ? -2.486 -1.606 -1.631 1.00 51.56 456 GLY A O 1
ATOM 3606 N N . GLN A 1 457 ? -3.214 -0.969 -3.651 1.00 49.69 457 GLN A N 1
ATOM 3607 C CA . GLN A 1 457 ? -2.111 -0.060 -3.958 1.00 49.69 457 GLN A CA 1
ATOM 3608 C C . GLN A 1 457 ? -2.640 1.367 -4.056 1.00 49.69 457 GLN A C 1
ATOM 3610 O O . GLN A 1 457 ? -3.647 1.620 -4.704 1.00 49.69 457 GLN A O 1
ATOM 3615 N N . GLY A 1 458 ? -1.973 2.325 -3.408 1.00 51.31 458 GLY A N 1
ATOM 3616 C CA . GLY A 1 458 ? -2.333 3.730 -3.576 1.00 51.31 458 GLY A CA 1
ATOM 3617 C C . GLY A 1 458 ? -1.520 4.744 -2.781 1.00 51.31 458 GLY A C 1
ATOM 3618 O O . GLY A 1 458 ? -0.847 4.412 -1.804 1.00 51.31 458 GLY A O 1
ATOM 3619 N N . SER A 1 459 ? -1.627 6.009 -3.188 1.00 47.38 459 SER A N 1
ATOM 3620 C CA . SER A 1 459 ? -1.133 7.173 -2.451 1.00 47.38 459 SER A CA 1
ATOM 3621 C C . SER A 1 459 ? -2.108 7.613 -1.350 1.00 47.38 459 SER A C 1
ATOM 3623 O O . SER A 1 459 ? -3.253 7.979 -1.617 1.00 47.38 459 SER A O 1
ATOM 3625 N N . CYS A 1 460 ? -1.628 7.626 -0.105 1.00 47.78 460 CYS A N 1
ATOM 3626 C CA . CYS A 1 460 ? -2.199 8.398 1.001 1.00 47.78 460 CYS A CA 1
ATOM 3627 C C . CYS A 1 460 ? -1.313 9.622 1.309 1.00 47.78 460 CYS A C 1
ATOM 3629 O O . CYS A 1 460 ? -0.218 9.761 0.763 1.00 47.78 460 CYS A O 1
ATOM 3631 N N . SER A 1 461 ? -1.734 10.466 2.256 1.00 44.34 461 SER A N 1
ATOM 3632 C CA . SER A 1 461 ? -1.073 11.727 2.646 1.00 44.34 461 SER A CA 1
ATOM 3633 C C . SER A 1 461 ? 0.391 11.601 3.094 1.00 44.34 461 SER A C 1
ATOM 3635 O O . SER A 1 461 ? 1.103 12.602 3.156 1.00 44.34 461 SER A O 1
ATOM 3637 N N . ARG A 1 462 ? 0.840 10.383 3.426 1.00 42.12 462 ARG A N 1
ATOM 3638 C CA . ARG A 1 462 ? 2.206 10.053 3.865 1.00 42.12 462 ARG A CA 1
ATOM 3639 C C . ARG A 1 462 ? 2.901 9.021 2.965 1.00 42.12 462 ARG A C 1
ATOM 3641 O O . ARG A 1 462 ? 3.977 8.546 3.315 1.00 42.12 462 ARG A O 1
ATOM 3648 N N . CYS A 1 463 ? 2.299 8.631 1.839 1.00 44.38 463 CYS A N 1
ATOM 3649 C CA . CYS A 1 463 ? 2.880 7.626 0.950 1.00 44.38 463 CYS A CA 1
ATOM 3650 C C . CYS A 1 463 ? 4.061 8.215 0.161 1.00 44.38 463 CYS A C 1
ATOM 3652 O O . CYS A 1 463 ? 3.910 9.193 -0.568 1.00 44.38 463 CYS A O 1
ATOM 3654 N N . ARG A 1 464 ? 5.240 7.595 0.297 1.00 40.12 464 ARG A N 1
ATOM 3655 C CA . ARG A 1 464 ? 6.509 8.060 -0.290 1.00 40.12 464 ARG A CA 1
ATOM 3656 C C . ARG A 1 464 ? 6.599 7.864 -1.816 1.00 40.12 464 ARG A C 1
ATOM 3658 O O . ARG A 1 464 ? 7.461 8.465 -2.447 1.00 40.12 464 ARG A O 1
ATOM 3665 N N . TRP A 1 465 ? 5.737 7.028 -2.403 1.00 37.50 465 TRP A N 1
ATOM 3666 C CA . TRP A 1 465 ? 5.882 6.509 -3.776 1.00 37.50 465 TRP A CA 1
ATOM 3667 C C . TRP A 1 465 ? 4.822 6.999 -4.777 1.00 37.50 465 TRP A C 1
ATOM 3669 O O . TRP A 1 465 ? 4.820 6.569 -5.926 1.00 37.50 465 TRP A O 1
ATOM 3679 N N . GLY A 1 466 ? 3.943 7.925 -4.375 1.00 46.75 466 GLY A N 1
ATOM 3680 C CA . GLY A 1 466 ? 2.959 8.527 -5.280 1.00 46.75 466 GLY A CA 1
ATOM 3681 C C . GLY A 1 466 ? 2.036 7.497 -5.937 1.00 46.75 466 GLY A C 1
ATOM 3682 O O . GLY A 1 466 ? 1.437 6.673 -5.248 1.00 46.75 466 GLY A O 1
ATOM 3683 N N . ASP A 1 467 ? 1.913 7.574 -7.258 1.00 38.78 467 ASP A N 1
ATOM 3684 C CA . ASP A 1 467 ? 0.812 6.980 -8.030 1.00 38.78 467 ASP A CA 1
ATOM 3685 C C . ASP A 1 467 ? 0.873 5.444 -8.133 1.00 38.78 467 ASP A C 1
ATOM 3687 O O . ASP A 1 467 ? -0.144 4.809 -8.385 1.00 38.78 467 ASP A O 1
ATOM 3691 N N . VAL A 1 468 ? 2.034 4.836 -7.857 1.00 42.62 468 VAL A N 1
ATOM 3692 C CA . VAL A 1 468 ? 2.198 3.368 -7.740 1.00 42.62 468 VAL A CA 1
ATOM 3693 C C . VAL A 1 468 ? 1.753 2.857 -6.358 1.00 42.62 468 VAL A C 1
ATOM 3695 O O . VAL A 1 468 ? 1.452 1.681 -6.172 1.00 42.62 468 VAL A O 1
ATOM 3698 N N . GLY A 1 469 ? 1.692 3.751 -5.366 1.00 46.09 469 GLY A N 1
ATOM 3699 C CA . GLY A 1 469 ? 1.310 3.437 -3.995 1.00 46.09 469 GLY A CA 1
ATOM 3700 C C . GLY A 1 469 ? 2.298 2.555 -3.231 1.00 46.09 469 GLY A C 1
ATOM 3701 O O . GLY A 1 469 ? 3.320 2.121 -3.749 1.00 46.09 469 GLY A O 1
ATOM 3702 N N . CYS A 1 470 ? 1.996 2.289 -1.958 1.00 47.44 470 CYS A N 1
ATOM 3703 C CA . CYS A 1 470 ? 2.735 1.318 -1.147 1.00 47.44 470 CYS A CA 1
ATOM 3704 C C . CYS A 1 470 ? 1.816 0.185 -0.671 1.00 47.44 470 CYS A C 1
ATOM 3706 O O . CYS A 1 470 ? 0.629 0.414 -0.437 1.00 47.44 470 CYS A O 1
ATOM 3708 N N . LEU A 1 471 ? 2.395 -0.999 -0.425 1.00 47.84 471 LEU A N 1
ATOM 3709 C CA . LEU A 1 471 ? 1.734 -2.222 0.083 1.00 47.84 471 LEU A CA 1
ATOM 3710 C C . LEU A 1 471 ? 1.147 -2.092 1.511 1.00 47.84 471 LEU A C 1
ATOM 3712 O O . LEU A 1 471 ? 0.895 -3.078 2.194 1.00 47.84 471 LEU A O 1
ATOM 3716 N N . SER A 1 472 ? 0.976 -0.869 2.010 1.00 45.38 472 SER A N 1
ATOM 3717 C CA . SER A 1 472 ? 0.398 -0.561 3.321 1.00 45.38 472 SER A CA 1
ATOM 3718 C C . SER A 1 472 ? -0.709 0.496 3.240 1.00 45.38 472 SER A C 1
ATOM 3720 O O . SER A 1 472 ? -1.150 1.002 4.280 1.00 45.38 472 SER A O 1
ATOM 3722 N N . CYS A 1 473 ? -1.149 0.866 2.033 1.00 51.22 473 CYS A N 1
ATOM 3723 C CA . CYS A 1 473 ? -2.326 1.705 1.830 1.00 51.22 473 CYS A CA 1
ATOM 3724 C C . CYS A 1 473 ? -3.609 0.878 1.707 1.00 51.22 473 CYS A C 1
ATOM 3726 O O . CYS A 1 473 ? -3.595 -0.313 1.429 1.00 51.22 473 CYS A O 1
ATOM 3728 N N . SER A 1 474 ? -4.727 1.536 1.990 1.00 56.19 474 SER A N 1
ATOM 3729 C CA . SER A 1 474 ? -6.077 0.988 1.906 1.00 56.19 474 SER A CA 1
ATOM 3730 C C . SER A 1 474 ? -7.051 2.136 1.652 1.00 56.19 474 SER A C 1
ATOM 3732 O O . SER A 1 474 ? -6.725 3.290 1.961 1.00 56.19 474 SER A O 1
ATOM 3734 N N . GLY A 1 475 ? -8.252 1.839 1.144 1.00 52.62 475 GLY A N 1
ATOM 3735 C CA . GLY A 1 475 ? -9.283 2.849 0.857 1.00 52.62 475 GLY A CA 1
ATOM 3736 C C . GLY A 1 475 ? -9.538 3.818 2.021 1.00 52.62 475 GLY A C 1
ATOM 3737 O O . GLY A 1 475 ? -9.618 5.024 1.812 1.00 52.62 475 GLY A O 1
ATOM 3738 N N . ALA A 1 476 ? -9.517 3.337 3.271 1.00 52.44 476 ALA A N 1
ATOM 3739 C CA . ALA A 1 476 ? -9.651 4.182 4.464 1.00 52.44 476 ALA A CA 1
ATOM 3740 C C . ALA A 1 476 ? -8.541 5.251 4.605 1.00 52.44 476 ALA A C 1
ATOM 3742 O O . ALA A 1 476 ? -8.821 6.381 4.998 1.00 52.44 476 ALA A O 1
ATOM 3743 N N . LYS A 1 477 ? -7.286 4.932 4.248 1.00 55.91 477 LYS A N 1
ATOM 3744 C CA . LYS A 1 477 ? -6.156 5.886 4.270 1.00 55.91 477 LYS A CA 1
ATOM 3745 C C . LYS A 1 477 ? -6.156 6.826 3.058 1.00 55.91 477 LYS A C 1
ATOM 3747 O O . LYS A 1 477 ? -5.632 7.935 3.153 1.00 55.91 477 LYS A O 1
ATOM 3752 N N . ALA A 1 478 ? -6.719 6.392 1.928 1.00 57.88 478 ALA A N 1
ATOM 3753 C CA . ALA A 1 478 ? -6.952 7.248 0.765 1.00 57.88 478 ALA A CA 1
ATOM 3754 C C . ALA A 1 478 ? -8.066 8.270 1.054 1.00 57.88 478 ALA A C 1
ATOM 3756 O O . ALA A 1 478 ? -7.891 9.462 0.802 1.00 57.88 478 ALA A O 1
ATOM 3757 N N . LEU A 1 479 ? -9.154 7.828 1.691 1.00 55.56 479 LEU A N 1
ATOM 3758 C CA . LEU A 1 479 ? -10.243 8.681 2.162 1.00 55.56 479 LEU A CA 1
ATOM 3759 C C . LEU A 1 479 ? -9.725 9.715 3.176 1.00 55.56 479 LEU A C 1
ATOM 3761 O O . LEU A 1 479 ? -9.931 10.910 2.983 1.00 55.56 479 LEU A O 1
ATOM 3765 N N . GLU A 1 480 ? -8.947 9.293 4.183 1.00 52.75 480 GLU A N 1
ATOM 3766 C CA . GLU A 1 480 ? -8.313 10.210 5.149 1.00 52.75 480 GLU A CA 1
ATOM 3767 C C . GLU A 1 480 ? -7.363 11.229 4.479 1.00 52.75 480 GLU A C 1
ATOM 3769 O O . GLU A 1 480 ? -7.163 12.331 4.992 1.00 52.75 480 GLU A O 1
ATOM 3774 N N . TYR A 1 481 ? -6.768 10.894 3.327 1.00 59.94 481 TYR A N 1
ATOM 3775 C CA . TYR A 1 481 ? -5.947 11.828 2.556 1.00 59.94 481 TYR A CA 1
ATOM 3776 C C . TYR A 1 481 ? -6.792 12.864 1.822 1.00 59.94 481 TYR A C 1
ATOM 3778 O O . TYR A 1 481 ? -6.567 14.058 2.021 1.00 59.94 481 TYR A O 1
ATOM 3786 N N . TRP A 1 482 ? -7.751 12.442 0.999 1.00 59.78 482 TRP A N 1
ATOM 3787 C CA . TRP A 1 482 ? -8.556 13.377 0.212 1.00 59.78 482 TRP A CA 1
ATOM 3788 C C . TRP A 1 482 ? -9.420 14.273 1.093 1.00 59.78 482 TRP A C 1
ATOM 3790 O O . TRP A 1 482 ? -9.445 15.483 0.883 1.00 59.78 482 TRP A O 1
ATOM 3800 N N . LEU A 1 483 ? -9.992 13.729 2.170 1.00 53.59 483 LEU A N 1
ATOM 3801 C CA . LEU A 1 483 ? -10.713 14.520 3.163 1.00 53.59 483 LEU A CA 1
ATOM 3802 C C . LEU A 1 483 ? -9.813 15.545 3.892 1.00 53.59 483 LEU A C 1
ATOM 3804 O O . LEU A 1 483 ? -10.319 16.552 4.377 1.00 53.59 483 LEU A O 1
ATOM 3808 N N . LYS A 1 484 ? -8.481 15.364 3.942 1.00 55.47 484 LYS A N 1
ATOM 3809 C CA . LYS A 1 484 ? -7.535 16.415 4.393 1.00 55.47 484 LYS A CA 1
ATOM 3810 C C . LYS A 1 484 ? -7.153 17.383 3.276 1.00 55.47 484 LYS A C 1
ATOM 3812 O O . LYS A 1 484 ? -7.067 18.580 3.516 1.00 55.47 484 LYS A O 1
ATOM 3817 N N . LYS A 1 485 ? -6.929 16.871 2.064 1.00 61.06 485 LYS A N 1
ATOM 3818 C CA . LYS A 1 485 ? -6.524 17.629 0.868 1.00 61.06 485 LYS A CA 1
ATOM 3819 C C . LYS A 1 485 ? -7.582 18.648 0.434 1.00 61.06 485 LYS A C 1
ATOM 3821 O O . LYS A 1 485 ? -7.226 19.737 0.003 1.00 61.06 485 LYS A O 1
ATOM 3826 N N . GLU A 1 486 ? -8.855 18.292 0.572 1.00 60.91 486 GLU A N 1
ATOM 3827 C CA . GLU A 1 486 ? -10.014 19.132 0.250 1.00 60.91 486 GLU A CA 1
ATOM 3828 C C . GLU A 1 486 ? -10.622 19.824 1.500 1.00 60.91 486 GLU A C 1
ATOM 3830 O O . GLU A 1 486 ? -11.639 20.499 1.398 1.00 60.91 486 GLU A O 1
ATOM 3835 N N . GLY A 1 487 ? -9.959 19.740 2.668 1.00 51.22 487 GLY A N 1
ATOM 3836 C CA . GLY A 1 487 ? -10.181 20.655 3.805 1.00 51.22 487 GLY A CA 1
ATOM 3837 C C . GLY A 1 487 ? -11.243 20.265 4.844 1.00 51.22 487 GLY A C 1
ATOM 3838 O O . GLY A 1 487 ? -11.695 21.120 5.597 1.00 51.22 487 GLY A O 1
ATOM 3839 N N . PHE A 1 488 ? -11.653 18.999 4.922 1.00 49.38 488 PHE A N 1
ATOM 3840 C CA . PHE A 1 488 ? -12.848 18.590 5.669 1.00 49.38 488 PHE A CA 1
ATOM 3841 C C . PHE A 1 488 ? -12.639 18.179 7.150 1.00 49.38 488 PHE A C 1
ATOM 3843 O O . PHE A 1 488 ? -13.620 17.900 7.842 1.00 49.38 488 PHE A O 1
ATOM 3850 N N . TYR A 1 489 ? -11.403 18.066 7.656 1.00 42.75 489 TYR A N 1
ATOM 3851 C CA . TYR A 1 489 ? -11.146 17.413 8.960 1.00 42.75 489 TYR A CA 1
ATOM 3852 C C . TYR A 1 489 ? -11.335 18.271 10.219 1.00 42.75 489 TYR A C 1
ATOM 3854 O O . TYR A 1 489 ? -11.377 17.708 11.313 1.00 42.75 489 TYR A O 1
ATOM 3862 N N . ASP A 1 490 ? -11.512 19.585 10.097 1.00 43.75 490 ASP A N 1
ATOM 3863 C CA . ASP A 1 490 ? -11.651 20.501 11.244 1.00 43.75 490 ASP A CA 1
ATOM 3864 C C . ASP A 1 490 ? -13.076 20.503 11.853 1.00 43.75 490 ASP A C 1
ATOM 3866 O O . ASP A 1 490 ? -13.507 21.455 12.501 1.00 43.75 490 ASP A O 1
ATOM 3870 N N . ALA A 1 491 ? -13.840 19.423 11.655 1.00 41.91 491 ALA A N 1
ATOM 3871 C CA . ALA A 1 491 ? -15.284 19.360 11.895 1.00 41.91 491 ALA A CA 1
ATOM 3872 C C . ALA A 1 491 ? -15.727 19.621 13.353 1.00 41.91 491 ALA A C 1
ATOM 3874 O O . ALA A 1 491 ? -16.809 20.164 13.551 1.00 41.91 491 ALA A O 1
ATOM 3875 N N . LEU A 1 492 ? -14.895 19.298 14.356 1.00 38.62 492 LEU A N 1
ATOM 3876 C CA . LEU A 1 492 ? -15.130 19.609 15.784 1.00 38.62 492 LEU A CA 1
ATOM 3877 C C . LEU A 1 492 ? -14.539 20.968 16.231 1.00 38.62 492 LEU A C 1
ATOM 3879 O O . LEU A 1 492 ? -14.466 21.260 17.417 1.00 38.62 492 LEU A O 1
ATOM 3883 N N . LEU A 1 493 ? -14.087 21.810 15.299 1.00 39.69 493 LEU A N 1
ATOM 3884 C CA . LEU A 1 493 ? -13.752 23.222 15.553 1.00 39.69 493 LEU A CA 1
ATOM 3885 C C . LEU A 1 493 ? -14.734 24.187 14.876 1.00 39.69 493 LEU A C 1
ATOM 3887 O O . LEU A 1 493 ? -14.735 25.381 15.160 1.00 39.69 493 LEU A O 1
ATOM 3891 N N . ILE A 1 494 ? -15.578 23.680 13.977 1.00 42.12 494 ILE A N 1
ATOM 3892 C CA . ILE A 1 494 ? -16.397 24.491 13.073 1.00 42.12 494 ILE A CA 1
ATOM 3893 C C . ILE A 1 494 ? -17.730 24.954 13.721 1.00 42.12 494 ILE A C 1
ATOM 3895 O O . ILE A 1 494 ? -18.485 25.687 13.080 1.00 42.12 494 ILE A O 1
ATOM 3899 N N . SER A 1 495 ? -18.065 24.565 14.970 1.00 45.31 495 SER A N 1
ATOM 3900 C CA . SER A 1 495 ? -19.416 24.738 15.575 1.00 45.31 495 SER A CA 1
ATOM 3901 C C . SER A 1 495 ? -19.504 24.344 17.105 1.00 45.31 495 SER A C 1
ATOM 3903 O O . SER A 1 495 ? -18.577 23.672 17.520 1.00 45.31 495 SER A O 1
ATOM 3905 N N . PRO A 1 496 ? -20.545 24.719 17.936 1.00 53.72 496 PRO A N 1
ATOM 3906 C CA . PRO A 1 496 ? -20.844 24.237 19.355 1.00 53.72 496 PRO A CA 1
ATOM 3907 C C . PRO A 1 496 ? -21.877 23.123 19.865 1.00 53.72 496 PRO A C 1
ATOM 3909 O O . PRO A 1 496 ? -21.618 22.603 20.952 1.00 53.72 496 PRO A O 1
ATOM 3912 N N . GLU A 1 497 ? -23.006 22.690 19.248 1.00 60.22 497 GLU A N 1
ATOM 3913 C CA . GLU A 1 497 ? -24.009 21.693 19.818 1.00 60.22 497 GLU A CA 1
ATOM 3914 C C . GLU A 1 497 ? -24.001 20.141 19.464 1.00 60.22 497 GLU A C 1
ATOM 3916 O O . GLU A 1 497 ? -23.735 19.342 20.340 1.00 60.22 497 GLU A O 1
ATOM 3921 N N . ASP A 1 498 ? -24.299 19.636 18.251 1.00 66.31 498 ASP A N 1
ATOM 3922 C CA . ASP A 1 498 ? -24.208 18.212 17.738 1.00 66.31 498 ASP A CA 1
ATOM 3923 C C . ASP A 1 498 ? -25.010 17.026 18.313 1.00 66.31 498 ASP A C 1
ATOM 3925 O O . ASP A 1 498 ? -25.061 16.799 19.516 1.00 66.31 498 ASP A O 1
ATOM 3929 N N . LEU A 1 499 ? -25.561 16.202 17.396 1.00 71.88 499 LEU A N 1
ATOM 3930 C CA . LEU A 1 499 ? -26.344 14.996 17.668 1.00 71.88 499 LEU A CA 1
ATOM 3931 C C . LEU A 1 499 ? -25.597 13.665 17.450 1.00 71.88 499 LEU A C 1
ATOM 3933 O O . LEU A 1 499 ? -25.540 12.881 18.393 1.00 71.88 499 LEU A O 1
ATOM 3937 N N . ASP A 1 500 ? -25.070 13.349 16.260 1.00 68.12 500 ASP A N 1
ATOM 3938 C CA . ASP A 1 500 ? -24.446 12.036 15.995 1.00 68.12 500 ASP A CA 1
ATOM 3939 C C . ASP A 1 500 ? -23.087 11.899 16.699 1.00 68.12 500 ASP A C 1
ATOM 3941 O O . ASP A 1 500 ? -22.821 10.873 17.325 1.00 68.12 500 ASP A O 1
ATOM 3945 N N . ALA A 1 501 ? -22.260 12.948 16.690 1.00 65.69 501 ALA A N 1
ATOM 3946 C CA . ALA A 1 501 ? -21.014 12.989 17.446 1.00 65.69 501 ALA A CA 1
ATOM 3947 C C . ALA A 1 501 ? -21.285 13.012 18.956 1.00 65.69 501 ALA A C 1
ATOM 3949 O O . ALA A 1 501 ? -20.630 12.272 19.682 1.00 65.69 501 ALA A O 1
ATOM 3950 N N . SER A 1 502 ? -22.287 13.758 19.445 1.00 68.69 502 SER A N 1
ATOM 3951 C CA . SER A 1 502 ? -22.670 13.682 20.870 1.00 68.69 502 SER A CA 1
ATOM 3952 C C . SER A 1 502 ? -23.264 12.317 21.245 1.00 68.69 502 SER A C 1
ATOM 3954 O O . SER A 1 502 ? -23.055 11.861 22.364 1.00 68.69 502 SER A O 1
ATOM 3956 N N . SER A 1 503 ? -23.948 11.626 20.324 1.00 75.38 503 SER A N 1
ATOM 3957 C CA . SER A 1 503 ? -24.433 10.250 20.529 1.00 75.38 503 SER A CA 1
ATOM 3958 C C . SER A 1 503 ? -23.266 9.261 20.631 1.00 75.38 503 SER A C 1
ATOM 3960 O O . SER A 1 503 ? -23.253 8.407 21.516 1.00 75.38 503 SER A O 1
ATOM 3962 N N . TYR A 1 504 ? -22.248 9.406 19.775 1.00 71.88 504 TYR A N 1
ATOM 3963 C CA . TYR A 1 504 ? -21.014 8.625 19.874 1.00 71.88 504 TYR A CA 1
ATOM 3964 C C . TYR A 1 504 ? -20.217 8.939 21.137 1.00 71.88 504 TYR A C 1
ATOM 3966 O O . TYR A 1 504 ? -19.746 8.013 21.790 1.00 71.88 504 TYR A O 1
ATOM 3974 N N . LEU A 1 505 ? -20.090 10.213 21.510 1.00 69.19 505 LEU A N 1
ATOM 3975 C CA . LEU A 1 505 ? -19.384 10.632 22.718 1.00 69.19 505 LEU A CA 1
ATOM 3976 C C . LEU A 1 505 ? -20.103 10.155 23.983 1.00 69.19 505 LEU A C 1
ATOM 3978 O O . LEU A 1 505 ? -19.429 9.670 24.882 1.00 69.19 505 LEU A O 1
ATOM 3982 N N . ALA A 1 506 ? -21.440 10.179 24.031 1.00 74.56 506 ALA A N 1
ATOM 3983 C CA . ALA A 1 506 ? -22.229 9.615 25.131 1.00 74.56 506 ALA A CA 1
ATOM 3984 C C . ALA A 1 506 ? -21.909 8.136 25.397 1.00 74.56 506 ALA A C 1
ATOM 3986 O O . ALA A 1 506 ? -21.708 7.740 26.541 1.00 74.56 506 ALA A O 1
ATOM 3987 N N . ILE A 1 507 ? -21.824 7.324 24.341 1.00 77.00 507 ILE A N 1
ATOM 3988 C CA . ILE A 1 507 ? -21.500 5.897 24.462 1.00 77.00 507 ILE A CA 1
ATOM 3989 C C . ILE A 1 507 ? -19.999 5.682 24.699 1.00 77.00 507 ILE A C 1
ATOM 3991 O O . ILE A 1 507 ? -19.616 4.845 25.512 1.00 77.00 507 ILE A O 1
ATOM 3995 N N . TRP A 1 508 ? -19.128 6.453 24.045 1.00 71.81 508 TRP A N 1
ATOM 3996 C CA . TRP A 1 508 ? -17.678 6.313 24.193 1.00 71.81 508 TRP A CA 1
ATOM 3997 C C . TRP A 1 508 ? -17.181 6.718 25.587 1.00 71.81 508 TRP A C 1
ATOM 3999 O O . TRP A 1 508 ? -16.316 6.040 26.138 1.00 71.81 508 TRP A O 1
ATOM 4009 N N . THR A 1 509 ? -17.729 7.783 26.178 1.00 66.06 509 THR A N 1
ATOM 4010 C CA . THR A 1 509 ? -17.426 8.202 27.561 1.00 66.06 509 THR A CA 1
ATOM 4011 C C . THR A 1 509 ? -17.942 7.186 28.573 1.00 66.06 509 THR A C 1
ATOM 4013 O O . THR A 1 509 ? -17.164 6.747 29.417 1.00 66.06 509 THR A O 1
ATOM 4016 N N . LEU A 1 510 ? -19.179 6.696 28.401 1.00 74.44 510 LEU A N 1
ATOM 4017 C CA . LEU A 1 510 ? -19.763 5.642 29.237 1.00 74.44 510 LEU A CA 1
ATOM 4018 C C . LEU A 1 510 ? -18.880 4.388 29.278 1.00 74.44 510 LEU A C 1
ATOM 4020 O O . LEU A 1 510 ? -18.611 3.851 30.348 1.00 74.44 510 LEU A O 1
ATOM 4024 N N . VAL A 1 511 ? -18.400 3.940 28.116 1.00 69.94 511 VAL A N 1
ATOM 4025 C CA . VAL A 1 511 ? -17.496 2.784 28.007 1.00 69.94 511 VAL A CA 1
ATOM 4026 C C . VAL A 1 511 ? -16.073 3.116 28.473 1.00 69.94 511 VAL A C 1
ATOM 4028 O O . VAL A 1 511 ? -15.373 2.253 28.987 1.00 69.94 511 VAL A O 1
ATOM 4031 N N . SER A 1 512 ? -15.630 4.368 28.357 1.00 66.38 512 SER A N 1
ATOM 4032 C CA . SER A 1 512 ? -14.352 4.816 28.935 1.00 66.38 512 SER A CA 1
ATOM 4033 C C . SER A 1 512 ? -14.396 4.960 30.464 1.00 66.38 512 SER A C 1
ATOM 4035 O O . SER A 1 512 ? -13.344 5.131 31.075 1.00 66.38 512 SER A O 1
ATOM 4037 N N . GLY A 1 513 ? -15.581 4.858 31.073 1.00 68.81 513 GLY A N 1
ATOM 4038 C CA . GLY A 1 513 ? -15.799 4.908 32.517 1.00 68.81 513 GLY A CA 1
ATOM 4039 C C . GLY A 1 513 ? -16.226 6.270 33.072 1.00 68.81 513 GLY A C 1
ATOM 4040 O O . GLY A 1 513 ? -16.488 6.336 34.267 1.00 68.81 513 GLY A O 1
ATOM 4041 N N . ASP A 1 514 ? -16.335 7.321 32.246 1.00 70.00 514 ASP A N 1
ATOM 4042 C CA . ASP A 1 514 ? -16.799 8.648 32.689 1.00 70.00 514 ASP A CA 1
ATOM 4043 C C . ASP A 1 514 ? -18.328 8.733 32.553 1.00 70.00 514 ASP A C 1
ATOM 4045 O O . ASP A 1 514 ? -18.894 8.961 31.475 1.00 70.00 514 ASP A O 1
ATOM 4049 N N . ALA A 1 515 ? -19.015 8.436 33.656 1.00 73.31 515 ALA A N 1
ATOM 4050 C CA . ALA A 1 515 ? -20.457 8.219 33.675 1.00 73.31 515 ALA A CA 1
ATOM 4051 C C . ALA A 1 515 ? -21.254 9.532 33.682 1.00 73.31 515 ALA A C 1
ATOM 4053 O O . ALA A 1 515 ? -22.442 9.543 33.347 1.00 73.31 515 ALA A O 1
ATOM 4054 N N . GLU A 1 516 ? -20.660 10.644 34.100 1.00 76.50 516 GLU A N 1
ATOM 4055 C CA . GLU A 1 516 ? -21.287 11.964 34.085 1.00 76.50 516 GLU A CA 1
ATOM 4056 C C . GLU A 1 516 ? -20.970 12.761 32.825 1.00 76.50 516 GLU A C 1
ATOM 4058 O O . GLU A 1 516 ? -21.860 13.476 32.368 1.00 76.50 516 GLU A O 1
ATOM 4063 N N . GLU A 1 517 ? -19.797 12.617 32.197 1.00 67.25 517 GLU A N 1
ATOM 4064 C CA . GLU A 1 517 ? -19.618 13.128 30.834 1.00 67.25 517 GLU A CA 1
ATOM 4065 C C . GLU A 1 517 ? -20.559 12.374 29.879 1.00 67.25 517 GLU A C 1
ATOM 4067 O O . GLU A 1 517 ? -21.251 13.010 29.080 1.00 67.25 517 GLU A O 1
ATOM 4072 N N . ALA A 1 518 ? -20.747 11.061 30.073 1.00 69.94 518 ALA A N 1
ATOM 4073 C CA . ALA A 1 518 ? -21.796 10.296 29.397 1.00 69.94 518 ALA A CA 1
ATOM 4074 C C . ALA A 1 518 ? -23.201 10.861 29.646 1.00 69.94 518 ALA A C 1
ATOM 4076 O O . ALA A 1 518 ? -23.948 11.087 28.695 1.00 69.94 518 ALA A O 1
ATOM 4077 N N . ARG A 1 519 ? -23.577 11.156 30.901 1.00 83.81 519 ARG A N 1
ATOM 4078 C CA . ARG A 1 519 ? -24.872 11.798 31.217 1.00 83.81 519 ARG A CA 1
ATOM 4079 C C . ARG A 1 519 ? -24.978 13.222 30.659 1.00 83.81 519 ARG A C 1
ATOM 4081 O O . ARG A 1 519 ? -26.066 13.621 30.251 1.00 83.81 519 ARG A O 1
ATOM 4088 N N . SER A 1 520 ? -23.878 13.967 30.579 1.00 81.50 520 SER A N 1
ATOM 4089 C CA . SER A 1 520 ? -23.803 15.306 29.983 1.00 81.50 520 SER A CA 1
ATOM 4090 C C . SER A 1 520 ? -24.039 15.244 28.473 1.00 81.50 520 SER A C 1
ATOM 4092 O O . SER A 1 520 ? -24.865 15.998 27.954 1.00 81.50 520 SER A O 1
ATOM 4094 N N . TYR A 1 521 ? -23.418 14.290 27.770 1.00 76.50 521 TYR A N 1
ATOM 4095 C CA . TYR A 1 521 ? -23.682 14.037 26.354 1.00 76.50 521 TYR A CA 1
ATOM 4096 C C . TYR A 1 521 ? -25.071 13.435 26.107 1.00 76.50 521 TYR A C 1
ATOM 4098 O O . TYR A 1 521 ? -25.725 13.868 25.168 1.00 76.50 521 TYR A O 1
ATOM 4106 N N . LEU A 1 522 ? -25.589 12.528 26.945 1.00 83.19 522 LEU A N 1
ATOM 4107 C CA . LEU A 1 522 ? -26.971 12.031 26.833 1.00 83.19 522 LEU A CA 1
ATOM 4108 C C . LEU A 1 522 ? -28.002 13.148 27.052 1.00 83.19 522 LEU A C 1
ATOM 4110 O O . LEU A 1 522 ? -28.987 13.214 26.325 1.00 83.19 522 LEU A O 1
ATOM 4114 N N . SER A 1 523 ? -27.765 14.053 28.005 1.00 87.44 523 SER A N 1
ATOM 4115 C CA . SER A 1 523 ? -28.598 15.241 28.242 1.00 87.44 523 SER A CA 1
ATOM 4116 C C . SER A 1 523 ? -28.530 16.226 27.067 1.00 87.44 523 SER A C 1
ATOM 4118 O O . SER A 1 523 ? -29.553 16.724 26.601 1.00 87.44 523 SER A O 1
ATOM 4120 N N . LYS A 1 524 ? -27.336 16.428 26.497 1.00 82.56 524 LYS A N 1
ATOM 4121 C CA . LYS A 1 524 ? -27.116 17.207 25.269 1.00 82.56 524 LYS A CA 1
ATOM 4122 C C . LYS A 1 524 ? -27.860 16.591 24.076 1.00 82.56 524 LYS A C 1
ATOM 4124 O O . LYS A 1 524 ? -28.643 17.280 23.430 1.00 82.56 524 LYS A O 1
ATOM 4129 N N . VAL A 1 525 ? -27.720 15.283 23.848 1.00 84.00 525 VAL A N 1
ATOM 4130 C CA . VAL A 1 525 ? -28.498 14.528 22.852 1.00 84.00 525 VAL A CA 1
ATOM 4131 C C . VAL A 1 525 ? -29.997 14.670 23.120 1.00 84.00 525 VAL A C 1
ATOM 4133 O O . VAL A 1 525 ? -30.732 14.916 22.174 1.00 84.00 525 VAL A O 1
ATOM 4136 N N . ALA A 1 526 ? -30.462 14.618 24.372 1.00 89.88 526 ALA A N 1
ATOM 4137 C CA . ALA A 1 526 ? -31.879 14.784 24.707 1.00 89.88 526 ALA A CA 1
ATOM 4138 C C . ALA A 1 526 ? -32.409 16.191 24.386 1.00 89.88 526 ALA A C 1
ATOM 4140 O O . ALA A 1 526 ? -33.516 16.315 23.867 1.00 89.88 526 ALA A O 1
ATOM 4141 N N . SER A 1 527 ? -31.609 17.238 24.629 1.00 88.69 527 SER A N 1
ATOM 4142 C CA . SER A 1 527 ? -31.955 18.620 24.262 1.00 88.69 527 SER A CA 1
ATOM 4143 C C . SER A 1 527 ? -32.015 18.863 22.748 1.00 88.69 527 SER A C 1
ATOM 4145 O O . SER A 1 527 ? -32.724 19.762 22.307 1.00 88.69 527 SER A O 1
ATOM 4147 N N . LEU A 1 528 ? -31.319 18.043 21.952 1.00 84.81 528 LEU A N 1
ATOM 4148 C CA . LEU A 1 528 ? -31.272 18.141 20.489 1.00 84.81 528 LEU A CA 1
ATOM 4149 C C . LEU A 1 528 ? -32.275 17.207 19.794 1.00 84.81 528 LEU A C 1
ATOM 4151 O O . LEU A 1 528 ? -32.833 17.546 18.754 1.00 84.81 528 LEU A O 1
ATOM 4155 N N . ASN A 1 529 ? -32.486 16.016 20.354 1.00 88.75 529 ASN A N 1
ATOM 4156 C CA . ASN A 1 529 ? -33.440 15.007 19.913 1.00 88.75 529 ASN A CA 1
ATOM 4157 C C . ASN A 1 529 ? -33.707 14.007 21.059 1.00 88.75 529 ASN A C 1
ATOM 4159 O O . ASN A 1 529 ? -32.980 13.027 21.247 1.00 88.75 529 ASN A O 1
ATOM 4163 N N . ALA A 1 530 ? -34.796 14.228 21.798 1.00 89.62 530 ALA A N 1
ATOM 4164 C CA . ALA A 1 530 ? -35.218 13.362 22.900 1.00 89.62 530 ALA A CA 1
ATOM 4165 C C . ALA A 1 530 ? -35.437 11.892 22.482 1.00 89.62 530 ALA A C 1
ATOM 4167 O O . ALA A 1 530 ? -35.156 10.989 23.268 1.00 89.62 530 ALA A O 1
ATOM 4168 N N . GLY A 1 531 ? -35.868 11.637 21.239 1.00 87.50 531 GLY A N 1
ATOM 4169 C CA . GLY A 1 531 ? -36.019 10.281 20.700 1.00 87.50 531 GLY A CA 1
ATOM 4170 C C . GLY A 1 531 ? -34.679 9.554 20.581 1.00 87.50 531 GLY A C 1
ATOM 4171 O O . GLY A 1 531 ? -34.539 8.439 21.076 1.00 87.50 531 GLY A O 1
ATOM 4172 N N . ARG A 1 532 ? -33.653 10.220 20.033 1.00 87.19 532 ARG A N 1
ATOM 4173 C CA . ARG A 1 532 ? -32.288 9.669 19.973 1.00 87.19 532 ARG A CA 1
ATOM 4174 C C . ARG A 1 532 ? -31.725 9.398 21.371 1.00 87.19 532 ARG A C 1
ATOM 4176 O O . ARG A 1 532 ? -31.051 8.391 21.557 1.00 87.19 532 ARG A O 1
ATOM 4183 N N . ALA A 1 533 ? -32.001 10.255 22.355 1.00 90.06 533 ALA A N 1
ATOM 4184 C CA . ALA A 1 533 ? -31.572 10.006 23.733 1.00 90.06 533 ALA A CA 1
ATOM 4185 C C . ALA A 1 533 ? -32.256 8.774 24.345 1.00 90.06 533 ALA A C 1
ATOM 4187 O O . ALA A 1 533 ? -31.579 7.966 24.978 1.00 90.06 533 ALA A O 1
ATOM 4188 N N . ALA A 1 534 ? -33.562 8.601 24.121 1.00 91.06 534 ALA A N 1
ATOM 4189 C CA . ALA A 1 534 ? -34.302 7.421 24.564 1.00 91.06 534 ALA A CA 1
ATOM 4190 C C . ALA A 1 534 ? -33.791 6.133 23.889 1.00 91.06 534 ALA A C 1
ATOM 4192 O O . ALA A 1 534 ? -33.611 5.119 24.560 1.00 91.06 534 ALA A O 1
ATOM 4193 N N . ASP A 1 535 ? -33.471 6.182 22.591 1.00 89.88 535 ASP A N 1
ATOM 4194 C CA . ASP A 1 535 ? -32.865 5.056 21.873 1.00 89.88 535 ASP A CA 1
ATOM 4195 C C . ASP A 1 535 ? -31.490 4.672 22.428 1.00 89.88 535 ASP A C 1
ATOM 4197 O O . ASP A 1 535 ? -31.233 3.491 22.661 1.00 89.88 535 ASP A O 1
ATOM 4201 N N . LEU A 1 536 ? -30.614 5.649 22.694 1.00 90.12 536 LEU A N 1
ATOM 4202 C CA . LEU A 1 536 ? -29.326 5.379 23.338 1.00 90.12 536 LEU A CA 1
ATOM 4203 C C . LEU A 1 536 ? -29.513 4.791 24.743 1.00 90.12 536 LEU A C 1
ATOM 4205 O O . LEU A 1 536 ? -28.777 3.884 25.117 1.00 90.12 536 LEU A O 1
ATOM 4209 N N . GLN A 1 537 ? -30.499 5.261 25.512 1.00 92.06 537 GLN A N 1
ATOM 4210 C CA . GLN A 1 537 ? -30.804 4.725 26.843 1.00 92.06 537 GLN A CA 1
ATOM 4211 C C . GLN A 1 537 ? -31.314 3.273 26.788 1.00 92.06 537 GLN A C 1
ATOM 4213 O O . GLN A 1 537 ? -30.871 2.461 27.600 1.00 92.06 537 GLN A O 1
ATOM 4218 N N . ASP A 1 538 ? -32.160 2.909 25.816 1.00 90.12 538 ASP A N 1
ATOM 4219 C CA . ASP A 1 538 ? -32.556 1.512 25.564 1.00 90.12 538 ASP A CA 1
ATOM 4220 C C . ASP A 1 538 ? -31.347 0.653 25.152 1.00 90.12 538 ASP A C 1
ATOM 4222 O O . ASP A 1 538 ? -31.137 -0.414 25.728 1.00 90.12 538 ASP A O 1
ATOM 4226 N N . ILE A 1 539 ? -30.486 1.135 24.248 1.00 91.69 539 ILE A N 1
ATOM 4227 C CA . ILE A 1 539 ? -29.249 0.438 23.849 1.00 91.69 539 ILE A CA 1
ATOM 4228 C C . ILE A 1 539 ? -28.338 0.192 25.063 1.00 91.69 539 ILE A C 1
ATOM 4230 O O . ILE A 1 539 ? -27.884 -0.935 25.269 1.00 91.69 539 ILE A O 1
ATOM 4234 N N . ILE A 1 540 ? -28.120 1.207 25.905 1.00 91.88 540 ILE A N 1
ATOM 4235 C CA . ILE A 1 540 ? -27.339 1.097 27.148 1.00 91.88 540 ILE A CA 1
ATOM 4236 C C . ILE A 1 540 ? -27.973 0.079 28.104 1.00 91.88 540 ILE A C 1
ATOM 4238 O O . ILE A 1 540 ? -27.274 -0.783 28.638 1.00 91.88 540 ILE A O 1
ATOM 4242 N N . ALA A 1 541 ? -29.294 0.128 28.301 1.00 90.75 541 ALA A N 1
ATOM 4243 C CA . ALA A 1 541 ? -30.008 -0.801 29.173 1.00 90.75 541 ALA A CA 1
ATOM 4244 C C . ALA A 1 541 ? -29.928 -2.255 28.671 1.00 90.75 541 ALA A C 1
ATOM 4246 O O . ALA A 1 541 ? -29.720 -3.171 29.471 1.00 90.75 541 ALA A O 1
ATOM 4247 N N . ARG A 1 542 ? -30.032 -2.482 27.352 1.00 89.81 542 ARG A N 1
ATOM 4248 C CA . ARG A 1 542 ? -29.879 -3.808 26.726 1.00 89.81 542 ARG A CA 1
ATOM 4249 C C . ARG A 1 542 ? -28.462 -4.338 26.860 1.00 89.81 542 ARG A C 1
ATOM 4251 O O . ARG A 1 542 ? -28.286 -5.434 27.388 1.00 89.81 542 ARG A O 1
ATOM 4258 N N . VAL A 1 543 ? -27.459 -3.564 26.438 1.00 90.44 543 VAL A N 1
ATOM 4259 C CA . VAL A 1 543 ? -26.048 -3.967 26.531 1.00 90.44 543 VAL A CA 1
ATOM 4260 C C . VAL A 1 543 ? -25.676 -4.243 27.987 1.00 90.44 543 VAL A C 1
ATOM 4262 O O . VAL A 1 543 ? -25.113 -5.297 28.273 1.00 90.44 543 VAL A O 1
ATOM 4265 N N . SER A 1 544 ? -26.079 -3.377 28.922 1.00 87.94 544 SER A N 1
ATOM 4266 C CA . SER A 1 544 ? -25.861 -3.587 30.356 1.00 87.94 544 SER A CA 1
ATOM 4267 C C . SER A 1 544 ? -26.512 -4.881 30.863 1.00 87.94 544 SER A C 1
ATOM 4269 O O . SER A 1 544 ? -25.823 -5.699 31.472 1.00 87.94 544 SER A O 1
ATOM 4271 N N . ARG A 1 545 ? -27.796 -5.136 30.560 1.00 88.88 545 ARG A N 1
ATOM 4272 C CA . ARG A 1 545 ? -28.483 -6.391 30.930 1.00 88.88 545 ARG A CA 1
ATOM 4273 C C . ARG A 1 545 ? -27.769 -7.632 30.388 1.00 88.88 545 ARG A C 1
ATOM 4275 O O . ARG A 1 545 ? -27.687 -8.633 31.092 1.00 88.88 545 ARG A O 1
ATOM 4282 N N . ILE A 1 546 ? -27.293 -7.587 29.145 1.00 88.00 546 ILE A N 1
ATOM 4283 C CA . ILE A 1 546 ? -26.618 -8.720 28.493 1.00 88.00 546 ILE A CA 1
ATOM 4284 C C . ILE A 1 546 ? -25.234 -8.955 29.114 1.00 88.00 546 ILE A C 1
ATOM 4286 O O . ILE A 1 546 ? -24.868 -10.098 29.371 1.00 88.00 546 ILE A O 1
ATOM 4290 N N . CYS A 1 547 ? -24.491 -7.888 29.419 1.00 83.88 547 CYS A N 1
ATOM 4291 C CA . CYS A 1 547 ? -23.171 -7.978 30.045 1.00 83.88 547 CYS A CA 1
ATOM 4292 C C . CYS A 1 547 ? -23.237 -8.499 31.492 1.00 83.88 547 CYS A C 1
ATOM 4294 O O . CYS A 1 547 ? -22.412 -9.324 31.875 1.00 83.88 547 CYS A O 1
ATOM 4296 N N . HIS A 1 548 ? -24.236 -8.068 32.273 1.00 78.88 548 HIS A N 1
ATOM 4297 C CA . HIS A 1 548 ? -24.430 -8.496 33.666 1.00 78.88 548 HIS A CA 1
ATOM 4298 C C . HIS A 1 548 ? -25.100 -9.874 33.818 1.00 78.88 548 HIS A C 1
ATOM 4300 O O . HIS A 1 548 ? -25.130 -10.414 34.924 1.00 78.88 548 HIS A O 1
ATOM 4306 N N . ARG A 1 549 ? -25.651 -10.463 32.747 1.00 75.88 549 ARG A N 1
ATOM 4307 C CA . ARG A 1 549 ? -26.201 -11.825 32.793 1.00 75.88 549 ARG A CA 1
ATOM 4308 C C . ARG A 1 549 ? -25.054 -12.847 32.683 1.00 75.88 549 ARG A C 1
ATOM 4310 O O . ARG A 1 549 ? -24.265 -12.755 31.740 1.00 75.88 549 ARG A O 1
ATOM 4317 N N . PRO A 1 550 ? -24.964 -13.845 33.585 1.00 68.94 550 PRO A N 1
ATOM 4318 C CA . PRO A 1 550 ? -24.040 -14.963 33.417 1.00 68.94 550 PRO A CA 1
ATOM 4319 C C . PRO A 1 550 ? -24.286 -15.694 32.093 1.00 68.94 550 PRO A C 1
ATOM 4321 O O . PRO A 1 550 ? -25.437 -15.896 31.694 1.00 68.94 550 PRO A O 1
ATOM 4324 N N . LEU A 1 551 ? -23.204 -16.099 31.425 1.00 68.12 551 LEU A N 1
ATOM 4325 C CA . LEU A 1 551 ? -23.268 -16.905 30.207 1.00 68.12 551 LEU A CA 1
ATOM 4326 C C . LEU A 1 551 ? -23.975 -18.238 30.499 1.00 68.12 551 LEU A C 1
ATOM 4328 O O . LEU A 1 551 ? -23.629 -18.935 31.451 1.00 68.12 551 LEU A O 1
ATOM 4332 N N . ALA A 1 552 ? -24.973 -18.586 29.686 1.00 63.53 552 ALA A N 1
ATOM 4333 C CA . ALA A 1 552 ? -25.769 -19.794 29.874 1.00 63.53 552 ALA A CA 1
ATOM 4334 C C . ALA A 1 552 ? -25.281 -20.926 28.956 1.00 63.53 552 ALA A C 1
ATOM 4336 O O . ALA A 1 552 ? -25.162 -20.744 27.744 1.00 63.53 552 ALA A O 1
ATOM 4337 N N . ALA A 1 553 ? -25.048 -22.109 29.532 1.00 56.72 553 ALA A N 1
ATOM 4338 C CA . ALA A 1 553 ? -24.721 -23.333 28.789 1.00 56.72 553 ALA A CA 1
ATOM 4339 C C . ALA A 1 553 ? -25.958 -24.021 28.161 1.00 56.72 553 ALA A C 1
ATOM 4341 O O . ALA A 1 553 ? -25.812 -24.934 27.347 1.00 56.72 553 ALA A O 1
ATOM 4342 N N . THR A 1 554 ? -27.163 -23.567 28.526 1.00 57.75 554 THR A N 1
ATOM 4343 C CA . THR A 1 554 ? -28.465 -24.076 28.064 1.00 57.75 554 THR A CA 1
ATOM 4344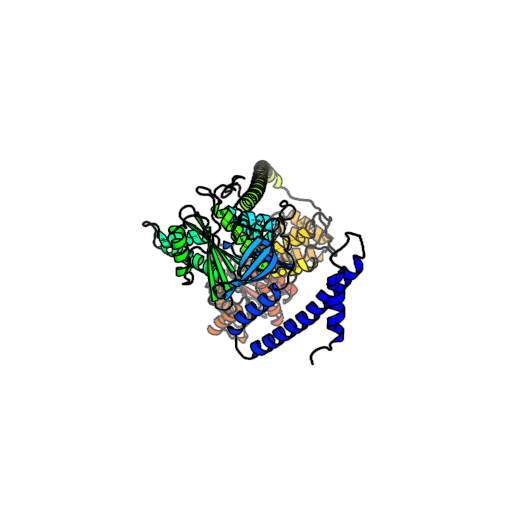 C C . THR A 1 554 ? -29.427 -22.900 27.877 1.00 57.75 554 THR A C 1
ATOM 4346 O O . THR A 1 554 ? -29.433 -21.977 28.695 1.00 57.75 554 THR A O 1
ATOM 4349 N N . SER A 1 555 ? -30.262 -22.929 26.836 1.00 57.62 555 SER A N 1
ATOM 4350 C CA . SER A 1 555 ? -31.355 -21.964 26.632 1.00 57.62 555 SER A CA 1
ATOM 4351 C C . SER A 1 555 ? -32.355 -21.994 27.791 1.00 57.62 555 SER A C 1
ATOM 4353 O O . SER A 1 555 ? -32.666 -23.063 28.320 1.00 57.62 555 SER A O 1
ATOM 4355 N N . CYS A 1 556 ? -32.917 -20.845 28.172 1.00 50.00 556 CYS A N 1
ATOM 4356 C CA . CYS A 1 556 ? -33.868 -20.779 29.289 1.00 50.00 556 CYS A CA 1
ATOM 4357 C C . CYS A 1 556 ? -35.296 -21.160 28.837 1.00 50.00 556 CYS A C 1
ATOM 4359 O O . CYS A 1 556 ? -36.148 -20.303 28.591 1.00 50.00 556 CYS A O 1
ATOM 4361 N N . SER A 1 557 ? -35.535 -22.465 28.679 1.00 50.31 557 SER A N 1
ATOM 4362 C CA . SER A 1 557 ? -36.715 -23.038 28.023 1.00 50.31 557 SER A CA 1
ATOM 4363 C C . SER A 1 557 ? -37.981 -23.049 28.895 1.00 50.31 557 SER A C 1
ATOM 4365 O O . SER A 1 557 ? -38.225 -23.984 29.657 1.00 50.31 557 SER A O 1
ATOM 4367 N N . SER A 1 558 ? -38.832 -22.034 28.728 1.00 50.38 558 SER A N 1
ATOM 4368 C CA . SER A 1 558 ? -40.234 -22.045 29.196 1.00 50.38 558 SER A CA 1
ATOM 4369 C C . SER A 1 558 ? -41.174 -21.166 28.351 1.00 50.38 558 SER A C 1
ATOM 4371 O O . SER A 1 558 ? -42.240 -20.757 28.811 1.00 50.38 558 SER A O 1
ATOM 4373 N N . ARG A 1 559 ? -40.782 -20.835 27.112 1.00 57.84 559 ARG A N 1
ATOM 4374 C CA . ARG A 1 559 ? -41.478 -19.845 26.275 1.00 57.84 559 ARG A CA 1
ATOM 4375 C C . ARG A 1 559 ? -42.373 -20.509 25.233 1.00 57.84 559 ARG A C 1
ATOM 4377 O O . ARG A 1 559 ? -41.897 -21.234 24.367 1.00 57.84 559 ARG A O 1
ATOM 4384 N N . LEU A 1 560 ? -43.669 -20.220 25.323 1.00 62.19 560 LEU A N 1
ATOM 4385 C CA . LEU A 1 560 ? -44.652 -20.483 24.273 1.00 62.19 560 LEU A CA 1
ATOM 4386 C C . LEU A 1 560 ? -44.386 -19.573 23.057 1.00 62.19 560 LEU A C 1
ATOM 4388 O O . LEU A 1 560 ? -43.721 -18.545 23.189 1.00 62.19 560 LEU A O 1
ATOM 4392 N N . GLY A 1 561 ? -44.936 -19.934 21.894 1.00 78.44 561 GLY A N 1
ATOM 4393 C CA . GLY A 1 561 ? -44.843 -19.139 20.662 1.00 78.44 561 GLY A CA 1
ATOM 4394 C C . GLY A 1 561 ? -43.859 -19.686 19.622 1.00 78.44 561 GLY A C 1
ATOM 4395 O O . GLY A 1 561 ? -43.265 -20.758 19.792 1.00 78.44 561 GLY A O 1
ATOM 4396 N N . ARG A 1 562 ? -43.701 -18.954 18.511 1.00 88.06 562 ARG A N 1
ATOM 4397 C CA . ARG A 1 562 ? -42.758 -19.292 17.430 1.00 88.06 562 ARG A CA 1
ATOM 4398 C C . ARG A 1 562 ? -41.323 -19.032 17.872 1.00 88.06 562 ARG A C 1
ATOM 4400 O O . ARG A 1 562 ? -40.982 -17.916 18.267 1.00 88.06 562 ARG A O 1
ATOM 4407 N N . ARG A 1 563 ? -40.482 -20.060 17.781 1.00 91.81 563 ARG A N 1
ATOM 4408 C CA . ARG A 1 563 ? -39.102 -20.066 18.281 1.00 91.81 563 ARG A CA 1
ATOM 4409 C C . ARG A 1 563 ? -38.109 -20.235 17.138 1.00 91.81 563 ARG A C 1
ATOM 4411 O O . ARG A 1 563 ? -38.390 -20.934 16.164 1.00 91.81 563 ARG A O 1
ATOM 4418 N N . ALA A 1 564 ? -36.957 -19.589 17.265 1.00 94.44 564 ALA A N 1
ATOM 4419 C CA . ALA A 1 564 ? -35.870 -19.675 16.302 1.00 94.44 564 ALA A CA 1
ATOM 4420 C C . ALA A 1 564 ? -34.505 -19.794 16.994 1.00 94.44 564 ALA A C 1
ATOM 4422 O O . ALA A 1 564 ? -34.238 -19.121 17.987 1.00 94.44 564 ALA A O 1
ATOM 4423 N N . ILE A 1 565 ? -33.614 -20.604 16.435 1.00 95.88 565 ILE A N 1
ATOM 4424 C CA . ILE A 1 565 ? -32.207 -20.701 16.829 1.00 95.88 565 ILE A CA 1
ATOM 4425 C C . ILE A 1 565 ? -31.395 -19.949 15.770 1.00 95.88 565 ILE A C 1
ATOM 4427 O O . ILE A 1 565 ? -31.542 -20.226 14.584 1.00 95.88 565 ILE A O 1
ATOM 4431 N N . VAL A 1 566 ? -30.575 -18.976 16.169 1.00 96.94 566 VAL A N 1
ATOM 4432 C CA . VAL A 1 566 ? -29.778 -18.134 15.258 1.00 96.94 566 VAL A CA 1
ATOM 4433 C C . VAL A 1 566 ? -28.304 -18.459 15.441 1.00 96.94 566 VAL A C 1
ATOM 4435 O O . VAL A 1 566 ? -27.665 -17.998 16.389 1.00 96.94 566 VAL A O 1
ATOM 4438 N N . THR A 1 567 ? -27.755 -19.260 14.536 1.00 96.56 567 THR A N 1
ATOM 4439 C CA . THR A 1 567 ? -26.377 -19.747 14.619 1.00 96.56 567 THR A CA 1
ATOM 4440 C C . THR A 1 567 ? -25.458 -18.846 13.814 1.00 96.56 567 THR A C 1
ATOM 4442 O O . THR A 1 567 ? -25.550 -18.771 12.587 1.00 96.56 567 THR A O 1
ATOM 4445 N N . LEU A 1 568 ? -24.554 -18.157 14.512 1.00 94.44 568 LEU A N 1
ATOM 4446 C CA . LEU A 1 568 ? -23.602 -17.252 13.878 1.00 94.44 568 LEU A CA 1
ATOM 4447 C C . LEU A 1 568 ? -22.450 -18.033 13.237 1.00 94.44 568 LEU A C 1
ATOM 4449 O O . LEU A 1 568 ? -21.788 -18.822 13.921 1.00 94.44 568 LEU A O 1
ATOM 4453 N N . GLY A 1 569 ? -22.177 -17.750 11.964 1.00 88.94 569 GLY A N 1
ATOM 4454 C CA . GLY A 1 569 ? -21.039 -18.272 11.213 1.00 88.94 569 GLY A CA 1
ATOM 4455 C C . GLY A 1 569 ? -19.670 -17.890 11.786 1.00 88.94 569 GLY A C 1
ATOM 4456 O O . GLY A 1 569 ? -19.528 -17.099 12.733 1.00 88.94 569 GLY A O 1
ATOM 4457 N N . TYR A 1 570 ? -18.646 -18.527 11.237 1.00 88.69 570 TYR A N 1
ATOM 4458 C CA . TYR A 1 570 ? -17.237 -18.317 11.537 1.00 88.69 570 TYR A CA 1
ATOM 4459 C C . TYR A 1 570 ? -16.431 -18.796 10.328 1.00 88.69 570 TYR A C 1
ATOM 4461 O O . TYR A 1 570 ? -16.767 -19.828 9.751 1.00 88.69 570 TYR A O 1
ATOM 4469 N N . ALA A 1 571 ? -15.353 -18.082 9.998 1.00 85.44 571 ALA A N 1
ATOM 4470 C CA . ALA A 1 571 ? -14.571 -18.307 8.787 1.00 85.44 571 ALA A CA 1
ATOM 4471 C C . ALA A 1 571 ? -14.276 -19.794 8.507 1.00 85.44 571 ALA A C 1
ATOM 4473 O O . ALA A 1 571 ? -13.761 -20.525 9.367 1.00 85.44 571 ALA A O 1
ATOM 4474 N N . LEU A 1 572 ? -14.579 -20.210 7.276 1.00 89.00 572 LEU A N 1
ATOM 4475 C CA . LEU A 1 572 ? -14.133 -21.481 6.709 1.00 89.00 572 LEU A CA 1
ATOM 4476 C C . LEU A 1 572 ? -12.601 -21.500 6.569 1.00 89.00 572 LEU A C 1
ATOM 4478 O O . LEU A 1 572 ? -11.940 -20.460 6.486 1.00 89.00 572 LEU A O 1
ATOM 4482 N N . LYS A 1 573 ? -12.034 -22.706 6.522 1.00 90.12 573 LYS A N 1
ATOM 4483 C CA . LYS A 1 573 ? -10.639 -22.954 6.144 1.00 90.12 573 LYS A CA 1
ATOM 4484 C C . LYS A 1 573 ? -10.450 -22.627 4.650 1.00 90.12 573 LYS A C 1
ATOM 4486 O O . LYS A 1 573 ? -11.411 -22.535 3.888 1.00 90.12 573 LYS A O 1
ATOM 4491 N N . ALA A 1 574 ? -9.201 -22.444 4.216 1.00 87.88 574 ALA A N 1
ATOM 4492 C CA . ALA A 1 574 ? -8.876 -22.029 2.842 1.00 87.88 574 ALA A CA 1
ATOM 4493 C C . ALA A 1 574 ? -9.255 -23.062 1.753 1.00 87.88 574 ALA A C 1
ATOM 4495 O O . ALA A 1 574 ? -9.261 -22.734 0.571 1.00 87.88 574 ALA A O 1
ATOM 4496 N N . ASP A 1 575 ? -9.577 -24.293 2.152 1.00 88.94 575 ASP A N 1
ATOM 4497 C CA . ASP A 1 575 ? -10.107 -25.372 1.312 1.00 88.94 575 ASP A CA 1
ATOM 4498 C C . ASP A 1 575 ? -11.652 -25.409 1.262 1.00 88.94 575 ASP A C 1
ATOM 4500 O O . ASP A 1 575 ? -12.222 -26.277 0.604 1.00 88.94 575 ASP A O 1
ATOM 4504 N N . GLY A 1 576 ? -12.338 -24.472 1.929 1.00 86.56 576 GLY A N 1
ATOM 4505 C CA . GLY A 1 576 ? -13.799 -24.433 2.069 1.00 86.56 576 GLY A CA 1
ATOM 4506 C C . GLY A 1 576 ? -14.343 -25.291 3.220 1.00 86.56 576 GLY A C 1
ATOM 4507 O O . GLY A 1 576 ? -15.536 -25.235 3.513 1.00 86.56 576 GLY A O 1
ATOM 4508 N N . SER A 1 577 ? -13.501 -26.062 3.916 1.00 90.69 577 SER A N 1
ATOM 4509 C CA . SER A 1 577 ? -13.945 -26.905 5.030 1.00 90.69 577 SER A CA 1
ATOM 4510 C C . SER A 1 577 ? -14.192 -26.100 6.313 1.00 90.69 577 SER A C 1
ATOM 4512 O O . SER A 1 577 ? -13.637 -25.020 6.534 1.00 90.69 577 SER A O 1
ATOM 4514 N N . MET A 1 578 ? -15.047 -26.613 7.199 1.00 92.75 578 MET A N 1
ATOM 4515 C CA . MET A 1 578 ? -15.390 -25.906 8.435 1.00 92.75 578 MET A CA 1
ATOM 4516 C C . MET A 1 578 ? -14.264 -25.938 9.470 1.00 92.75 578 MET A C 1
ATOM 4518 O O . MET A 1 578 ? -13.520 -26.912 9.608 1.00 92.75 578 MET A O 1
ATOM 4522 N N . THR A 1 579 ? -14.174 -24.861 10.245 1.00 91.81 579 THR A N 1
ATOM 4523 C CA . THR A 1 579 ? -13.351 -24.785 11.453 1.00 91.81 579 THR A CA 1
ATOM 4524 C C . THR A 1 579 ? -14.042 -25.454 12.634 1.00 91.81 579 THR A C 1
ATOM 4526 O O . THR A 1 579 ? -15.266 -25.509 12.726 1.00 91.81 579 THR A O 1
ATOM 4529 N N . ASP A 1 580 ? -13.245 -25.938 13.574 1.00 90.44 580 ASP A N 1
ATOM 4530 C CA . ASP A 1 580 ? -13.721 -26.744 14.698 1.00 90.44 580 ASP A CA 1
ATOM 4531 C C . ASP A 1 580 ? -14.606 -25.891 15.643 1.00 90.44 580 ASP A C 1
ATOM 4533 O O . ASP A 1 580 ? -15.599 -26.367 16.189 1.00 90.44 580 ASP A O 1
ATOM 4537 N N . ILE A 1 581 ? -14.339 -24.577 15.700 1.00 89.44 581 ILE A N 1
ATOM 4538 C CA . ILE A 1 581 ? -15.185 -23.545 16.331 1.00 89.44 581 ILE A CA 1
ATOM 4539 C C . ILE A 1 581 ? -16.574 -23.460 15.673 1.00 89.44 581 ILE A C 1
ATOM 4541 O O . ILE A 1 581 ? -17.578 -23.283 16.365 1.00 89.44 581 ILE A O 1
ATOM 4545 N N . LEU A 1 582 ? -16.657 -23.565 14.342 1.00 92.25 582 LEU A N 1
ATOM 4546 C CA . LEU A 1 582 ? -17.935 -23.571 13.628 1.00 92.25 582 LEU A CA 1
ATOM 4547 C C . LEU A 1 582 ? -18.695 -24.880 13.887 1.00 92.25 582 LEU A C 1
ATOM 4549 O O . LEU A 1 582 ? -19.897 -24.844 14.148 1.00 92.25 582 LEU A O 1
ATOM 4553 N N . VAL A 1 583 ? -17.991 -26.015 13.918 1.00 93.81 583 VAL A N 1
ATOM 4554 C CA . VAL A 1 583 ? -18.573 -27.321 14.269 1.00 93.81 583 VAL A CA 1
ATOM 4555 C C . VAL A 1 583 ? -19.147 -27.307 15.692 1.00 93.81 583 VAL A C 1
ATOM 4557 O O . VAL A 1 583 ? -20.315 -27.641 15.859 1.00 93.81 583 VAL A O 1
ATOM 4560 N N . GLY A 1 584 ? -18.423 -26.808 16.702 1.00 91.31 584 GLY A N 1
ATOM 4561 C CA . GLY A 1 584 ? -18.929 -26.721 18.085 1.00 91.31 584 GLY A CA 1
ATOM 4562 C C . GLY A 1 584 ? -20.165 -25.817 18.259 1.00 91.31 584 GLY A C 1
ATOM 4563 O O . GLY A 1 584 ? -21.020 -26.056 19.125 1.00 91.31 584 GLY A O 1
ATOM 4564 N N . ARG A 1 585 ? -20.330 -24.802 17.396 1.00 93.50 585 ARG A N 1
ATOM 4565 C CA . ARG A 1 585 ? -21.576 -24.016 17.300 1.00 93.50 585 ARG A CA 1
ATOM 4566 C C . ARG A 1 585 ? -22.705 -24.821 16.666 1.00 93.50 585 ARG A C 1
ATOM 4568 O O . ARG A 1 585 ? -23.833 -24.746 17.152 1.00 93.50 585 ARG A O 1
ATOM 4575 N N . LEU A 1 586 ? -22.432 -25.602 15.624 1.00 95.31 586 LEU A N 1
ATOM 4576 C CA . LEU A 1 586 ? -23.431 -26.462 14.985 1.00 95.31 586 LEU A CA 1
ATOM 4577 C C . LEU A 1 586 ? -23.852 -27.637 15.882 1.00 95.31 586 LEU A C 1
ATOM 4579 O O . LEU A 1 586 ? -25.037 -27.930 15.956 1.00 95.31 586 LEU A O 1
ATOM 4583 N N . GLU A 1 587 ? -22.948 -28.227 16.663 1.00 94.31 587 GLU A N 1
ATOM 4584 C CA . GLU A 1 587 ? -23.269 -29.234 17.691 1.00 94.31 587 GLU A CA 1
ATOM 4585 C C . GLU A 1 587 ? -24.122 -28.652 18.827 1.00 94.31 587 GLU A C 1
ATOM 4587 O O . GLU A 1 587 ? -25.017 -29.306 19.360 1.00 94.31 587 GLU A O 1
ATOM 4592 N N . THR A 1 588 ? -23.889 -27.390 19.189 1.00 92.12 588 THR A N 1
ATOM 4593 C CA . THR A 1 588 ? -24.743 -26.670 20.147 1.00 92.12 588 THR A CA 1
ATOM 4594 C C . THR A 1 588 ? -26.104 -26.318 19.537 1.00 92.12 588 THR A C 1
ATOM 4596 O O . THR A 1 588 ? -27.121 -26.427 20.215 1.00 92.12 588 THR A O 1
ATOM 4599 N N . THR A 1 589 ? -26.145 -25.987 18.245 1.00 94.94 589 THR A N 1
ATOM 4600 C CA . THR A 1 589 ? -27.385 -25.764 17.478 1.00 94.94 589 THR A CA 1
ATOM 4601 C C . THR A 1 589 ? -28.218 -27.040 17.373 1.00 94.94 589 THR A C 1
ATOM 4603 O O . THR A 1 589 ? -29.425 -26.994 17.587 1.00 94.94 589 THR A O 1
ATOM 4606 N N . LEU A 1 590 ? -27.572 -28.176 17.093 1.00 95.00 590 LEU A N 1
ATOM 4607 C CA . LEU A 1 590 ? -28.187 -29.496 16.982 1.00 95.00 590 LEU A CA 1
ATOM 4608 C C . LEU A 1 590 ? -28.874 -29.889 18.292 1.00 95.00 590 LEU A C 1
ATOM 4610 O O . LEU A 1 590 ? -30.083 -30.086 18.292 1.00 95.00 590 LEU A O 1
ATOM 4614 N N . ARG A 1 591 ? -28.148 -29.864 19.420 1.00 92.25 591 ARG A N 1
ATOM 4615 C CA . ARG A 1 591 ? -28.711 -30.171 20.750 1.00 92.25 591 ARG A CA 1
ATOM 4616 C C . ARG A 1 591 ? -29.921 -29.298 21.097 1.00 92.25 591 ARG A C 1
ATOM 4618 O O . ARG A 1 591 ? -30.883 -29.784 21.686 1.00 92.25 591 ARG A O 1
ATOM 4625 N N . LEU A 1 592 ? -29.894 -28.016 20.720 1.00 91.06 592 LEU A N 1
ATOM 4626 C CA . LEU A 1 592 ? -31.038 -27.118 20.896 1.00 91.06 592 LEU A CA 1
ATOM 4627 C C . LEU A 1 592 ? -32.212 -27.514 19.980 1.00 91.06 592 LEU A C 1
ATOM 4629 O O . LEU A 1 592 ? -33.336 -27.614 20.462 1.00 91.06 592 LEU A O 1
ATOM 4633 N N . ALA A 1 593 ? -31.964 -27.803 18.701 1.00 92.81 593 ALA A N 1
ATOM 4634 C CA . ALA A 1 593 ? -32.984 -28.177 17.714 1.00 92.81 593 ALA A CA 1
ATOM 4635 C C . ALA A 1 593 ? -33.578 -29.590 17.898 1.00 92.81 593 ALA A C 1
ATOM 4637 O O . ALA A 1 593 ? -34.681 -29.854 17.407 1.00 92.81 593 ALA A O 1
ATOM 4638 N N . GLU A 1 594 ? -32.861 -30.475 18.594 1.00 91.12 594 GLU A N 1
ATOM 4639 C CA . GLU A 1 594 ? -33.333 -31.761 19.121 1.00 91.12 594 GLU A CA 1
ATOM 4640 C C . GLU A 1 594 ? -34.210 -31.555 20.365 1.00 91.12 594 GLU A C 1
ATOM 4642 O O . GLU A 1 594 ? -35.276 -32.157 20.474 1.00 91.12 594 GLU A O 1
ATOM 4647 N N . SER A 1 595 ? -33.797 -30.672 21.287 1.00 89.06 595 SER A N 1
ATOM 4648 C CA . SER A 1 595 ? -34.583 -30.334 22.486 1.00 89.06 595 SER A CA 1
ATOM 4649 C C . SER A 1 595 ? -35.849 -29.520 22.185 1.00 89.06 595 SER A C 1
ATOM 4651 O O . SER A 1 595 ? -36.802 -29.550 22.962 1.00 89.06 595 SER A O 1
ATOM 4653 N N . ASP A 1 596 ? -35.870 -28.822 21.047 1.00 88.50 596 ASP A N 1
ATOM 4654 C CA . ASP A 1 596 ? -37.013 -28.073 20.536 1.00 88.50 596 ASP A CA 1
ATOM 4655 C C . ASP A 1 596 ? -37.270 -28.403 19.051 1.00 88.50 596 ASP A C 1
ATOM 4657 O O . ASP A 1 596 ? -36.796 -27.685 18.162 1.00 88.50 596 ASP A O 1
ATOM 4661 N N . PRO A 1 597 ? -38.028 -29.478 18.752 1.00 89.25 597 PRO A N 1
ATOM 4662 C CA . PRO A 1 597 ? -38.349 -29.884 17.381 1.00 89.25 597 PRO A CA 1
ATOM 4663 C C . PRO A 1 597 ? -39.157 -28.858 16.571 1.00 89.25 597 PRO A C 1
ATOM 4665 O O . PRO A 1 597 ? -39.154 -28.915 15.345 1.00 89.25 597 PRO A O 1
ATOM 4668 N N . GLU A 1 598 ? -39.812 -27.904 17.238 1.00 87.75 598 GLU A N 1
ATOM 4669 C CA . GLU A 1 598 ? -40.641 -26.862 16.615 1.00 87.75 598 GLU A CA 1
ATOM 4670 C C . GLU A 1 598 ? -39.848 -25.577 16.309 1.00 87.75 598 GLU A C 1
ATOM 4672 O O . GLU A 1 598 ? -40.347 -24.678 15.628 1.00 87.75 598 GLU A O 1
ATOM 4677 N N . ALA A 1 599 ? -38.613 -25.452 16.809 1.00 92.00 599 ALA A N 1
ATOM 4678 C CA . ALA A 1 599 ? -37.776 -24.296 16.520 1.00 92.00 599 ALA A CA 1
ATOM 4679 C C . ALA A 1 599 ? -37.330 -24.283 15.049 1.00 92.00 599 ALA A C 1
ATOM 4681 O O . ALA A 1 599 ? -36.805 -25.273 14.530 1.00 92.00 599 ALA A O 1
ATOM 4682 N N . SER A 1 600 ? -37.468 -23.133 14.390 1.00 95.88 600 SER A N 1
ATOM 4683 C CA . SER A 1 600 ? -36.749 -22.858 13.138 1.00 95.88 600 SER A CA 1
ATOM 4684 C C . SER A 1 600 ? -35.259 -22.637 13.425 1.00 95.88 600 SER A C 1
ATOM 4686 O O . SER A 1 600 ? -34.897 -22.200 14.514 1.00 95.88 600 SER A O 1
ATOM 4688 N N . ILE A 1 601 ? -34.384 -22.881 12.455 1.00 97.75 601 ILE A N 1
ATOM 4689 C CA . ILE A 1 601 ? -32.943 -22.624 12.558 1.00 97.75 601 ILE A CA 1
ATOM 4690 C C . ILE A 1 601 ? -32.557 -21.620 11.478 1.00 97.75 601 ILE A C 1
ATOM 4692 O O . ILE A 1 601 ? -32.900 -21.801 10.315 1.00 97.75 601 ILE A O 1
ATOM 4696 N N . ILE A 1 602 ? -31.831 -20.571 11.848 1.00 97.75 602 ILE A N 1
ATOM 4697 C CA . ILE A 1 602 ? -31.266 -19.580 10.935 1.00 97.75 602 ILE A CA 1
ATOM 4698 C C . ILE A 1 602 ? -29.748 -19.713 11.010 1.00 97.75 602 ILE A C 1
ATOM 4700 O O . ILE A 1 602 ? -29.164 -19.512 12.075 1.00 97.75 602 ILE A O 1
ATOM 4704 N N . VAL A 1 603 ? -29.112 -20.044 9.888 1.00 97.06 603 VAL A N 1
ATOM 4705 C CA . VAL A 1 603 ? -27.648 -20.131 9.773 1.00 97.06 603 VAL A CA 1
ATOM 4706 C C . VAL A 1 603 ? -27.151 -18.953 8.939 1.00 97.06 603 VAL A C 1
ATOM 4708 O O . VAL A 1 603 ? -27.597 -18.762 7.812 1.00 97.06 603 VAL A O 1
ATOM 4711 N N . THR A 1 604 ? -26.283 -18.118 9.516 1.00 95.25 604 THR A N 1
ATOM 4712 C CA . THR A 1 604 ? -25.926 -16.801 8.954 1.00 95.25 604 THR A CA 1
ATOM 4713 C C . THR A 1 604 ? -24.419 -16.647 8.772 1.00 95.25 604 THR A C 1
ATOM 4715 O O . THR A 1 604 ? -23.660 -16.678 9.745 1.00 95.25 604 THR A O 1
ATOM 4718 N N . GLY A 1 605 ? -24.004 -16.466 7.517 1.00 91.06 605 GLY A N 1
ATOM 4719 C CA . GLY A 1 605 ? -22.617 -16.290 7.092 1.00 91.06 605 GLY A CA 1
ATOM 4720 C C . GLY A 1 605 ? -22.504 -16.381 5.567 1.00 91.06 605 GLY A C 1
ATOM 4721 O O . GLY A 1 605 ? -22.832 -17.409 4.976 1.00 91.06 605 GLY A O 1
ATOM 4722 N N . GLY A 1 606 ? -22.055 -15.301 4.930 1.00 86.06 606 GLY A N 1
ATOM 4723 C CA . GLY A 1 606 ? -22.074 -15.096 3.477 1.00 86.06 606 GLY A CA 1
ATOM 4724 C C . GLY A 1 606 ? -20.723 -14.777 2.834 1.00 86.06 606 GLY A C 1
ATOM 4725 O O . GLY A 1 606 ? -20.686 -14.283 1.707 1.00 86.06 606 GLY A O 1
ATOM 4726 N N . ILE A 1 607 ? -19.605 -15.020 3.526 1.00 83.38 607 ILE A N 1
ATOM 4727 C CA . ILE A 1 607 ? -18.268 -14.932 2.921 1.00 83.38 607 ILE A CA 1
ATOM 4728 C C . ILE A 1 607 ? -17.960 -16.272 2.234 1.00 83.38 607 ILE A C 1
ATOM 4730 O O . ILE A 1 607 ? -17.911 -17.292 2.924 1.00 83.38 607 ILE A O 1
ATOM 4734 N N . PRO A 1 608 ? -17.731 -16.305 0.908 1.00 82.06 608 PRO A N 1
ATOM 4735 C CA . PRO A 1 608 ? -17.339 -17.531 0.230 1.00 82.06 608 PRO A CA 1
ATOM 4736 C C . PRO A 1 608 ? -15.852 -17.863 0.447 1.00 82.06 608 PRO A C 1
ATOM 4738 O O . PRO A 1 608 ? -15.001 -16.970 0.425 1.00 82.06 608 PRO A O 1
ATOM 4741 N N . GLN A 1 609 ? -15.527 -19.150 0.577 1.00 86.12 609 GLN A N 1
ATOM 4742 C CA . GLN A 1 609 ? -14.161 -19.692 0.551 1.00 86.12 609 GLN A CA 1
ATOM 4743 C C . GLN A 1 609 ? -14.116 -20.974 -0.279 1.00 86.12 609 GLN A C 1
ATOM 4745 O O . GLN A 1 609 ? -14.954 -21.852 -0.120 1.00 86.12 609 GLN A O 1
ATOM 4750 N N . ASN A 1 610 ? -13.147 -21.069 -1.193 1.00 87.19 610 ASN A N 1
ATOM 4751 C CA . ASN A 1 610 ? -13.021 -22.166 -2.167 1.00 87.19 610 ASN A CA 1
ATOM 4752 C C . ASN A 1 610 ? -14.312 -22.482 -2.973 1.00 87.19 610 ASN A C 1
ATOM 4754 O O . ASN A 1 610 ? -14.495 -23.593 -3.458 1.00 87.19 610 ASN A O 1
ATOM 4758 N N . GLY A 1 611 ? -15.213 -21.502 -3.122 1.00 84.25 611 GLY A N 1
ATOM 4759 C CA . GLY A 1 611 ? -16.524 -21.658 -3.771 1.00 84.25 611 GLY A CA 1
ATOM 4760 C C . GLY A 1 611 ? -17.682 -21.978 -2.817 1.00 84.25 611 GLY A C 1
ATOM 4761 O O . GLY A 1 611 ? -18.828 -21.706 -3.165 1.00 84.25 611 GLY A O 1
ATOM 4762 N N . GLU A 1 612 ? -17.392 -22.459 -1.608 1.00 87.25 612 GLU A N 1
ATOM 4763 C CA . GLU A 1 612 ? -18.378 -22.766 -0.567 1.00 87.25 612 GLU A CA 1
ATOM 4764 C C . GLU A 1 612 ? -18.766 -21.527 0.249 1.00 87.25 612 GLU A C 1
ATOM 4766 O O . GLU A 1 612 ? -17.951 -20.625 0.442 1.00 87.25 612 GLU A O 1
ATOM 4771 N N . VAL A 1 613 ? -19.999 -21.483 0.768 1.00 89.69 613 VAL A N 1
ATOM 4772 C CA . VAL A 1 613 ? -20.524 -20.377 1.595 1.00 89.69 613 VAL A CA 1
ATOM 4773 C C . VAL A 1 613 ? -20.880 -20.886 2.991 1.00 89.69 613 VAL A C 1
ATOM 4775 O O . VAL A 1 613 ? -21.583 -21.889 3.110 1.00 89.69 613 VAL A O 1
ATOM 4778 N N . GLU A 1 614 ? -20.444 -20.173 4.041 1.00 92.06 614 GLU A N 1
ATOM 4779 C CA . GLU A 1 614 ? -20.632 -20.561 5.453 1.00 92.06 614 GLU A CA 1
ATOM 4780 C C . GLU A 1 614 ? -22.051 -21.079 5.755 1.00 92.06 614 GLU A C 1
ATOM 4782 O O . GLU A 1 614 ? -22.199 -22.227 6.173 1.00 92.06 614 GLU A O 1
ATOM 4787 N N . ALA A 1 615 ? -23.097 -20.289 5.483 1.00 93.50 615 ALA A N 1
ATOM 4788 C CA . ALA A 1 615 ? -24.487 -20.667 5.756 1.00 93.50 615 ALA A CA 1
ATOM 4789 C C . ALA A 1 615 ? -24.933 -21.963 5.048 1.00 93.50 615 ALA A C 1
ATOM 4791 O O . ALA A 1 615 ? -25.651 -22.770 5.640 1.00 93.50 615 ALA A O 1
ATOM 4792 N N . THR A 1 616 ? -24.488 -22.199 3.813 1.00 94.25 616 THR A N 1
ATOM 4793 C CA . THR A 1 616 ? -24.877 -23.378 3.024 1.00 94.25 616 THR A CA 1
ATOM 4794 C C . THR A 1 616 ? -24.176 -24.645 3.517 1.00 94.25 616 THR A C 1
ATOM 4796 O O . THR A 1 616 ? -24.827 -25.681 3.684 1.00 94.25 616 THR A O 1
ATOM 4799 N N . VAL A 1 617 ? -22.887 -24.561 3.871 1.00 94.94 617 VAL A N 1
ATOM 4800 C CA . VAL A 1 617 ? -22.156 -25.685 4.489 1.00 94.94 617 VAL A CA 1
ATOM 4801 C C . VAL A 1 617 ? -22.736 -26.014 5.873 1.00 94.94 617 VAL A C 1
ATOM 4803 O O . VAL A 1 617 ? -22.969 -27.184 6.187 1.00 94.94 617 VAL A O 1
ATOM 4806 N N . MET A 1 618 ? -23.067 -24.990 6.671 1.00 97.25 618 MET A N 1
ATOM 4807 C CA . MET A 1 618 ? -23.770 -25.136 7.954 1.00 97.25 618 MET A CA 1
ATOM 4808 C C . MET A 1 618 ? -25.128 -25.842 7.794 1.00 97.25 618 MET A C 1
ATOM 4810 O O . MET A 1 618 ? -25.460 -26.736 8.575 1.00 97.25 618 MET A O 1
ATOM 4814 N N . ALA A 1 619 ? -25.908 -25.476 6.772 1.00 97.19 619 ALA A N 1
ATOM 4815 C CA . ALA A 1 619 ? -27.200 -26.092 6.486 1.00 97.19 619 ALA A CA 1
ATOM 4816 C C . ALA A 1 619 ? -27.092 -27.523 5.941 1.00 97.19 619 ALA A C 1
ATOM 4818 O O . ALA A 1 619 ? -27.982 -28.331 6.206 1.00 97.19 619 ALA A O 1
ATOM 4819 N N . SER A 1 620 ? -26.040 -27.872 5.186 1.00 96.06 620 SER A N 1
ATOM 4820 C CA . SER A 1 620 ? -25.777 -29.279 4.840 1.00 96.06 620 SER A CA 1
ATOM 4821 C C . SER A 1 620 ? -25.531 -30.091 6.108 1.00 96.06 620 SER A C 1
ATOM 4823 O O . SER A 1 620 ? -26.306 -30.988 6.411 1.00 96.06 620 SER A O 1
ATOM 4825 N N . TRP A 1 621 ? -24.558 -29.687 6.929 1.00 97.69 621 TRP A N 1
ATOM 4826 C CA . TRP A 1 621 ? -24.119 -30.434 8.116 1.00 97.69 621 TRP A CA 1
ATOM 4827 C C . TRP A 1 621 ? -25.243 -30.760 9.116 1.00 97.69 621 TRP A C 1
ATOM 4829 O O . TRP A 1 621 ? -25.184 -31.797 9.786 1.00 97.69 621 TRP A O 1
ATOM 4839 N N . LEU A 1 622 ? -26.256 -29.886 9.217 1.00 97.44 622 LEU A N 1
ATOM 4840 C CA . LEU A 1 622 ? -27.468 -30.093 10.022 1.00 97.44 622 LEU A CA 1
ATOM 4841 C C . LEU A 1 622 ? -28.463 -31.068 9.362 1.00 97.44 622 LEU A C 1
ATOM 4843 O O . LEU A 1 622 ? -29.001 -31.935 10.052 1.00 97.44 622 LEU A O 1
ATOM 4847 N N . ARG A 1 623 ? -28.676 -30.979 8.039 1.00 97.19 623 ARG A N 1
ATOM 4848 C CA . ARG A 1 623 ? -29.477 -31.953 7.264 1.00 97.19 623 ARG A CA 1
ATOM 4849 C C . ARG A 1 623 ? -28.850 -33.346 7.296 1.00 97.19 623 ARG A C 1
ATOM 4851 O O . ARG A 1 623 ? -29.545 -34.327 7.542 1.00 97.19 623 ARG A O 1
ATOM 4858 N N . ASP A 1 624 ? -27.527 -33.414 7.162 1.00 96.69 624 ASP A N 1
ATOM 4859 C CA . ASP A 1 624 ? -26.716 -34.637 7.240 1.00 96.69 624 ASP A CA 1
ATOM 4860 C C . ASP A 1 624 ? -26.784 -35.309 8.632 1.00 96.69 624 ASP A C 1
ATOM 4862 O O . ASP A 1 624 ? -26.384 -36.461 8.794 1.00 96.69 624 ASP A O 1
ATOM 4866 N N . ARG A 1 625 ? -27.318 -34.603 9.642 1.00 96.19 625 ARG A N 1
ATOM 4867 C CA . ARG A 1 625 ? -27.604 -35.097 11.003 1.00 96.19 625 ARG A CA 1
ATOM 4868 C C . ARG A 1 625 ? -29.099 -35.237 11.311 1.00 96.19 625 ARG A C 1
ATOM 4870 O O . ARG A 1 625 ? -29.472 -35.401 12.466 1.00 96.19 625 ARG A O 1
ATOM 4877 N N . GLY A 1 626 ? -29.954 -35.219 10.290 1.00 93.38 626 GLY A N 1
ATOM 4878 C CA . GLY A 1 626 ? -31.376 -35.546 10.416 1.00 93.38 626 GLY A CA 1
ATOM 4879 C C . GLY A 1 626 ? -32.295 -34.390 10.819 1.00 93.38 626 GLY A C 1
ATOM 4880 O O . GLY A 1 626 ? -33.477 -34.629 11.060 1.00 93.38 626 GLY A O 1
ATOM 4881 N N . ILE A 1 627 ? -31.810 -33.143 10.860 1.00 96.06 627 ILE A N 1
ATOM 4882 C CA . ILE A 1 627 ? -32.706 -31.983 10.965 1.00 96.06 627 ILE A CA 1
ATOM 4883 C C . ILE A 1 627 ? -33.421 -31.780 9.624 1.00 96.06 627 ILE A C 1
ATOM 4885 O O . ILE A 1 627 ? -32.777 -31.680 8.579 1.00 96.06 627 ILE A O 1
ATOM 4889 N N . ASP A 1 628 ? -34.752 -31.674 9.655 1.00 92.94 628 ASP A N 1
ATOM 4890 C CA . ASP A 1 628 ? -35.551 -31.365 8.467 1.00 92.94 628 ASP A CA 1
ATOM 4891 C C . ASP A 1 628 ? -35.104 -30.036 7.830 1.00 92.94 628 ASP A C 1
ATOM 4893 O O . ASP A 1 628 ? -35.113 -28.983 8.473 1.00 92.94 628 ASP A O 1
ATOM 4897 N N . GLY A 1 629 ? -34.766 -30.082 6.539 1.00 90.62 629 GLY A N 1
ATOM 4898 C CA . GLY A 1 629 ? -34.404 -28.912 5.746 1.00 90.62 629 GLY A CA 1
ATOM 4899 C C . GLY A 1 629 ? -35.481 -27.823 5.735 1.00 90.62 629 GLY A C 1
ATOM 4900 O O . GLY A 1 629 ? -35.128 -26.651 5.662 1.00 90.62 629 GLY A O 1
ATOM 4901 N N . ASN A 1 630 ? -36.767 -28.162 5.900 1.00 93.00 630 ASN A N 1
ATOM 4902 C CA . ASN A 1 630 ? -37.841 -27.161 6.000 1.00 93.00 630 ASN A CA 1
ATOM 4903 C C . ASN A 1 630 ? -37.741 -26.283 7.264 1.00 93.00 630 ASN A C 1
ATOM 4905 O O . ASN A 1 630 ? -38.330 -25.202 7.306 1.00 93.00 630 ASN A O 1
ATOM 4909 N N . ARG A 1 631 ? -37.001 -26.726 8.293 1.00 94.25 631 ARG A N 1
ATOM 4910 C CA . ARG A 1 631 ? -36.712 -25.936 9.501 1.00 94.25 631 ARG A CA 1
ATOM 4911 C C . ARG A 1 631 ? -35.519 -24.995 9.321 1.00 94.25 631 ARG A C 1
ATOM 4913 O O . ARG A 1 631 ? -35.353 -24.108 10.155 1.00 94.25 631 ARG A O 1
ATOM 4920 N N . ILE A 1 632 ? -34.674 -25.195 8.306 1.00 97.06 632 ILE A N 1
ATOM 4921 C CA . ILE A 1 632 ? -33.380 -24.515 8.161 1.00 97.06 632 ILE A CA 1
ATOM 4922 C C . ILE A 1 632 ? -33.479 -23.384 7.132 1.00 97.06 632 ILE A C 1
ATOM 4924 O O . ILE A 1 632 ? -33.796 -23.594 5.965 1.00 97.06 632 ILE A O 1
ATOM 4928 N N . PHE A 1 633 ? -33.142 -22.175 7.569 1.00 96.00 633 PHE A N 1
ATOM 4929 C CA . PHE A 1 633 ? -33.145 -20.957 6.772 1.00 96.00 633 PHE A CA 1
ATOM 4930 C C . PHE A 1 633 ? -31.710 -20.454 6.602 1.00 96.00 633 PHE A C 1
ATOM 4932 O O . PHE A 1 633 ? -31.094 -19.944 7.540 1.00 96.00 633 PHE A O 1
ATOM 4939 N N . GLU A 1 634 ? -31.178 -20.613 5.392 1.00 94.88 634 GLU A N 1
ATOM 4940 C CA . GLU A 1 634 ? -29.858 -20.112 5.009 1.00 94.88 634 GLU A CA 1
ATOM 4941 C C . GLU A 1 634 ? -29.887 -18.581 4.840 1.00 94.88 634 GLU A C 1
ATOM 4943 O O . GLU A 1 634 ? -30.747 -18.025 4.152 1.00 94.88 634 GLU A O 1
ATOM 4948 N N . GLU A 1 635 ? -28.923 -17.892 5.450 1.00 93.44 635 GLU A N 1
ATOM 4949 C CA . GLU A 1 635 ? -28.651 -16.467 5.259 1.00 93.44 635 GLU A CA 1
ATOM 4950 C C . GLU A 1 635 ? -27.208 -16.312 4.724 1.00 93.44 635 GLU A C 1
ATOM 4952 O O . GLU A 1 635 ? -26.259 -16.225 5.510 1.00 93.44 635 GLU A O 1
ATOM 4957 N N . PRO A 1 636 ? -27.029 -16.336 3.386 1.00 90.88 636 PRO A N 1
ATOM 4958 C CA . PRO A 1 636 ? -25.724 -16.426 2.731 1.00 90.88 636 PRO A CA 1
ATOM 4959 C C . PRO A 1 636 ? -25.171 -15.071 2.244 1.00 90.88 636 PRO A C 1
ATOM 4961 O O . PRO A 1 636 ? -24.346 -15.049 1.333 1.00 90.88 636 PRO A O 1
ATOM 4964 N N . TYR A 1 637 ? -25.624 -13.929 2.779 1.00 84.44 637 TYR A N 1
ATOM 4965 C CA . TYR A 1 637 ? -25.244 -12.595 2.277 1.00 84.44 637 TYR A CA 1
ATOM 4966 C C . TYR A 1 637 ? -24.371 -11.777 3.237 1.00 84.44 637 TYR A C 1
ATOM 4968 O O . TYR A 1 637 ? -23.708 -10.834 2.800 1.00 84.44 637 TYR A O 1
ATOM 4976 N N . SER A 1 638 ? -24.376 -12.104 4.530 1.00 83.38 638 SER A N 1
ATOM 4977 C CA . SER A 1 638 ? -23.655 -11.361 5.571 1.00 83.38 638 SER A CA 1
ATOM 4978 C C . SER A 1 638 ? -22.132 -11.518 5.518 1.00 83.38 638 SER A C 1
ATOM 4980 O O . SER A 1 638 ? -21.594 -12.610 5.356 1.00 83.38 638 SER A O 1
ATOM 4982 N N . ARG A 1 639 ? -21.407 -10.412 5.705 1.00 83.00 639 ARG A N 1
ATOM 4983 C CA . ARG A 1 639 ? -19.933 -10.356 5.679 1.00 83.00 639 ARG A CA 1
ATOM 4984 C C . ARG A 1 639 ? -19.345 -9.888 7.010 1.00 83.00 639 ARG A C 1
ATOM 4986 O O . ARG A 1 639 ? -18.129 -9.881 7.183 1.00 83.00 639 ARG A O 1
ATOM 4993 N N . ASN A 1 640 ? -20.186 -9.453 7.949 1.00 84.38 640 ASN A N 1
ATOM 4994 C CA . ASN A 1 640 ? -19.774 -9.025 9.281 1.00 84.38 640 ASN A CA 1
ATOM 4995 C C . ASN A 1 640 ? -20.918 -9.111 10.302 1.00 84.38 640 ASN A C 1
ATOM 4997 O O . ASN A 1 640 ? -22.089 -9.077 9.939 1.00 84.38 640 ASN A O 1
ATOM 5001 N N . THR A 1 641 ? -20.573 -9.120 11.596 1.00 86.19 641 THR A N 1
ATOM 5002 C CA . THR A 1 641 ? -21.498 -9.332 12.729 1.00 86.19 641 THR A CA 1
ATOM 5003 C C . THR A 1 641 ? -22.755 -8.449 12.717 1.00 86.19 641 THR A C 1
ATOM 5005 O O . THR A 1 641 ? -23.793 -8.875 13.219 1.00 86.19 641 THR A O 1
ATOM 5008 N N . VAL A 1 642 ? -22.691 -7.246 12.135 1.00 87.75 642 VAL A N 1
ATOM 5009 C CA . VAL A 1 642 ? -23.853 -6.352 11.996 1.00 87.75 642 VAL A CA 1
ATOM 5010 C C . VAL A 1 642 ? -24.788 -6.818 10.878 1.00 87.75 642 VAL A C 1
ATOM 5012 O O . VAL A 1 642 ? -25.996 -6.872 11.088 1.00 87.75 642 VAL A O 1
ATOM 5015 N N . GLU A 1 643 ? -24.259 -7.230 9.725 1.00 88.50 643 GLU A N 1
ATOM 5016 C CA . GLU A 1 643 ? -25.060 -7.824 8.647 1.00 88.50 643 GLU A CA 1
ATOM 5017 C C . GLU A 1 643 ? -25.682 -9.156 9.081 1.00 88.50 643 GLU A C 1
ATOM 5019 O O . GLU A 1 643 ? -26.877 -9.341 8.859 1.00 88.50 643 GLU A O 1
ATOM 5024 N N . ASN A 1 644 ? -24.939 -10.034 9.778 1.00 90.50 644 ASN A N 1
ATOM 5025 C CA . ASN A 1 644 ? -25.495 -11.283 10.324 1.00 90.50 644 ASN A CA 1
ATOM 5026 C C . ASN A 1 644 ? -26.759 -11.004 11.157 1.00 90.50 644 ASN A C 1
ATOM 5028 O O . ASN A 1 644 ? -27.779 -11.676 11.010 1.00 90.50 644 ASN A O 1
ATOM 5032 N N . ALA A 1 645 ? -26.704 -9.980 12.015 1.00 92.12 645 ALA A N 1
ATOM 5033 C CA . ALA A 1 645 ? -27.816 -9.564 12.860 1.00 92.12 645 ALA A CA 1
ATOM 5034 C C . ALA A 1 645 ? -28.969 -8.921 12.067 1.00 92.12 645 ALA A C 1
ATOM 5036 O O . ALA A 1 645 ? -30.123 -9.303 12.254 1.00 92.12 645 ALA A O 1
ATOM 5037 N N . LEU A 1 646 ? -28.682 -7.975 11.165 1.00 89.62 646 LEU A N 1
ATOM 5038 C CA . LEU A 1 646 ? -29.694 -7.279 10.358 1.00 89.62 646 LEU A CA 1
ATOM 5039 C C . LEU A 1 646 ? -30.418 -8.222 9.385 1.00 89.62 646 LEU A C 1
ATOM 5041 O O . LEU A 1 646 ? -31.625 -8.088 9.176 1.00 89.62 646 LEU A O 1
ATOM 5045 N N . PHE A 1 647 ? -29.711 -9.186 8.796 1.00 92.62 647 PHE A N 1
ATOM 5046 C CA . PHE A 1 647 ? -30.297 -10.153 7.870 1.00 92.62 647 PHE A CA 1
ATOM 5047 C C . PHE A 1 647 ? -31.029 -11.273 8.624 1.00 92.62 647 PHE A C 1
ATOM 5049 O O . PHE A 1 647 ? -32.166 -11.583 8.262 1.00 92.62 647 PHE A O 1
ATOM 5056 N N . SER A 1 648 ? -30.489 -11.767 9.747 1.00 93.44 648 SER A N 1
ATOM 5057 C CA . SER A 1 648 ? -31.228 -12.680 10.638 1.00 93.44 648 SER A CA 1
ATOM 5058 C C . SER A 1 648 ? -32.511 -12.042 11.180 1.00 93.44 648 SER A C 1
ATOM 5060 O O . SER A 1 648 ? -33.551 -12.694 11.179 1.00 93.44 648 SER A O 1
ATOM 5062 N N . ALA A 1 649 ? -32.498 -10.756 11.557 1.00 92.62 649 ALA A N 1
ATOM 5063 C CA . ALA A 1 649 ? -33.699 -10.028 11.981 1.00 92.62 649 ALA A CA 1
ATOM 5064 C C . ALA A 1 649 ? -34.796 -10.024 10.897 1.00 92.62 649 ALA A C 1
ATOM 5066 O O . ALA A 1 649 ? -35.958 -10.302 11.200 1.00 92.62 649 ALA A O 1
ATOM 5067 N N . ARG A 1 650 ? -34.432 -9.819 9.620 1.00 90.81 650 ARG A N 1
ATOM 5068 C CA . ARG A 1 650 ? -35.375 -9.919 8.485 1.00 90.81 650 ARG A CA 1
ATOM 5069 C C . ARG A 1 650 ? -35.961 -11.328 8.332 1.00 90.81 650 ARG A C 1
ATOM 5071 O O . ARG A 1 650 ? -37.129 -11.459 7.966 1.00 90.81 650 ARG A O 1
ATOM 5078 N N . VAL A 1 651 ? -35.185 -12.383 8.597 1.00 92.00 651 VAL A N 1
ATOM 5079 C CA . VAL A 1 651 ? -35.683 -13.772 8.578 1.00 92.00 651 VAL A CA 1
ATOM 5080 C C . VAL A 1 651 ? -36.611 -14.028 9.773 1.00 92.00 651 VAL A C 1
ATOM 5082 O O . VAL A 1 651 ? -37.722 -14.515 9.577 1.00 92.00 651 VAL A O 1
ATOM 5085 N N . LEU A 1 652 ? -36.243 -13.594 10.982 1.00 93.25 652 LEU A N 1
ATOM 5086 C CA . LEU A 1 652 ? -37.087 -13.666 12.185 1.00 93.25 652 LEU A CA 1
ATOM 5087 C C . LEU A 1 652 ? -38.438 -12.950 12.000 1.00 93.25 652 LEU A C 1
ATOM 5089 O O . LEU A 1 652 ? -39.468 -13.473 12.425 1.00 93.25 652 LEU A O 1
ATOM 5093 N N . ALA A 1 653 ? -38.464 -11.802 11.310 1.00 90.81 653 ALA A N 1
ATOM 5094 C CA . ALA A 1 653 ? -39.700 -11.108 10.938 1.00 90.81 653 ALA A CA 1
ATOM 5095 C C . ALA A 1 653 ? -40.584 -11.932 9.985 1.00 90.81 653 ALA A C 1
ATOM 5097 O O . ALA A 1 653 ? -41.795 -12.018 10.195 1.00 90.81 653 ALA A O 1
ATOM 5098 N N . ARG A 1 654 ? -39.996 -12.581 8.966 1.00 90.12 654 ARG A N 1
ATOM 5099 C CA . ARG A 1 654 ? -40.726 -13.472 8.039 1.00 90.12 654 ARG A CA 1
ATOM 5100 C C . ARG A 1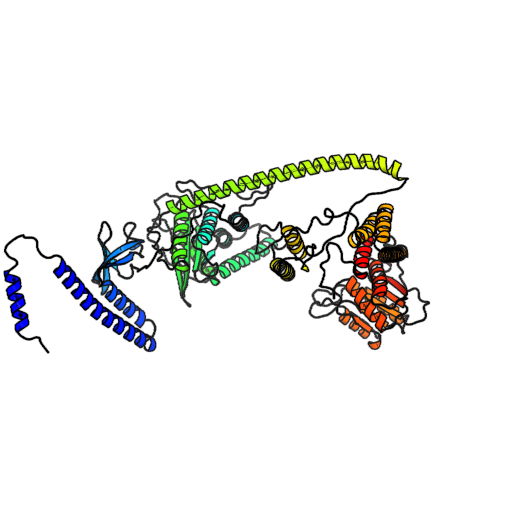 654 ? -41.330 -14.677 8.765 1.00 90.12 654 ARG A C 1
ATOM 5102 O O . ARG A 1 654 ? -42.485 -15.009 8.519 1.00 90.12 654 ARG A O 1
ATOM 5109 N N . LEU A 1 655 ? -40.573 -15.276 9.686 1.00 88.31 655 LEU A N 1
ATOM 5110 C CA . LEU A 1 655 ? -41.014 -16.391 10.535 1.00 88.31 655 LEU A CA 1
ATOM 5111 C C . LEU A 1 655 ? -42.006 -15.968 11.634 1.00 88.31 655 LEU A C 1
ATOM 5113 O O . LEU A 1 655 ? -42.634 -16.825 12.251 1.00 88.31 655 LEU A O 1
ATOM 5117 N N . ARG A 1 656 ? -42.158 -14.657 11.881 1.00 89.50 656 ARG A N 1
ATOM 5118 C CA . ARG A 1 656 ? -42.917 -14.079 13.005 1.00 89.50 656 ARG A CA 1
ATOM 5119 C C . ARG A 1 656 ? -42.465 -14.643 14.359 1.00 89.50 656 ARG A C 1
ATOM 5121 O O . ARG A 1 656 ? -43.297 -14.989 15.193 1.00 89.50 656 ARG A O 1
ATOM 5128 N N . ALA A 1 657 ? -41.153 -14.776 14.544 1.00 89.75 657 ALA A N 1
ATOM 5129 C CA . ALA A 1 657 ? -40.570 -15.346 15.753 1.00 89.75 657 ALA A CA 1
ATOM 5130 C C . ALA A 1 657 ? -40.873 -14.483 16.994 1.00 89.75 657 ALA A C 1
ATOM 5132 O O . ALA A 1 657 ? -40.676 -13.272 16.996 1.00 89.75 657 ALA A O 1
ATOM 5133 N N . GLU A 1 658 ? -41.322 -15.124 18.067 1.00 89.62 658 GLU A N 1
ATOM 5134 C CA . GLU A 1 658 ? -41.598 -14.509 19.374 1.00 89.62 658 GLU A CA 1
ATOM 5135 C C . GLU A 1 658 ? -40.392 -14.684 20.324 1.00 89.62 658 GLU A C 1
ATOM 5137 O O . GLU A 1 658 ? -40.188 -13.920 21.275 1.00 89.62 658 GLU A O 1
ATOM 5142 N N . HIS A 1 659 ? -39.531 -15.661 20.024 1.00 90.88 659 HIS A N 1
ATOM 5143 C CA .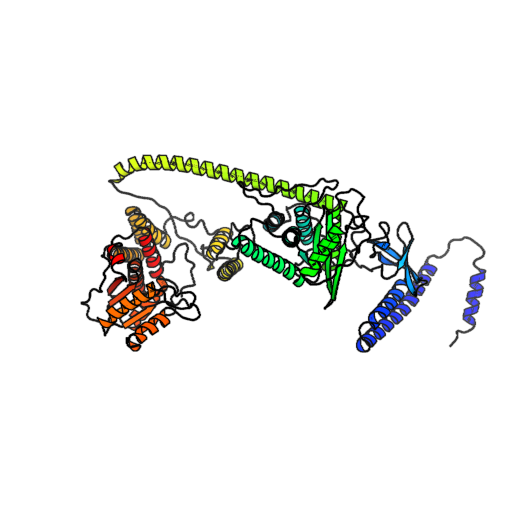 HIS A 1 659 ? -38.284 -15.913 20.734 1.00 90.88 659 HIS A CA 1
ATOM 5144 C C . HIS A 1 659 ? -37.156 -16.324 19.773 1.00 90.88 659 HIS A C 1
ATOM 5146 O O . HIS A 1 659 ? -37.365 -17.163 18.895 1.00 90.88 659 HIS A O 1
ATOM 5152 N N . ALA A 1 660 ? -35.959 -15.757 19.963 1.00 92.69 660 ALA A N 1
ATOM 5153 C CA . ALA A 1 660 ? -34.725 -16.192 19.309 1.00 92.69 660 ALA A CA 1
ATOM 5154 C C . ALA A 1 660 ? -33.623 -16.551 20.324 1.00 92.69 660 ALA A C 1
ATOM 5156 O O . ALA A 1 660 ? -33.370 -15.785 21.255 1.00 92.69 660 ALA A O 1
ATOM 5157 N N . THR A 1 661 ? -32.918 -17.660 20.101 1.00 93.06 661 THR A N 1
ATOM 5158 C CA . THR A 1 661 ? -31.722 -18.053 20.865 1.00 93.06 661 THR A CA 1
ATOM 5159 C C . THR A 1 661 ? -30.489 -17.972 19.968 1.00 93.06 661 THR A C 1
ATOM 5161 O O . THR A 1 661 ? -30.398 -18.676 18.965 1.00 93.06 661 THR A O 1
ATOM 5164 N N . VAL A 1 662 ? -29.531 -17.110 20.312 1.00 93.88 662 VAL A N 1
ATOM 5165 C CA . VAL A 1 662 ? -28.297 -16.895 19.539 1.00 93.88 662 VAL A CA 1
ATOM 5166 C C . VAL A 1 662 ? -27.225 -17.897 19.953 1.00 93.88 662 VAL A C 1
ATOM 5168 O O . VAL A 1 662 ? -26.842 -17.941 21.121 1.00 93.88 662 VAL A O 1
ATOM 5171 N N . VAL A 1 663 ? -26.688 -18.654 18.996 1.00 93.06 663 VAL A N 1
ATOM 5172 C CA . VAL A 1 663 ? -25.596 -19.612 19.219 1.00 93.06 663 VAL A CA 1
ATOM 5173 C C . VAL A 1 663 ? -24.288 -19.046 18.671 1.00 93.06 663 VAL A C 1
ATOM 5175 O O . VAL A 1 663 ? -24.175 -18.700 17.491 1.00 93.06 663 VAL A O 1
ATOM 5178 N N . SER A 1 664 ? -23.281 -18.933 19.537 1.00 91.00 664 SER A N 1
ATOM 5179 C CA . SER A 1 664 ? -21.937 -18.471 19.172 1.00 91.00 664 SER A CA 1
ATOM 5180 C C . SER A 1 664 ? -20.891 -18.952 20.184 1.00 91.00 664 SER A C 1
ATOM 5182 O O . SER A 1 664 ? -21.219 -19.632 21.150 1.00 91.00 664 SER A O 1
ATOM 5184 N N . SER A 1 665 ? -19.624 -18.590 19.986 1.00 85.81 665 SER A N 1
ATOM 5185 C CA . SER A 1 665 ? -18.562 -18.852 20.971 1.00 85.81 665 SER A CA 1
ATOM 5186 C C . SER A 1 665 ? -18.758 -18.004 22.235 1.00 85.81 665 SER A C 1
ATOM 5188 O O . SER A 1 665 ? -19.272 -16.886 22.140 1.00 85.81 665 SER A O 1
ATOM 5190 N N . ALA A 1 666 ? -18.322 -18.496 23.401 1.00 76.69 666 ALA A N 1
ATOM 5191 C CA . ALA A 1 666 ? -18.484 -17.813 24.695 1.00 76.69 666 ALA A CA 1
ATOM 5192 C C . ALA A 1 666 ? -18.025 -16.336 24.674 1.00 76.69 666 ALA A C 1
ATOM 5194 O O . ALA A 1 666 ? -18.780 -15.448 25.064 1.00 76.69 666 ALA A O 1
ATOM 5195 N N . SER A 1 667 ? -16.853 -16.063 24.087 1.00 72.25 667 SER A N 1
ATOM 5196 C CA . SER A 1 667 ? -16.256 -14.725 23.894 1.00 72.25 667 SER A CA 1
ATOM 5197 C C . SER A 1 667 ? -16.964 -13.820 22.871 1.00 72.25 667 SER A C 1
ATOM 5199 O O . SER A 1 667 ? -16.493 -12.723 22.572 1.00 72.25 667 SER A O 1
ATOM 5201 N N . HIS A 1 668 ? -18.056 -14.287 22.264 1.00 83.31 668 HIS A N 1
ATOM 5202 C CA . HIS A 1 668 ? -18.729 -13.607 21.158 1.00 83.31 668 HIS A CA 1
ATOM 5203 C C . HIS A 1 668 ? -20.255 -13.542 21.306 1.00 83.31 668 HIS A C 1
ATOM 5205 O O . HIS A 1 668 ? -20.892 -12.658 20.728 1.00 83.31 668 HIS A O 1
ATOM 5211 N N . VAL A 1 669 ? -20.865 -14.440 22.086 1.00 87.62 669 VAL A N 1
ATOM 5212 C CA . VAL A 1 669 ? -22.328 -14.551 22.179 1.00 87.62 669 VAL A CA 1
ATOM 5213 C C . VAL A 1 669 ? -22.994 -13.311 22.792 1.00 87.62 669 VAL A C 1
ATOM 5215 O O . VAL A 1 669 ? -24.054 -12.914 22.314 1.00 87.62 669 VAL A O 1
ATOM 5218 N N . ARG A 1 670 ? -22.346 -12.614 23.743 1.00 88.38 670 ARG A N 1
ATOM 5219 C CA . ARG A 1 670 ? -22.817 -11.310 24.261 1.00 88.38 670 ARG A CA 1
ATOM 5220 C C . ARG A 1 670 ? -22.953 -10.268 23.149 1.00 88.38 670 ARG A C 1
ATOM 5222 O O . ARG A 1 670 ? -23.993 -9.616 23.041 1.00 88.38 670 ARG A O 1
ATOM 5229 N N . ARG A 1 671 ? -21.936 -10.150 22.283 1.00 89.62 671 ARG A N 1
ATOM 5230 C CA . ARG A 1 671 ? -21.968 -9.263 21.108 1.00 89.62 671 ARG A CA 1
ATOM 5231 C C . ARG A 1 671 ? -23.044 -9.699 20.118 1.00 89.62 671 ARG A C 1
ATOM 5233 O O . ARG A 1 671 ? -23.838 -8.865 19.700 1.00 89.62 671 ARG A O 1
ATOM 5240 N N . GLY A 1 672 ? -23.114 -10.992 19.803 1.00 91.31 672 GLY A N 1
ATOM 5241 C CA . GLY A 1 672 ? -24.147 -11.553 18.929 1.00 91.31 672 GLY A CA 1
ATOM 5242 C C . GLY A 1 672 ? -25.568 -11.214 19.391 1.00 91.31 672 GLY A C 1
ATOM 5243 O O . GLY A 1 672 ? -26.352 -10.677 18.610 1.00 91.31 672 GLY A O 1
ATOM 5244 N N . GLN A 1 673 ? -25.879 -11.450 20.671 1.00 92.69 673 GLN A N 1
ATOM 5245 C CA . GLN A 1 673 ? -27.184 -11.122 21.248 1.00 92.69 673 GLN A CA 1
ATOM 5246 C C . GLN A 1 673 ? -27.468 -9.614 21.211 1.00 92.69 673 GLN A C 1
ATOM 5248 O O . GLN A 1 673 ? -28.545 -9.215 20.773 1.00 92.69 673 GLN A O 1
ATOM 5253 N N . ALA A 1 674 ? -26.534 -8.771 21.664 1.00 91.81 674 ALA A N 1
ATOM 5254 C CA . ALA A 1 674 ? -26.763 -7.328 21.762 1.00 91.81 674 ALA A CA 1
ATOM 5255 C C . ALA A 1 674 ? -27.028 -6.683 20.393 1.00 91.81 674 ALA A C 1
ATOM 5257 O O . ALA A 1 674 ? -27.951 -5.881 20.251 1.00 91.81 674 ALA A O 1
ATOM 5258 N N . VAL A 1 675 ? -26.255 -7.074 19.378 1.00 92.25 675 VAL A N 1
ATOM 5259 C CA . VAL A 1 675 ? -26.408 -6.572 18.008 1.00 92.25 675 VAL A CA 1
ATOM 5260 C C . VAL A 1 675 ? -27.705 -7.108 17.377 1.00 92.25 675 VAL A C 1
ATOM 5262 O O . VAL A 1 675 ? -28.406 -6.343 16.714 1.00 92.25 675 VAL A O 1
ATOM 5265 N N . LEU A 1 676 ? -28.096 -8.368 17.639 1.00 93.12 676 LEU A N 1
ATOM 5266 C CA . LEU A 1 676 ? -29.368 -8.924 17.153 1.00 93.12 676 LEU A CA 1
ATOM 5267 C C . LEU A 1 676 ? -30.598 -8.279 17.805 1.00 93.12 676 LEU A C 1
ATOM 5269 O O . LEU A 1 676 ? -31.549 -7.968 17.092 1.00 93.12 676 LEU A O 1
ATOM 5273 N N . GLU A 1 677 ? -30.598 -8.040 19.120 1.00 92.06 677 GLU A N 1
ATOM 5274 C CA . GLU A 1 677 ? -31.711 -7.352 19.795 1.00 92.06 677 GLU A CA 1
ATOM 5275 C C . GLU A 1 677 ? -31.970 -5.960 19.195 1.00 92.06 677 GLU A C 1
ATOM 5277 O O . GLU A 1 677 ? -33.119 -5.576 18.975 1.00 92.06 677 GLU A O 1
ATOM 5282 N N . ILE A 1 678 ? -30.904 -5.217 18.889 1.00 91.06 678 ILE A N 1
ATOM 5283 C CA . ILE A 1 678 ? -30.995 -3.872 18.309 1.00 91.06 678 ILE A CA 1
ATOM 5284 C C . ILE A 1 678 ? -31.422 -3.937 16.836 1.00 91.06 678 ILE A C 1
ATOM 5286 O O . ILE A 1 678 ? -32.307 -3.188 16.426 1.00 91.06 678 ILE A O 1
ATOM 5290 N N . ALA A 1 679 ? -30.881 -4.881 16.059 1.00 90.62 679 ALA A N 1
ATOM 5291 C CA . ALA A 1 679 ? -31.326 -5.140 14.690 1.00 90.62 679 ALA A CA 1
ATOM 5292 C C . ALA A 1 679 ? -32.821 -5.513 14.622 1.00 90.62 679 ALA A C 1
ATOM 5294 O O . ALA A 1 679 ? -33.532 -5.084 13.709 1.00 90.62 679 ALA A O 1
ATOM 5295 N N . CYS A 1 680 ? -33.330 -6.262 15.607 1.00 89.31 680 CYS A N 1
ATOM 5296 C CA . CYS A 1 680 ? -34.741 -6.636 15.666 1.00 89.31 680 CYS A CA 1
ATOM 5297 C C . CYS A 1 680 ? -35.669 -5.435 15.899 1.00 89.31 680 CYS A C 1
ATOM 5299 O O . CYS A 1 680 ? -36.739 -5.402 15.297 1.00 89.31 680 CYS A O 1
ATOM 5301 N N . ARG A 1 681 ? -35.239 -4.400 16.641 1.00 84.00 681 ARG A N 1
ATOM 5302 C CA . ARG A 1 681 ? -35.995 -3.135 16.759 1.00 84.00 681 ARG A CA 1
ATOM 5303 C C . ARG A 1 681 ? -36.174 -2.394 15.424 1.00 84.00 681 ARG A C 1
ATOM 5305 O O . ARG A 1 681 ? -37.061 -1.550 15.336 1.00 84.00 681 ARG A O 1
ATOM 5312 N N . GLN A 1 682 ? -35.344 -2.668 14.411 1.00 76.50 682 GLN A N 1
ATOM 5313 C CA . GLN A 1 682 ? -35.404 -2.003 13.100 1.00 76.50 682 GLN A CA 1
ATOM 5314 C C . GLN A 1 682 ? -36.017 -2.861 11.987 1.00 76.50 682 GLN A C 1
ATOM 5316 O O . GLN A 1 682 ? -36.709 -2.337 11.117 1.00 76.50 682 GLN A O 1
ATOM 5321 N N . LEU A 1 683 ? -35.713 -4.162 11.975 1.00 81.56 683 LEU A N 1
ATOM 5322 C CA . LEU A 1 683 ? -36.004 -5.074 10.859 1.00 81.56 683 LEU A CA 1
ATOM 5323 C C . LEU A 1 683 ? -36.655 -6.397 11.292 1.00 81.56 683 LEU A C 1
ATOM 5325 O O . LEU A 1 683 ? -36.955 -7.229 10.435 1.00 81.56 683 LEU A O 1
ATOM 5329 N N . GLY A 1 684 ? -36.817 -6.611 12.600 1.00 80.25 684 GLY A N 1
ATOM 5330 C CA . GLY A 1 684 ? -37.338 -7.838 13.195 1.00 80.25 684 GLY A CA 1
ATOM 5331 C C . GLY A 1 684 ? -38.755 -7.688 13.763 1.00 80.25 684 GLY A C 1
ATOM 5332 O O . GLY A 1 684 ? -39.431 -6.685 13.528 1.00 80.25 684 GLY A O 1
ATOM 5333 N N . PRO A 1 685 ? -39.225 -8.692 14.520 1.00 79.75 685 PRO A N 1
ATOM 5334 C CA . PRO A 1 685 ? -40.452 -8.597 15.304 1.00 79.75 685 PRO A CA 1
ATOM 5335 C C . PRO A 1 685 ? -40.250 -7.643 16.494 1.00 79.75 685 PRO A C 1
ATOM 5337 O O . PRO A 1 685 ? -39.255 -7.752 17.210 1.00 79.75 685 PRO A O 1
ATOM 5340 N N . VAL A 1 686 ? -41.204 -6.731 16.709 1.00 65.25 686 VAL A N 1
ATOM 5341 C CA . VAL A 1 686 ? -41.093 -5.603 17.662 1.00 65.25 686 VAL A CA 1
ATOM 5342 C C . VAL A 1 686 ? -40.799 -6.057 19.098 1.00 65.25 686 VAL A C 1
ATOM 5344 O O . VAL A 1 686 ? -39.949 -5.468 19.762 1.00 65.25 686 VAL A O 1
ATOM 5347 N N . ASP A 1 687 ? -41.452 -7.134 19.540 1.00 76.94 687 ASP A N 1
ATOM 5348 C CA . ASP A 1 687 ? -41.394 -7.645 20.916 1.00 76.94 687 ASP A CA 1
ATOM 5349 C C . ASP A 1 687 ? -40.624 -8.977 21.036 1.00 76.94 687 ASP A C 1
ATOM 5351 O O . ASP A 1 687 ? -40.857 -9.755 21.964 1.00 76.94 687 ASP A O 1
ATOM 5355 N N . ILE A 1 688 ? -39.714 -9.286 20.097 1.00 86.19 688 ILE A N 1
ATOM 5356 C CA . ILE A 1 688 ? -38.977 -10.558 20.137 1.00 86.19 688 ILE A CA 1
ATOM 5357 C C . ILE A 1 688 ? -38.092 -10.665 21.385 1.00 86.19 688 ILE A C 1
ATOM 5359 O O . ILE A 1 688 ? -37.251 -9.812 21.679 1.00 86.19 688 ILE A O 1
ATOM 5363 N N . SER A 1 689 ? -38.245 -11.771 22.110 1.00 88.50 689 SER A N 1
ATOM 5364 C CA . SER A 1 689 ? -37.409 -12.075 23.268 1.00 88.50 689 SER A CA 1
ATOM 5365 C C . SER A 1 689 ? -36.133 -12.808 22.833 1.00 88.50 689 SER A C 1
ATOM 5367 O O . SER A 1 689 ? -36.201 -13.841 22.169 1.00 88.50 689 SER A O 1
ATOM 5369 N N . VAL A 1 690 ? -34.952 -12.309 23.211 1.00 89.44 690 VAL A N 1
ATOM 5370 C CA . VAL A 1 690 ? -33.666 -12.905 22.794 1.00 89.44 690 VAL A CA 1
ATOM 5371 C C . VAL A 1 690 ? -32.875 -13.426 23.997 1.00 89.44 690 VAL A C 1
ATOM 5373 O O . VAL A 1 690 ? -32.850 -12.800 25.061 1.00 89.44 690 VAL A O 1
ATOM 5376 N N . ASP A 1 691 ? -32.234 -14.583 23.850 1.00 89.38 691 ASP A N 1
ATOM 5377 C CA . ASP A 1 691 ? -31.141 -15.031 24.718 1.00 89.38 691 ASP A CA 1
ATOM 5378 C C . ASP A 1 691 ? -29.953 -15.580 23.911 1.00 89.38 691 ASP A C 1
ATOM 5380 O O . ASP A 1 691 ? -30.002 -15.647 22.683 1.00 89.38 691 ASP A O 1
ATOM 5384 N N . GLY A 1 692 ? -28.847 -15.881 24.593 1.00 88.75 692 GLY A N 1
ATOM 5385 C CA . GLY A 1 692 ? -27.600 -16.318 23.974 1.00 88.75 692 GLY A CA 1
ATOM 5386 C C . GLY A 1 692 ? -27.010 -17.526 24.694 1.00 88.75 692 GLY A C 1
ATOM 5387 O O . GLY A 1 692 ? -26.918 -17.528 25.923 1.00 88.75 692 GLY A O 1
ATOM 5388 N N . VAL A 1 693 ? -26.598 -18.531 23.919 1.00 88.25 693 VAL A N 1
ATOM 5389 C CA . VAL A 1 693 ? -25.954 -19.766 24.385 1.00 88.25 693 VAL A CA 1
ATOM 5390 C C . VAL A 1 693 ? -24.540 -19.845 23.807 1.00 88.25 693 VAL A C 1
ATOM 5392 O O . VAL A 1 693 ? -24.339 -19.749 22.592 1.00 88.25 693 VAL A O 1
ATOM 5395 N N . GLY A 1 694 ? -23.554 -19.999 24.691 1.00 84.25 694 GLY A N 1
ATOM 5396 C CA . GLY A 1 694 ? -22.156 -20.204 24.310 1.00 84.25 694 GLY A CA 1
ATOM 5397 C C . GLY A 1 694 ? -21.872 -21.672 23.979 1.00 84.25 694 GLY A C 1
ATOM 5398 O O . GLY A 1 694 ? -22.323 -22.557 24.706 1.00 84.25 694 GLY A O 1
ATOM 5399 N N . CYS A 1 695 ? -21.102 -21.944 22.922 1.00 72.62 695 CYS A N 1
ATOM 5400 C CA . CYS A 1 695 ? -20.415 -23.233 22.797 1.00 72.62 695 CYS A CA 1
ATOM 5401 C C . CYS A 1 695 ? -19.217 -23.301 23.769 1.00 72.62 695 CYS A C 1
ATOM 5403 O O . CYS A 1 695 ? -18.623 -22.265 24.070 1.00 72.62 695 CYS A O 1
ATOM 5405 N N . GLU A 1 696 ? -18.888 -24.525 24.214 1.00 62.56 696 GLU A N 1
ATOM 5406 C CA . GLU A 1 696 ? -17.879 -24.891 25.237 1.00 62.56 696 GLU A CA 1
ATOM 5407 C C . GLU A 1 696 ? -18.201 -24.428 26.679 1.00 62.56 696 GLU A C 1
ATOM 5409 O O . GLU A 1 696 ? -18.429 -23.252 26.947 1.00 62.56 696 GLU A O 1
ATOM 5414 N N . MET A 1 697 ? -18.194 -25.350 27.656 1.00 49.41 697 MET A N 1
ATOM 5415 C CA . MET A 1 697 ? -18.510 -25.007 29.059 1.00 49.41 697 MET A CA 1
ATOM 5416 C C . MET A 1 697 ? -17.326 -24.388 29.823 1.00 49.41 697 MET A C 1
ATOM 5418 O O . MET A 1 697 ? -17.527 -23.536 30.692 1.00 49.41 697 MET A O 1
ATOM 5422 N N . ASP A 1 698 ? -16.093 -24.780 29.500 1.00 45.69 698 ASP A N 1
ATOM 5423 C CA . ASP A 1 698 ? -14.900 -24.351 30.245 1.00 45.69 698 ASP A CA 1
ATOM 5424 C C . ASP A 1 698 ? -14.527 -22.879 29.971 1.00 45.69 698 ASP A C 1
ATOM 5426 O O . ASP A 1 698 ? -14.062 -22.159 30.863 1.00 45.69 698 ASP A O 1
ATOM 5430 N N . SER A 1 699 ? -14.821 -22.382 28.763 1.00 51.75 699 SER A N 1
ATOM 5431 C CA . SER A 1 699 ? -14.714 -20.957 28.421 1.00 51.75 699 SER A CA 1
ATOM 5432 C C . SER A 1 699 ? -15.877 -20.129 28.993 1.00 51.75 699 SER A C 1
ATOM 5434 O O . SER A 1 699 ? -15.664 -19.012 29.464 1.00 51.75 699 SER A O 1
ATOM 5436 N N . VAL A 1 700 ? -17.091 -20.693 29.071 1.00 54.75 700 VAL A N 1
ATOM 5437 C CA . VAL A 1 700 ? -18.255 -20.064 29.730 1.00 54.75 700 VAL A CA 1
ATOM 5438 C C . VAL A 1 700 ? -17.989 -19.757 31.211 1.00 54.75 700 VAL A C 1
ATOM 5440 O O . VAL A 1 700 ? -18.319 -18.665 31.676 1.00 54.75 700 VAL A O 1
ATOM 5443 N N . ASN A 1 701 ? -17.349 -20.672 31.948 1.00 50.59 701 ASN A N 1
ATOM 5444 C CA . ASN A 1 701 ? -17.027 -20.463 33.366 1.00 50.59 701 ASN A CA 1
ATOM 5445 C C . ASN A 1 701 ? -15.892 -19.455 33.607 1.00 50.59 701 ASN A C 1
ATOM 5447 O O . ASN A 1 701 ? -15.864 -18.819 34.659 1.00 50.59 701 ASN A O 1
ATOM 5451 N N . SER A 1 702 ? -14.974 -19.281 32.654 1.00 52.19 702 SER A N 1
ATOM 5452 C CA . SER A 1 702 ? -13.836 -18.358 32.786 1.00 52.19 702 SER A CA 1
ATOM 5453 C C . SER A 1 702 ? -14.128 -16.934 32.281 1.00 52.19 702 SER A C 1
ATOM 5455 O O . SER A 1 702 ? -13.482 -15.991 32.729 1.00 52.19 702 SER A O 1
ATOM 5457 N N . MET A 1 703 ? -15.142 -16.742 31.428 1.00 56.88 703 MET A N 1
ATOM 5458 C CA . MET A 1 703 ? -15.516 -15.440 30.837 1.00 56.88 703 MET A CA 1
ATOM 5459 C C . MET A 1 703 ? -16.715 -14.756 31.525 1.00 56.88 703 MET A C 1
ATOM 5461 O O . MET A 1 703 ? -17.481 -14.019 30.895 1.00 56.88 703 MET A O 1
ATOM 5465 N N . GLN A 1 704 ? -16.913 -14.978 32.831 1.00 60.34 704 GLN A N 1
ATOM 5466 C CA . GLN A 1 704 ? -18.051 -14.394 33.556 1.00 60.34 704 GLN A CA 1
ATOM 5467 C C . GLN A 1 704 ? -18.023 -12.855 33.601 1.00 60.34 704 GLN A C 1
ATOM 5469 O O . GLN A 1 704 ? -19.084 -12.240 33.514 1.00 60.34 704 GLN A O 1
ATOM 5474 N N . VAL A 1 705 ? -16.843 -12.228 33.653 1.00 66.62 705 VAL A N 1
ATOM 5475 C CA . VAL A 1 705 ? -16.677 -10.762 33.617 1.00 66.62 705 VAL A CA 1
ATOM 5476 C C . VAL A 1 705 ? -16.437 -10.288 32.179 1.00 66.62 705 VAL A C 1
ATOM 5478 O O . VAL A 1 705 ? -15.653 -10.898 31.459 1.00 66.62 705 VAL A O 1
ATOM 5481 N N . VAL A 1 706 ? -17.102 -9.201 31.774 1.00 70.69 706 VAL A N 1
ATOM 5482 C CA . VAL A 1 706 ? -16.887 -8.517 30.482 1.00 70.69 706 VAL A CA 1
ATOM 5483 C C . VAL A 1 706 ? -15.670 -7.599 30.578 1.00 70.69 706 VAL A C 1
ATOM 5485 O O . VAL A 1 706 ? -15.591 -6.787 31.503 1.00 70.69 706 VAL A O 1
ATOM 5488 N N . ASP A 1 707 ? -14.741 -7.691 29.624 1.00 77.00 707 ASP A N 1
ATOM 5489 C CA . ASP A 1 707 ? -13.597 -6.774 29.548 1.00 77.00 707 ASP A CA 1
ATOM 5490 C C . ASP A 1 707 ? -13.928 -5.470 28.789 1.00 77.00 707 ASP A C 1
ATOM 5492 O O . ASP A 1 707 ? -14.933 -5.356 28.083 1.00 77.00 707 ASP A O 1
ATOM 5496 N N . GLN A 1 708 ? -13.088 -4.445 28.953 1.00 72.38 708 GLN A N 1
ATOM 5497 C CA . GLN A 1 708 ? -13.343 -3.118 28.381 1.00 72.38 708 GLN A CA 1
ATOM 5498 C C . GLN A 1 708 ? -13.253 -3.063 26.846 1.00 72.38 708 GLN A C 1
ATOM 5500 O O . GLN A 1 708 ? -13.934 -2.247 26.225 1.00 72.38 708 GLN A O 1
ATOM 5505 N N . ASP A 1 709 ? -12.457 -3.918 26.206 1.00 70.69 709 ASP A N 1
ATOM 5506 C CA . ASP A 1 709 ? -12.382 -4.006 24.746 1.00 70.69 709 ASP A CA 1
ATOM 5507 C C . ASP A 1 709 ? -13.489 -4.901 24.161 1.00 70.69 709 ASP A C 1
ATOM 5509 O O . ASP A 1 709 ? -13.972 -4.609 23.061 1.00 70.69 709 ASP A O 1
ATOM 5513 N N . GLU A 1 710 ? -13.975 -5.911 24.894 1.00 79.00 710 GLU A N 1
ATOM 5514 C CA . GLU A 1 710 ? -15.250 -6.584 24.598 1.00 79.00 710 GLU A CA 1
ATOM 5515 C C . GLU A 1 710 ? -16.396 -5.559 24.620 1.00 79.00 710 GLU A C 1
ATOM 5517 O O . GLU A 1 710 ? -17.112 -5.406 23.627 1.00 79.00 710 GLU A O 1
ATOM 5522 N N . LEU A 1 711 ? -16.514 -4.777 25.700 1.00 82.88 711 LEU A N 1
ATOM 5523 C CA . LEU A 1 711 ? -17.564 -3.769 25.873 1.00 82.88 711 LEU A CA 1
ATOM 5524 C C . LEU A 1 711 ? -17.537 -2.703 24.762 1.00 82.88 711 LEU A C 1
ATOM 5526 O O . LEU A 1 711 ? -18.581 -2.385 24.185 1.00 82.88 711 LEU A O 1
ATOM 5530 N N . ARG A 1 712 ? -16.347 -2.209 24.382 1.00 79.56 712 ARG A N 1
ATOM 5531 C CA . ARG A 1 712 ? -16.160 -1.306 23.226 1.00 79.56 712 ARG A CA 1
ATOM 5532 C C . ARG A 1 712 ? -16.669 -1.915 21.922 1.00 79.56 712 ARG A C 1
ATOM 5534 O O . ARG A 1 712 ? -17.340 -1.222 21.159 1.00 79.56 712 ARG A O 1
ATOM 5541 N N . ARG A 1 713 ? -16.372 -3.192 21.654 1.00 79.38 713 ARG A N 1
ATOM 5542 C CA . ARG A 1 713 ? -16.818 -3.892 20.433 1.00 79.38 713 ARG A CA 1
ATOM 5543 C C . ARG A 1 713 ? -18.330 -4.107 20.427 1.00 79.38 713 ARG A C 1
ATOM 5545 O O . ARG A 1 713 ? -18.953 -3.898 19.389 1.00 79.38 713 ARG A O 1
ATOM 5552 N N . ILE A 1 714 ? -18.919 -4.462 21.572 1.00 86.75 714 ILE A N 1
ATOM 5553 C CA . ILE A 1 714 ? -20.373 -4.596 21.723 1.00 86.75 714 ILE A CA 1
ATOM 5554 C C . ILE A 1 714 ? -21.057 -3.266 21.395 1.00 86.75 714 ILE A C 1
ATOM 5556 O O . ILE A 1 714 ? -21.908 -3.233 20.511 1.00 86.75 714 ILE A O 1
ATOM 5560 N N . TYR A 1 715 ? -20.655 -2.162 22.031 1.00 85.12 715 TYR A N 1
ATOM 5561 C CA . TYR A 1 715 ? -21.266 -0.852 21.783 1.00 85.12 715 TYR A CA 1
ATOM 5562 C C . TYR A 1 715 ? -21.006 -0.301 20.370 1.00 85.12 715 TYR A C 1
ATOM 5564 O O . TYR A 1 715 ? -21.885 0.343 19.799 1.00 85.12 715 TYR A O 1
ATOM 5572 N N . HIS A 1 716 ? -19.838 -0.569 19.776 1.00 82.81 716 HIS A N 1
ATOM 5573 C CA . HIS A 1 716 ? -19.538 -0.183 18.394 1.00 82.81 716 HIS A CA 1
ATOM 5574 C C . HIS A 1 716 ? -20.511 -0.825 17.396 1.00 82.81 716 HIS A C 1
ATOM 5576 O O . HIS A 1 716 ? -21.127 -0.129 16.586 1.00 82.81 716 HIS A O 1
ATOM 5582 N N . ASP A 1 717 ? -20.672 -2.146 17.469 1.00 86.31 717 ASP A N 1
ATOM 5583 C CA . ASP A 1 717 ? -21.515 -2.883 16.527 1.00 86.31 717 ASP A CA 1
ATOM 5584 C C . ASP A 1 717 ? -23.011 -2.732 16.855 1.00 86.31 717 ASP A C 1
ATOM 5586 O O . ASP A 1 717 ? -23.838 -2.723 15.946 1.00 86.31 717 ASP A O 1
ATOM 5590 N N . ALA A 1 718 ? -23.360 -2.497 18.125 1.00 88.75 718 ALA A N 1
ATOM 5591 C CA . ALA A 1 718 ? -24.696 -2.082 18.555 1.00 88.75 718 ALA A CA 1
ATOM 5592 C C . ALA A 1 718 ? -25.129 -0.759 17.902 1.00 88.75 718 ALA A C 1
ATOM 5594 O O . ALA A 1 718 ? -26.226 -0.675 17.353 1.00 88.75 718 ALA A O 1
ATOM 5595 N N . LEU A 1 719 ? -24.265 0.264 17.902 1.00 85.50 719 LEU A N 1
ATOM 5596 C CA . LEU A 1 719 ? -24.560 1.534 17.230 1.00 85.50 719 LEU A CA 1
ATOM 5597 C C . LEU A 1 719 ? -24.686 1.360 15.709 1.00 85.50 719 LEU A C 1
ATOM 5599 O O . LEU A 1 719 ? -25.607 1.922 15.116 1.00 85.50 719 LEU A O 1
ATOM 5603 N N . ARG A 1 720 ? -23.844 0.516 15.093 1.00 84.25 720 ARG A N 1
ATOM 5604 C CA . ARG A 1 720 ? -23.965 0.166 13.666 1.00 84.25 720 ARG A CA 1
ATOM 5605 C C . ARG A 1 720 ? -25.287 -0.535 13.339 1.00 84.25 720 ARG A C 1
ATOM 5607 O O . ARG A 1 720 ? -25.918 -0.167 12.355 1.00 84.25 720 ARG A O 1
ATOM 5614 N N . ALA A 1 721 ? -25.750 -1.471 14.171 1.00 85.19 721 ALA A N 1
ATOM 5615 C CA . ALA A 1 721 ? -27.068 -2.102 14.017 1.00 85.19 721 ALA A CA 1
ATOM 5616 C C . ALA A 1 721 ? -28.243 -1.146 14.290 1.00 85.19 721 ALA A C 1
ATOM 5618 O O . ALA A 1 721 ? -29.325 -1.343 13.748 1.00 85.19 721 ALA A O 1
ATOM 5619 N N . TYR A 1 722 ? -28.028 -0.086 15.075 1.00 85.94 722 TYR A N 1
ATOM 5620 C CA . TYR A 1 722 ? -28.958 1.041 15.209 1.00 85.94 722 TYR A CA 1
ATOM 5621 C C . TYR A 1 722 ? -28.897 2.019 14.007 1.00 85.94 722 TYR A C 1
ATOM 5623 O O . TYR A 1 722 ? -29.653 2.987 13.937 1.00 85.94 722 TYR A O 1
ATOM 5631 N N . GLY A 1 723 ? -28.033 1.784 13.015 1.00 77.88 723 GLY A N 1
ATOM 5632 C CA . GLY A 1 723 ? -27.890 2.650 11.840 1.00 77.88 723 GLY A CA 1
ATOM 5633 C C . GLY A 1 723 ? -27.067 3.920 12.090 1.00 77.88 723 GLY A C 1
ATOM 5634 O O . GLY A 1 723 ? -26.946 4.755 11.194 1.00 77.88 723 GLY A O 1
ATOM 5635 N N . MET A 1 724 ? -26.453 4.063 13.269 1.00 73.25 724 MET A N 1
ATOM 5636 C CA . MET A 1 724 ? -25.357 5.008 13.468 1.00 73.25 724 MET A CA 1
ATOM 5637 C C . MET A 1 724 ? -24.066 4.374 12.943 1.00 73.25 724 MET A C 1
ATOM 5639 O O . MET A 1 724 ? -23.576 3.384 13.485 1.00 73.25 724 MET A O 1
ATOM 5643 N N . MET A 1 725 ? -23.499 4.942 11.880 1.00 57.78 725 MET A N 1
ATOM 5644 C CA . MET A 1 725 ? -22.195 4.524 11.366 1.00 57.78 725 MET A CA 1
ATOM 5645 C C . MET A 1 725 ? -21.065 5.303 12.042 1.00 57.78 725 MET A C 1
ATOM 5647 O O . MET A 1 725 ? -21.162 6.512 12.254 1.00 57.78 725 MET A O 1
ATOM 5651 N N . SER A 1 726 ? -19.992 4.589 12.393 1.00 46.62 726 SER A N 1
ATOM 5652 C CA . SER A 1 726 ? -18.850 5.137 13.130 1.00 46.62 726 SER A CA 1
ATOM 5653 C C . SER A 1 726 ? -18.199 6.296 12.374 1.00 46.62 726 SER A C 1
ATOM 5655 O O . SER A 1 726 ? -18.156 6.292 11.147 1.00 46.62 726 SER A O 1
ATOM 5657 N N . LEU A 1 727 ? -17.547 7.214 13.094 1.00 41.44 727 LEU A N 1
ATOM 5658 C CA . LEU A 1 727 ? -16.692 8.284 12.540 1.00 41.44 727 LEU A CA 1
ATOM 5659 C C . LEU A 1 727 ? -15.503 7.773 11.681 1.00 41.44 727 LEU A C 1
ATOM 5661 O O . LEU A 1 727 ? -14.686 8.565 11.214 1.00 41.44 727 LEU A O 1
ATOM 5665 N N . ARG A 1 728 ? -15.378 6.450 11.491 1.00 36.75 728 ARG A N 1
ATOM 5666 C CA . ARG A 1 728 ? -14.434 5.774 10.582 1.00 36.75 728 ARG A CA 1
ATOM 5667 C C . ARG A 1 728 ? -15.086 4.709 9.677 1.00 36.75 728 ARG A C 1
ATOM 5669 O O . ARG A 1 728 ? -14.362 3.998 8.987 1.00 36.75 728 ARG A O 1
ATOM 5676 N N . SER A 1 729 ? -16.414 4.579 9.676 1.00 32.06 729 SER A N 1
ATOM 5677 C CA . SER A 1 729 ? -17.160 3.680 8.784 1.00 32.06 729 SER A CA 1
ATOM 5678 C C . SER A 1 729 ? -17.615 4.447 7.535 1.00 32.06 729 SER A C 1
ATOM 5680 O O . SER A 1 729 ? -18.284 5.468 7.685 1.00 32.06 729 SER A O 1
ATOM 5682 N N . PRO A 1 730 ? -17.288 3.992 6.311 1.00 27.59 730 PRO A N 1
ATOM 5683 C CA . PRO A 1 730 ? -17.815 4.599 5.093 1.00 27.59 730 PRO A CA 1
ATOM 5684 C C . PRO A 1 730 ? -19.341 4.443 5.003 1.00 27.59 730 PRO A C 1
ATOM 5686 O O . PRO A 1 730 ? -19.849 3.371 5.342 1.00 27.59 730 PRO A O 1
ATOM 5689 N N . PRO A 1 731 ? -20.077 5.440 4.485 1.00 32.38 731 PRO A N 1
ATOM 5690 C CA . PRO A 1 731 ? -21.421 5.203 3.980 1.00 32.38 731 PRO A CA 1
ATOM 5691 C C . PRO A 1 731 ? -21.364 4.347 2.699 1.00 32.38 731 PRO A C 1
ATOM 5693 O O . PRO A 1 731 ? -20.341 4.287 2.019 1.00 32.38 731 PRO A O 1
ATOM 5696 N N . LEU A 1 732 ? -22.494 3.719 2.353 1.00 30.92 732 LEU A N 1
ATOM 5697 C CA . LEU A 1 732 ? -22.745 3.073 1.052 1.00 30.92 732 LEU A CA 1
ATOM 5698 C C . LEU A 1 732 ? -21.831 1.888 0.659 1.00 30.92 732 LEU A C 1
ATOM 5700 O O . LEU A 1 732 ? -21.342 1.818 -0.464 1.00 30.92 732 LEU A O 1
ATOM 5704 N N . PHE A 1 733 ? -21.739 0.877 1.531 1.00 27.53 733 PHE A N 1
ATOM 5705 C CA . PHE A 1 733 ? -21.551 -0.526 1.097 1.00 27.53 733 PHE A CA 1
ATOM 5706 C C . PHE A 1 733 ? -22.534 -1.537 1.731 1.00 27.53 733 PHE A C 1
ATOM 5708 O O . PHE A 1 733 ? -22.560 -2.693 1.316 1.00 27.53 733 PHE A O 1
ATOM 5715 N N . GLU A 1 734 ? -23.368 -1.109 2.688 1.00 30.14 734 GLU A N 1
ATOM 5716 C CA . GLU A 1 734 ? -24.315 -1.957 3.437 1.00 30.14 734 GLU A CA 1
ATOM 5717 C C . GLU A 1 734 ? -25.779 -1.518 3.178 1.00 30.14 734 GLU A C 1
ATOM 5719 O O . GLU A 1 734 ? -26.466 -1.022 4.076 1.00 30.14 734 GLU A O 1
ATOM 5724 N N . ARG A 1 735 ? -26.257 -1.646 1.929 1.00 25.94 735 ARG A N 1
ATOM 5725 C CA . ARG A 1 735 ? -27.678 -1.486 1.553 1.00 25.94 735 ARG A CA 1
ATOM 5726 C C . ARG A 1 735 ? -28.094 -2.434 0.433 1.00 25.94 735 ARG A C 1
ATOM 5728 O O . ARG A 1 735 ? -27.359 -2.474 -0.573 1.00 25.94 735 ARG A O 1
#

Foldseek 3Di:
DDDDDPVVVVVVVVVVVPPDDDDDDDPPVVVVVVVVVVVVVVVVLVVVLVVLVVVLVVCVVPPDDPVNVVSVQVSLLSVLQDWFAWKAFQDCVVDQPRFQDIWTWHDWDQDPVRFIKTWTCDVDDIDIDGSVRIDHDPDDDFWDDPPACVPPDLQLLLVLCVQLQQQQDLVDRGDALDQDDLVAAADDLSLLSNLVSCLCRRLVDDCQAEFEDRQVLLCLLLVCVPPNDDPPDDPVRNVVVVVVNVVSLVVVLCRVPRHQKYWYWYDDPLAIWIWIWGHDPPDIDIATAGQAPDRDPRRQVSVQVSCCVSPNDGHDPHPDPHHDDPPGSQRSLLSSLQVSLVSCVGRVVDRSSNVGGRDSSVSSNVSNVVSVSSSVVSVVSSVVNVVVVVVVVVVVVVVVVVVVVVVVVVVVVVVVVVDDDDDDDFDDDDDDLQALALVNFDPVLNVQLVVCQVPCAADAPPFSNHGRHDNPDHSLRSSVRRCVVVPHPCRRVPRGQDALVLLVQLLVCVLVPNNVSNVVSLVSNCVVPVVSSVLSVVLVVLLVVLQQDQADQDDPPDDDDAEEEQQEFDDADLCRHRDVQSVLLLVSVLVNCVVPVRYAYEYAFADDHNNHFRQVVSLVVNVVVPRDSVSYHGHRHDDDLLSSLLSVQLVQAVSVAQEYEYGHALLCQSLSQSSNVLSNCPRHNPNRHYYYHHRDDVSSVVPRHQDSVSSVSSVQSNCVSNVSHDPSGHPPPRD

pLDDT: mean 71.0, std 18.8, range [22.67, 97.75]

Organism: Polarella glacialis (NCBI:txid89957)

Radius of gyration: 41.65 Å; chains: 1; bounding box: 90×82×135 Å